Protein AF-A0A1D2NC52-F1 (afdb_monomer_lite)

pLDDT: mean 73.01, std 24.82, range [32.03, 98.5]

Foldseek 3Di:
DDDPDQDDWFFPDKDWDWDDPDPPDTHTPDIDTDTDRRCPPVVPVPPDPPPPVPPQPVVVVVVVVLVVLCCQPDCNVVLLLVLLPHDPVQLVVLVVVCVPDVDRSNVVSSVVSVVVVHGSVVSVVSSVVSSVVCVVVVVDDCPPPPDDDDDDDDDDDDDDDDDDDDDDDDDDDDDDDDDDDDDDDDDDDDDDDDDDDDDDDDDDDDDDDDDDDDDDDDDDDDDDDDDDDDDDDDDDDDDDDDDDDDDDDDDDDDDDDDDDDPDDCPPPPPPVNLVVQQPFQAADDLVLLLVLLVLDDLPQLLQLLVLLVHDVVVLVVLCVVCVVPDSSSSSSVSLVVSCVVCVNQRGRNNSLVSCVVSVVPVSSVVSVVVVVVVVD

Structure (mmCIF, N/CA/C/O backbone):
data_AF-A0A1D2NC52-F1
#
_entry.id   AF-A0A1D2NC52-F1
#
loop_
_atom_site.group_PDB
_atom_site.id
_atom_site.type_symbol
_atom_site.label_atom_id
_atom_site.label_alt_id
_atom_site.label_comp_id
_atom_site.label_asym_id
_atom_site.label_entity_id
_atom_site.label_seq_id
_atom_site.pdbx_PDB_ins_code
_atom_site.Cartn_x
_atom_site.Cartn_y
_atom_site.Cartn_z
_atom_site.occupancy
_atom_site.B_iso_or_equiv
_atom_site.auth_seq_id
_atom_site.auth_comp_id
_atom_site.auth_asym_id
_atom_site.auth_atom_id
_atom_site.pdbx_PDB_model_num
ATOM 1 N N . MET A 1 1 ? -6.906 3.950 -51.452 1.00 47.94 1 MET A N 1
ATOM 2 C CA . MET A 1 1 ? -8.114 4.300 -50.675 1.00 47.94 1 MET A CA 1
ATOM 3 C C . MET A 1 1 ? -8.418 3.129 -49.756 1.00 47.94 1 MET A C 1
ATOM 5 O O . MET A 1 1 ? -8.876 2.106 -50.241 1.00 47.94 1 MET A O 1
ATOM 9 N N . GLY A 1 2 ? -8.040 3.216 -48.478 1.00 58.69 2 GLY A N 1
ATOM 10 C CA . GLY A 1 2 ? -8.341 2.168 -47.498 1.00 58.69 2 GLY A CA 1
ATOM 11 C C . GLY A 1 2 ? -9.772 2.336 -47.002 1.00 58.69 2 GLY A C 1
ATOM 12 O O . GLY A 1 2 ? -10.130 3.409 -46.524 1.00 58.69 2 GLY A O 1
ATOM 13 N N . SER A 1 3 ? -10.601 1.310 -47.160 1.00 57.50 3 SER A N 1
ATOM 14 C CA . SER A 1 3 ? -11.945 1.269 -46.590 1.00 57.50 3 SER A CA 1
ATOM 15 C C . SER A 1 3 ? -11.840 1.219 -45.065 1.00 57.50 3 SER A C 1
ATOM 17 O O . SER A 1 3 ? -11.325 0.241 -44.522 1.00 57.50 3 SER A O 1
ATOM 19 N N . ASN A 1 4 ? -12.319 2.258 -44.380 1.00 56.44 4 ASN A N 1
ATOM 20 C CA . ASN A 1 4 ? -12.483 2.238 -42.928 1.00 56.44 4 ASN A CA 1
ATOM 21 C C . ASN A 1 4 ? -13.469 1.124 -42.563 1.00 56.44 4 ASN A C 1
ATOM 23 O O . ASN A 1 4 ? -14.661 1.221 -42.854 1.00 56.44 4 ASN A O 1
ATOM 27 N N . VAL A 1 5 ? -12.965 0.055 -41.951 1.00 68.56 5 VAL A N 1
ATOM 28 C CA . VAL A 1 5 ? -13.806 -1.008 -41.404 1.00 68.56 5 VAL A CA 1
ATOM 29 C C . VAL A 1 5 ? -14.405 -0.471 -40.113 1.00 68.56 5 VAL A C 1
ATOM 31 O O . VAL A 1 5 ? -13.702 -0.274 -39.125 1.00 68.56 5 VAL A O 1
ATOM 34 N N . ASN A 1 6 ? -15.703 -0.188 -40.135 1.00 71.31 6 ASN A N 1
ATOM 35 C CA . ASN A 1 6 ? -16.424 0.248 -38.951 1.00 71.31 6 ASN A CA 1
ATOM 36 C C . ASN A 1 6 ? -16.564 -0.955 -38.006 1.00 71.31 6 ASN A C 1
ATOM 38 O O . ASN A 1 6 ? -17.302 -1.894 -38.300 1.00 71.31 6 ASN A O 1
ATOM 42 N N . ILE A 1 7 ? -15.798 -0.977 -36.916 1.00 73.19 7 ILE A N 1
ATOM 43 C CA . ILE A 1 7 ? -15.877 -2.055 -35.930 1.00 73.19 7 ILE A CA 1
ATOM 44 C C . ILE A 1 7 ? -17.056 -1.761 -35.003 1.00 73.19 7 ILE A C 1
ATOM 46 O O . ILE A 1 7 ? -17.025 -0.790 -34.246 1.00 73.19 7 ILE A O 1
ATOM 50 N N . GLU A 1 8 ? -18.082 -2.612 -35.037 1.00 77.19 8 GLU A N 1
ATOM 51 C CA . GLU A 1 8 ? -19.235 -2.492 -34.144 1.00 77.19 8 GLU A CA 1
ATOM 52 C C . GLU A 1 8 ? -18.807 -2.577 -32.671 1.00 77.19 8 GLU A C 1
ATOM 54 O O . GLU A 1 8 ? -18.110 -3.502 -32.239 1.00 77.19 8 GLU A O 1
ATOM 59 N N . ARG A 1 9 ? -19.220 -1.569 -31.896 1.00 82.06 9 ARG A N 1
ATOM 60 C CA . ARG A 1 9 ? -19.052 -1.514 -30.441 1.00 82.06 9 ARG A CA 1
ATOM 61 C C . ARG A 1 9 ? -20.231 -2.224 -29.791 1.00 82.06 9 ARG A C 1
ATOM 63 O O . ARG A 1 9 ? -21.370 -2.016 -30.199 1.00 82.06 9 ARG A O 1
ATOM 70 N N . GLY A 1 10 ? -19.972 -3.018 -28.757 1.00 87.38 10 GLY A N 1
ATOM 71 C CA . GLY A 1 10 ? -21.039 -3.718 -28.046 1.00 87.38 10 GLY A CA 1
ATOM 72 C C . GLY A 1 10 ? -20.616 -5.051 -27.434 1.00 87.38 10 GLY A C 1
ATOM 73 O O . GLY A 1 10 ? -19.431 -5.400 -27.444 1.00 87.38 10 GLY A O 1
ATOM 74 N N . PRO A 1 11 ? -21.576 -5.792 -26.856 1.00 89.12 11 PRO A N 1
ATOM 75 C CA . PRO A 1 11 ? -21.336 -7.142 -26.378 1.00 89.12 11 PRO A CA 1
ATOM 76 C C . PRO A 1 11 ? -21.037 -8.057 -27.572 1.00 89.12 11 PRO A C 1
ATOM 78 O O . PRO A 1 11 ? -21.897 -8.270 -28.420 1.00 89.12 11 PRO A O 1
ATOM 81 N N . PHE A 1 12 ? -19.820 -8.591 -27.646 1.00 90.62 12 PHE A N 1
ATOM 82 C CA . PHE A 1 12 ? -19.404 -9.492 -28.733 1.00 90.62 12 PHE A CA 1
ATOM 83 C C . PHE A 1 12 ? -19.363 -10.958 -28.298 1.00 90.62 12 PHE A C 1
ATOM 85 O O . PHE A 1 12 ? -19.176 -11.859 -29.112 1.00 90.62 12 PHE A O 1
ATOM 92 N N . GLY A 1 13 ? -19.529 -11.205 -27.003 1.00 94.44 13 GLY A N 1
ATOM 93 C CA . GLY A 1 13 ? -19.510 -12.539 -26.443 1.00 94.44 13 GLY A CA 1
ATOM 94 C C . GLY A 1 13 ? -20.163 -12.568 -25.077 1.00 94.44 13 GLY A C 1
ATOM 95 O O . GLY A 1 13 ? -20.397 -11.540 -24.442 1.00 94.44 13 GLY A O 1
ATOM 96 N N . LYS A 1 14 ? -20.456 -13.779 -24.627 1.00 96.31 14 LYS A N 1
ATOM 97 C CA . LYS A 1 14 ? -21.082 -14.040 -23.342 1.00 96.31 14 LYS A CA 1
ATOM 98 C C . LYS A 1 14 ? -20.367 -15.210 -22.698 1.00 96.31 14 LYS A C 1
ATOM 100 O O . LYS A 1 14 ? -20.252 -16.272 -23.306 1.00 96.31 14 LYS A O 1
ATOM 105 N N . VAL A 1 15 ? -19.876 -15.006 -21.484 1.00 96.00 15 VAL A N 1
ATOM 106 C CA . VAL A 1 15 ? -19.217 -16.050 -20.707 1.00 96.00 15 VAL A CA 1
ATOM 107 C C . VAL A 1 15 ? -20.208 -16.552 -19.672 1.00 96.00 15 VAL A C 1
ATOM 109 O O . VAL A 1 15 ? -20.730 -15.780 -18.867 1.00 96.00 15 VAL A O 1
ATOM 112 N N . LEU A 1 16 ? -20.470 -17.856 -19.715 1.00 96.56 16 LEU A N 1
ATOM 113 C CA . LEU A 1 16 ? -21.319 -18.554 -18.762 1.00 96.56 16 LEU A CA 1
ATOM 114 C C . LEU A 1 16 ? -20.471 -19.569 -18.006 1.00 96.56 16 LEU A C 1
ATOM 116 O O . LEU A 1 16 ? -19.912 -20.487 -18.605 1.00 96.56 16 LEU A O 1
ATOM 120 N N . VAL A 1 17 ? -20.416 -19.434 -16.687 1.00 96.12 17 VAL A N 1
ATOM 121 C CA . VAL A 1 17 ? -19.725 -20.396 -15.832 1.00 96.12 17 VAL A CA 1
ATOM 122 C C . VAL A 1 17 ? -20.756 -21.251 -15.123 1.00 96.12 17 VAL A C 1
ATOM 124 O O . VAL A 1 17 ? -21.599 -20.751 -14.380 1.00 96.12 17 VAL A O 1
ATOM 127 N N . THR A 1 18 ? -20.694 -22.561 -15.359 1.00 97.31 18 THR A N 1
ATOM 128 C CA . THR A 1 18 ? -21.632 -23.535 -14.795 1.00 97.31 18 THR A CA 1
ATOM 129 C C . THR A 1 18 ? -20.938 -24.484 -13.829 1.00 97.31 18 THR A C 1
ATOM 131 O O . THR A 1 18 ? -19.914 -25.075 -14.166 1.00 97.31 18 THR A O 1
ATOM 134 N N . ARG A 1 19 ? -21.547 -24.714 -12.667 1.00 96.94 19 ARG A N 1
ATOM 135 C CA . ARG A 1 19 ? -21.204 -25.804 -11.757 1.00 96.94 19 ARG A CA 1
ATOM 136 C C . ARG A 1 19 ? -21.864 -27.085 -12.242 1.00 96.94 19 ARG A C 1
ATOM 138 O O . ARG A 1 19 ? -23.070 -27.109 -12.480 1.00 96.94 19 ARG A O 1
ATOM 145 N N . HIS A 1 20 ? -21.102 -28.164 -12.338 1.00 96.31 20 HIS A N 1
ATOM 146 C CA . HIS A 1 20 ? -21.664 -29.493 -12.547 1.00 96.31 20 HIS A CA 1
ATOM 147 C C . HIS A 1 20 ? -22.029 -30.093 -11.183 1.00 96.31 20 HIS A C 1
ATOM 149 O O . HIS A 1 20 ? -21.149 -30.311 -10.356 1.00 96.31 20 HIS A O 1
ATOM 155 N N . LEU A 1 21 ? -23.321 -30.325 -10.937 1.00 95.25 21 LEU A N 1
ATOM 156 C CA . LEU A 1 21 ? -23.800 -31.020 -9.732 1.00 95.25 21 LEU A CA 1
ATOM 157 C C . LEU A 1 21 ? -23.928 -32.528 -9.980 1.00 95.25 21 LEU A C 1
ATOM 159 O O . LEU A 1 21 ? -23.709 -33.334 -9.084 1.00 95.25 21 LEU A O 1
ATOM 163 N N . SER A 1 22 ? -24.256 -32.908 -11.214 1.00 95.69 22 SER A N 1
ATOM 164 C CA . SER A 1 22 ? -24.304 -34.293 -11.681 1.00 95.69 22 SER A CA 1
ATOM 165 C C . SER A 1 22 ? -24.055 -34.334 -13.198 1.00 95.69 22 SER A C 1
ATOM 167 O O . SER A 1 22 ? -24.102 -33.284 -13.847 1.00 95.69 22 SER A O 1
ATOM 169 N N . PRO A 1 23 ? -23.831 -35.513 -13.812 1.00 94.69 23 PRO A N 1
ATOM 170 C CA . PRO A 1 23 ? -23.589 -35.625 -15.256 1.00 94.69 23 PRO A CA 1
ATOM 171 C C . PRO A 1 23 ? -24.703 -35.025 -16.126 1.00 94.69 23 PRO A C 1
ATOM 173 O O . PRO A 1 23 ? -24.461 -34.657 -17.272 1.00 94.69 23 PRO A O 1
ATOM 176 N N . ARG A 1 24 ? -25.922 -34.912 -15.581 1.00 95.69 24 ARG A N 1
ATOM 177 C CA . ARG A 1 24 ? -27.093 -34.352 -16.267 1.00 95.69 24 ARG A CA 1
ATOM 178 C C . ARG A 1 24 ? -27.538 -32.991 -15.731 1.00 95.69 24 ARG A C 1
ATOM 180 O O . ARG A 1 24 ? -28.431 -32.393 -16.320 1.00 95.69 24 ARG A O 1
ATOM 187 N N . GLN A 1 25 ? -26.939 -32.485 -14.652 1.00 96.88 25 GLN A N 1
ATOM 188 C CA . GLN A 1 25 ? -27.372 -31.245 -14.009 1.00 96.88 25 GLN A CA 1
ATOM 189 C C . GLN A 1 25 ? -26.231 -30.228 -13.950 1.00 96.88 25 GLN A C 1
ATOM 191 O O . GLN A 1 25 ? -25.258 -30.391 -13.206 1.00 96.88 25 GLN A O 1
ATOM 196 N N . LYS A 1 26 ? -26.386 -29.150 -14.725 1.00 97.06 26 LYS A N 1
ATOM 197 C CA . LYS A 1 26 ? -25.510 -27.975 -14.712 1.00 97.06 26 LYS A CA 1
ATOM 198 C C . LYS A 1 26 ? -26.261 -26.801 -14.094 1.00 97.06 26 LYS A C 1
ATOM 200 O O . LYS A 1 26 ? -27.378 -26.506 -14.507 1.00 97.06 26 LYS A O 1
ATOM 205 N N . GLN A 1 27 ? -25.653 -26.141 -13.117 1.00 96.81 27 GLN A N 1
ATOM 206 C CA . GLN A 1 27 ? -26.187 -24.944 -12.476 1.00 96.81 27 GLN A CA 1
ATOM 207 C C . GLN A 1 27 ? -25.341 -23.738 -12.903 1.00 96.81 27 GLN A C 1
ATOM 209 O O . GLN A 1 27 ? -24.130 -23.765 -12.683 1.00 96.81 27 GLN A O 1
ATOM 214 N N . PRO A 1 28 ? -25.915 -22.688 -13.511 1.00 95.88 28 PRO A N 1
ATOM 215 C CA . PRO A 1 28 ? -25.167 -21.470 -13.796 1.00 95.88 28 PRO A CA 1
ATOM 216 C C . PRO A 1 28 ? -24.764 -20.802 -12.476 1.00 95.88 28 PRO A C 1
ATOM 218 O O . PRO A 1 28 ? -25.599 -20.609 -11.596 1.00 95.88 28 PRO A O 1
ATOM 221 N N . ILE A 1 29 ? -23.475 -20.508 -12.322 1.00 97.44 29 ILE A N 1
ATOM 222 C CA . ILE A 1 29 ? -22.929 -19.805 -11.156 1.00 97.44 29 ILE A CA 1
ATOM 223 C C . ILE A 1 29 ? -22.937 -18.311 -11.438 1.00 97.44 29 ILE A C 1
ATOM 225 O O . ILE A 1 29 ? -23.459 -17.531 -10.650 1.00 97.44 29 ILE A O 1
ATOM 229 N N . PHE A 1 30 ? -22.348 -17.920 -12.568 1.00 95.25 30 PHE A N 1
ATOM 230 C CA . PHE A 1 30 ? -22.290 -16.529 -12.972 1.00 95.25 30 PHE A CA 1
ATOM 231 C C . PHE A 1 30 ? -22.226 -16.390 -14.488 1.00 95.25 30 PHE A C 1
ATOM 233 O O . PHE A 1 30 ? -21.831 -17.307 -15.216 1.00 95.25 30 PHE A O 1
ATOM 240 N N . GLU A 1 31 ? -22.645 -15.217 -14.935 1.00 96.12 31 GLU A N 1
ATOM 241 C CA . GLU A 1 31 ? -22.772 -14.847 -16.329 1.00 96.12 31 GLU A CA 1
ATOM 242 C C . GLU A 1 31 ? -22.321 -13.399 -16.492 1.00 96.12 31 GLU A C 1
ATOM 244 O O . GLU A 1 31 ? -22.703 -12.538 -15.700 1.00 96.12 31 GLU A O 1
ATOM 249 N N . PHE A 1 32 ? -21.531 -13.125 -17.526 1.00 95.75 32 PHE A N 1
ATOM 250 C CA . PHE A 1 32 ? -21.187 -11.759 -17.899 1.00 95.75 32 PHE A CA 1
ATOM 251 C C . PHE A 1 32 ? -20.989 -11.633 -19.405 1.00 95.75 32 PHE A C 1
ATOM 253 O O . PHE A 1 32 ? -20.619 -12.582 -20.102 1.00 95.75 32 PHE A O 1
ATOM 260 N N . ASN A 1 33 ? -21.254 -10.431 -19.907 1.00 95.12 33 ASN A N 1
ATOM 261 C CA . ASN A 1 33 ? -21.066 -10.095 -21.309 1.00 95.12 33 ASN A CA 1
ATOM 262 C C . ASN A 1 33 ? -19.650 -9.558 -21.518 1.00 95.12 33 ASN A C 1
ATOM 264 O O . ASN A 1 33 ? -19.197 -8.683 -20.782 1.00 95.12 33 ASN A O 1
ATOM 268 N N . LEU A 1 34 ? -18.974 -10.053 -22.550 1.00 90.19 34 LEU A N 1
ATOM 269 C CA . LEU A 1 34 ? -17.729 -9.480 -23.039 1.00 90.19 34 LEU A CA 1
ATOM 270 C C . LEU A 1 34 ? -18.080 -8.252 -23.868 1.00 90.19 34 LEU A C 1
ATOM 272 O O . LEU A 1 34 ? -18.674 -8.369 -24.940 1.00 90.19 34 LEU A O 1
ATOM 276 N N . GLN A 1 35 ? -17.746 -7.074 -23.355 1.00 88.69 35 GLN A N 1
ATOM 277 C CA . GLN A 1 35 ? -17.965 -5.820 -24.059 1.00 88.69 35 GLN A CA 1
ATOM 278 C C . GLN A 1 35 ? -16.714 -5.442 -24.844 1.00 88.69 35 GLN A C 1
ATOM 280 O O . GLN A 1 35 ? -15.618 -5.360 -24.296 1.00 88.69 35 GLN A O 1
ATOM 285 N N . LYS A 1 36 ? -16.881 -5.189 -26.143 1.00 85.38 36 LYS A N 1
ATOM 286 C CA . LYS A 1 36 ? -15.840 -4.588 -26.969 1.00 85.38 36 LYS A CA 1
ATOM 287 C C . LYS A 1 36 ? -15.952 -3.078 -26.816 1.00 85.38 36 LYS A C 1
ATOM 289 O O . LYS A 1 36 ? -16.847 -2.462 -27.393 1.00 85.38 36 LYS A O 1
ATOM 294 N N . HIS A 1 37 ? -15.041 -2.477 -26.054 1.00 73.62 37 HIS A N 1
ATOM 295 C CA . HIS A 1 37 ? -15.043 -1.031 -25.795 1.00 73.62 37 HIS A CA 1
ATOM 296 C C . HIS A 1 37 ? -14.598 -0.176 -26.995 1.00 73.62 37 HIS A C 1
ATOM 298 O O . HIS A 1 37 ? -14.535 1.044 -26.897 1.00 73.62 37 HIS A O 1
ATOM 304 N N . GLY A 1 38 ? -14.356 -0.785 -28.161 1.00 60.62 38 GLY A N 1
ATOM 305 C CA . GLY A 1 38 ? -14.283 -0.057 -29.427 1.00 60.62 38 GLY A CA 1
ATOM 306 C C . GLY A 1 38 ? -13.071 0.851 -29.610 1.00 60.62 38 GLY A C 1
ATOM 307 O O . GLY A 1 38 ? -13.070 1.618 -30.568 1.00 60.62 38 GLY A O 1
ATOM 308 N N . ASN A 1 39 ? -12.071 0.769 -28.728 1.00 52.59 39 ASN A N 1
ATOM 309 C CA . ASN A 1 39 ? -10.878 1.616 -28.779 1.00 52.59 39 ASN A CA 1
ATOM 310 C C . ASN A 1 39 ? -9.618 0.882 -29.267 1.00 52.59 39 ASN A C 1
ATOM 312 O O . ASN A 1 39 ? -8.532 1.441 -29.256 1.00 52.59 39 ASN A O 1
ATOM 316 N N . GLU A 1 40 ? -9.749 -0.367 -29.716 1.00 55.75 40 GLU A N 1
ATOM 317 C CA . GLU A 1 40 ? -8.623 -1.109 -30.302 1.00 55.75 40 GLU A CA 1
ATOM 318 C C . GLU A 1 40 ? -8.321 -0.660 -31.744 1.00 55.75 40 GLU A C 1
ATOM 320 O O . GLU A 1 40 ? -7.214 -0.863 -32.223 1.00 55.75 40 GLU A O 1
ATOM 325 N N . ALA A 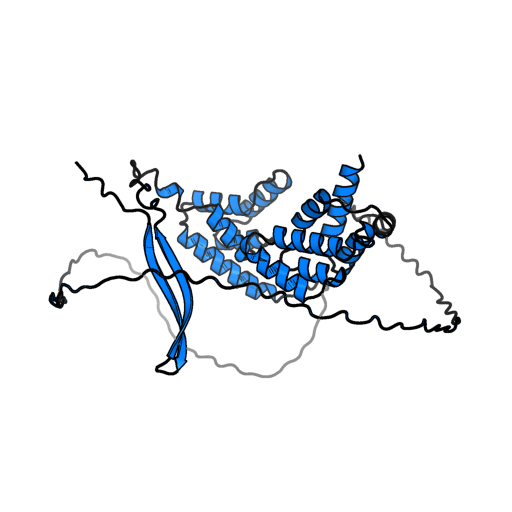1 41 ? -9.282 -0.022 -32.430 1.00 50.06 41 ALA A N 1
ATOM 326 C CA . ALA A 1 41 ? -9.135 0.450 -33.816 1.00 50.06 41 ALA A CA 1
ATOM 327 C C . ALA A 1 41 ? -8.745 1.936 -33.941 1.00 50.06 41 ALA A C 1
ATOM 329 O O . ALA A 1 41 ? -8.282 2.347 -35.001 1.00 50.06 41 ALA A O 1
ATOM 330 N N . ASP A 1 42 ? -8.909 2.729 -32.875 1.00 48.59 42 ASP A N 1
ATOM 331 C CA . ASP A 1 42 ? -8.342 4.087 -32.790 1.00 48.59 42 ASP A CA 1
ATOM 332 C C . ASP A 1 42 ? -6.885 4.074 -32.304 1.00 48.59 42 ASP A C 1
ATOM 334 O O . ASP A 1 42 ? -6.227 5.115 -32.257 1.00 48.59 42 ASP A O 1
ATOM 338 N N . ILE A 1 43 ? -6.314 2.882 -32.095 1.00 50.25 43 ILE A N 1
ATOM 339 C CA . ILE A 1 43 ? -4.912 2.663 -32.439 1.00 50.25 43 ILE A CA 1
ATOM 340 C C . ILE A 1 43 ? -4.863 2.709 -33.967 1.00 50.25 43 ILE A C 1
ATOM 342 O O . ILE A 1 43 ? -4.812 1.683 -34.647 1.00 50.25 43 ILE A O 1
ATOM 346 N N . GLN A 1 44 ? -4.928 3.919 -34.530 1.00 48.62 44 GLN A N 1
ATOM 347 C CA . GLN A 1 44 ? -4.455 4.097 -35.890 1.00 48.62 44 GLN A CA 1
ATOM 348 C C . GLN A 1 44 ? -3.069 3.449 -35.932 1.00 48.62 44 GLN A C 1
ATOM 350 O O . GLN A 1 44 ? -2.265 3.743 -35.037 1.00 48.62 44 GLN A O 1
ATOM 355 N N . PRO A 1 45 ? -2.765 2.574 -36.914 1.00 49.94 45 PRO A N 1
ATOM 356 C CA . PRO A 1 45 ? -1.375 2.245 -37.176 1.00 49.94 45 PRO A CA 1
ATOM 357 C C . PRO A 1 45 ? -0.660 3.591 -37.230 1.00 49.94 45 PRO A C 1
ATOM 359 O O . PRO A 1 45 ? -1.163 4.513 -37.888 1.00 49.94 45 PRO A O 1
ATOM 362 N N . PRO A 1 46 ? 0.384 3.755 -36.414 1.00 48.50 46 PRO A N 1
ATOM 363 C CA . PRO A 1 46 ? 0.918 5.062 -36.105 1.00 48.50 46 PRO A CA 1
ATOM 364 C C . PRO A 1 46 ? 1.213 5.718 -37.449 1.00 48.50 46 PRO A C 1
ATOM 366 O O . PRO A 1 46 ? 1.861 5.134 -38.322 1.00 48.50 46 PRO A O 1
ATOM 369 N N . LYS A 1 47 ? 0.655 6.909 -37.675 1.00 54.34 47 LYS A N 1
ATOM 370 C CA . LYS A 1 47 ? 0.796 7.601 -38.967 1.00 54.34 47 LYS A CA 1
ATOM 371 C C . LYS A 1 47 ? 2.265 7.849 -39.327 1.00 54.34 47 LYS A C 1
ATOM 373 O O . LYS A 1 47 ? 2.576 8.144 -40.477 1.00 54.34 47 LYS A O 1
ATOM 378 N N . SER A 1 48 ? 3.166 7.661 -38.363 1.00 61.31 48 SER A N 1
ATOM 379 C CA . SER A 1 48 ? 4.587 7.463 -38.573 1.00 61.31 48 SER A CA 1
ATOM 380 C C . SER A 1 48 ? 5.094 6.242 -37.777 1.00 61.31 48 SER A C 1
ATOM 382 O O . SER A 1 48 ? 4.728 6.083 -36.615 1.00 61.31 48 SER A O 1
ATOM 384 N N . PRO A 1 49 ? 6.014 5.417 -38.312 1.00 59.78 49 PRO A N 1
ATOM 385 C CA . PRO A 1 49 ? 6.672 4.332 -37.567 1.00 59.78 49 PRO A CA 1
ATOM 386 C C . PRO A 1 49 ? 7.398 4.760 -36.275 1.00 59.78 49 PRO A C 1
ATOM 388 O O . PRO A 1 49 ? 7.917 3.909 -35.562 1.00 59.78 49 PRO A O 1
ATOM 391 N N . LYS A 1 50 ? 7.474 6.064 -35.973 1.00 58.88 50 LYS A N 1
ATOM 392 C CA . LYS A 1 50 ? 8.169 6.616 -34.804 1.00 58.88 50 LYS A CA 1
ATOM 393 C C . LYS A 1 50 ? 7.273 6.861 -33.584 1.00 58.88 50 LYS A C 1
ATOM 395 O O . LYS A 1 50 ? 7.818 7.057 -32.505 1.00 58.88 50 LYS A O 1
ATOM 400 N N . GLU A 1 51 ? 5.943 6.826 -33.709 1.00 57.25 51 GLU A N 1
ATOM 401 C CA . GLU A 1 51 ? 5.036 7.192 -32.598 1.00 57.25 51 GLU A CA 1
ATOM 402 C C . GLU A 1 51 ? 4.360 5.999 -31.891 1.00 57.25 51 GLU A C 1
ATOM 404 O O . GLU A 1 51 ? 3.797 6.170 -30.812 1.00 57.25 51 GLU A O 1
ATOM 409 N N . SER A 1 52 ? 4.467 4.770 -32.414 1.00 55.19 52 SER A N 1
ATOM 410 C CA . SER A 1 52 ? 3.848 3.589 -31.777 1.00 55.19 52 SER A CA 1
ATOM 411 C C . SER A 1 52 ? 4.545 3.053 -30.536 1.00 55.19 52 SER A C 1
ATOM 413 O O . SER A 1 52 ? 3.899 2.376 -29.742 1.00 55.19 52 SER A O 1
ATOM 415 N N . CYS A 1 53 ? 5.831 3.333 -30.335 1.00 53.94 53 CYS A N 1
ATOM 416 C CA . CYS A 1 53 ? 6.585 2.728 -29.229 1.00 53.94 53 CYS A CA 1
ATOM 417 C C . CYS A 1 53 ? 6.274 3.366 -27.859 1.00 53.94 53 CYS A C 1
ATOM 419 O O . CYS A 1 53 ? 6.875 3.008 -26.848 1.00 53.94 53 CYS A O 1
ATOM 421 N N . SER A 1 54 ? 5.360 4.344 -27.797 1.00 58.62 54 SER A N 1
ATOM 422 C CA . SER A 1 54 ? 5.039 5.057 -26.556 1.00 58.62 54 SER A CA 1
ATOM 423 C C . SER A 1 54 ? 4.228 4.217 -25.565 1.00 58.62 54 SER A C 1
ATOM 425 O O . SER A 1 54 ? 4.387 4.405 -24.362 1.00 58.62 54 SER A O 1
ATOM 427 N N . ASN A 1 55 ? 3.364 3.313 -26.039 1.00 66.25 55 ASN A N 1
ATOM 428 C CA . ASN A 1 55 ? 2.426 2.587 -25.169 1.00 66.25 55 ASN A CA 1
ATOM 429 C C . ASN A 1 55 ? 2.964 1.268 -24.608 1.00 66.25 55 ASN A C 1
ATOM 431 O O . ASN A 1 55 ? 2.370 0.718 -23.686 1.00 66.25 55 ASN A O 1
ATOM 435 N N . GLU A 1 56 ? 4.083 0.772 -25.132 1.00 77.62 56 GLU A N 1
ATOM 436 C CA . GLU A 1 56 ? 4.723 -0.456 -24.643 1.00 77.62 56 GLU A CA 1
ATOM 437 C C . GLU A 1 56 ? 5.206 -0.307 -23.195 1.00 77.62 56 GLU A C 1
ATOM 439 O O . GLU A 1 56 ? 5.095 -1.214 -22.377 1.00 77.62 56 GLU A O 1
ATOM 444 N N . TRP A 1 57 ? 5.663 0.896 -22.850 1.00 88.75 57 TRP A N 1
ATOM 445 C CA . TRP A 1 57 ? 6.126 1.260 -21.515 1.00 88.75 57 TRP A CA 1
ATOM 446 C C . TRP A 1 57 ? 5.019 1.943 -20.719 1.00 88.75 57 TRP A C 1
ATOM 448 O O . TRP A 1 57 ? 5.207 3.056 -20.224 1.00 88.75 57 TRP A O 1
ATOM 458 N N . SER A 1 58 ? 3.843 1.318 -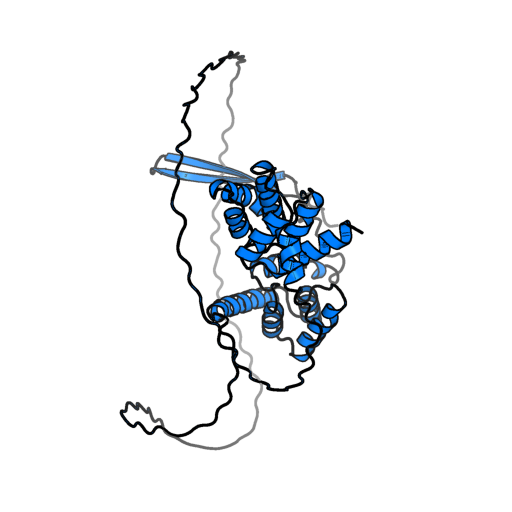20.618 1.00 90.75 58 SER A N 1
ATOM 459 C CA . SER A 1 58 ? 2.777 1.841 -19.761 1.00 90.75 58 SER A CA 1
ATOM 460 C C . SER A 1 58 ? 3.267 1.883 -18.313 1.00 90.75 58 SER A C 1
ATOM 462 O O . SER A 1 58 ? 3.255 0.881 -17.599 1.00 90.75 58 SER A O 1
ATOM 464 N N . HIS A 1 59 ? 3.728 3.060 -17.885 1.00 87.12 59 HIS A N 1
ATOM 465 C CA . HIS A 1 59 ? 4.301 3.262 -16.558 1.00 87.12 59 HIS A CA 1
ATOM 466 C C . HIS A 1 59 ? 3.320 2.866 -15.457 1.00 87.12 59 HIS A C 1
ATOM 468 O O . HIS A 1 59 ? 3.743 2.292 -14.462 1.00 87.12 59 HIS A O 1
ATOM 474 N N . VAL A 1 60 ? 2.023 3.121 -15.655 1.00 86.44 60 VAL A N 1
ATOM 475 C CA . VAL A 1 60 ? 0.972 2.746 -14.698 1.00 86.44 60 VAL A CA 1
ATOM 476 C C . VAL A 1 60 ? 0.900 1.227 -14.554 1.00 86.44 60 VAL A C 1
ATOM 478 O O . VAL A 1 60 ? 0.968 0.722 -13.439 1.00 86.44 60 VAL A O 1
ATOM 481 N N . ALA A 1 61 ? 0.864 0.494 -15.671 1.00 91.00 61 ALA A N 1
ATOM 482 C CA . ALA A 1 61 ? 0.807 -0.966 -15.643 1.00 91.00 61 ALA A CA 1
ATOM 483 C C . ALA A 1 61 ? 2.071 -1.579 -15.018 1.00 91.00 61 ALA A C 1
ATOM 485 O O . ALA A 1 61 ? 1.975 -2.473 -14.181 1.00 91.00 61 ALA A O 1
ATOM 486 N N . LEU A 1 62 ? 3.258 -1.077 -15.383 1.00 95.25 62 LEU A N 1
ATOM 487 C CA . LEU A 1 62 ? 4.526 -1.546 -14.817 1.00 95.25 62 LEU A CA 1
ATOM 488 C C . LEU A 1 62 ? 4.642 -1.235 -13.322 1.00 95.25 62 LEU A C 1
ATOM 490 O O . LEU A 1 62 ? 5.147 -2.063 -12.568 1.00 95.25 62 LEU A O 1
ATOM 494 N N . PHE A 1 63 ? 4.164 -0.069 -12.888 1.00 93.88 63 PHE A N 1
ATOM 495 C CA . PHE A 1 63 ? 4.182 0.333 -11.485 1.00 93.88 63 PHE A CA 1
ATOM 496 C C . PHE A 1 63 ? 3.240 -0.526 -10.635 1.00 93.88 63 PHE A C 1
ATOM 498 O O . PHE A 1 63 ? 3.675 -1.087 -9.632 1.00 93.88 63 PHE A O 1
ATOM 505 N N . GLU A 1 64 ? 1.983 -0.704 -11.053 1.00 90.69 64 GLU A N 1
ATOM 506 C CA . GLU A 1 64 ? 1.029 -1.589 -10.364 1.00 90.69 64 GLU A CA 1
ATOM 507 C C . GLU A 1 64 ? 1.556 -3.025 -10.294 1.00 90.69 64 GLU A C 1
ATOM 509 O O . GLU A 1 64 ? 1.463 -3.704 -9.268 1.00 90.69 64 GLU A O 1
ATOM 514 N N . PHE A 1 65 ? 2.171 -3.487 -11.382 1.00 95.81 65 PHE A N 1
ATOM 515 C CA . PHE A 1 65 ? 2.784 -4.800 -11.423 1.00 95.81 65 PHE A CA 1
ATOM 516 C C . PHE A 1 65 ? 3.979 -4.908 -10.458 1.00 95.81 65 PHE A C 1
ATOM 518 O O . PHE A 1 65 ? 4.083 -5.886 -9.720 1.00 95.81 65 PHE A O 1
ATOM 525 N N . ALA A 1 66 ? 4.834 -3.886 -10.374 1.00 96.25 66 ALA A N 1
ATOM 526 C CA . ALA A 1 66 ? 5.960 -3.839 -9.438 1.00 96.25 66 ALA A CA 1
ATOM 527 C C . ALA A 1 66 ? 5.509 -3.788 -7.978 1.00 96.25 66 ALA A C 1
ATOM 529 O O . ALA A 1 66 ? 6.112 -4.445 -7.124 1.00 96.25 66 ALA A O 1
ATOM 530 N N . GLN A 1 67 ? 4.430 -3.055 -7.705 1.00 93.06 67 GLN A N 1
ATOM 531 C CA . GLN A 1 67 ? 3.780 -2.995 -6.402 1.00 93.06 67 GLN A CA 1
ATOM 532 C C . GLN A 1 67 ? 3.277 -4.368 -5.963 1.00 93.06 67 GLN A C 1
ATOM 534 O O . GLN A 1 67 ? 3.581 -4.811 -4.858 1.00 93.06 67 GLN A O 1
ATOM 539 N N . ASN A 1 68 ? 2.596 -5.093 -6.853 1.00 92.75 68 ASN A N 1
ATOM 540 C CA . ASN A 1 68 ? 2.118 -6.449 -6.575 1.00 92.75 68 ASN A CA 1
ATOM 541 C C . ASN A 1 68 ? 3.256 -7.450 -6.306 1.00 92.75 68 ASN A C 1
ATOM 543 O O . ASN A 1 68 ? 3.046 -8.472 -5.651 1.00 92.75 68 ASN A O 1
ATOM 547 N N . LEU A 1 69 ? 4.465 -7.164 -6.797 1.00 95.25 69 LEU A N 1
ATOM 548 C CA . LEU A 1 69 ? 5.663 -7.968 -6.561 1.00 95.25 69 LEU A CA 1
ATOM 549 C C . LEU A 1 69 ? 6.516 -7.477 -5.378 1.00 95.25 69 LEU A C 1
ATOM 551 O O . LEU A 1 69 ? 7.571 -8.069 -5.133 1.00 95.25 69 LEU A O 1
ATOM 555 N N . PHE A 1 70 ? 6.076 -6.445 -4.647 1.00 93.94 70 PHE A N 1
ATOM 556 C CA . PHE A 1 70 ? 6.812 -5.799 -3.549 1.00 93.94 70 PHE A CA 1
ATOM 557 C C . PHE A 1 70 ? 8.194 -5.263 -3.966 1.00 93.94 70 PHE A C 1
ATOM 559 O O . PHE A 1 70 ? 9.111 -5.154 -3.151 1.00 93.94 70 PHE A O 1
ATOM 566 N N . ILE A 1 71 ? 8.369 -4.946 -5.253 1.00 95.88 71 ILE A N 1
ATOM 567 C CA . ILE A 1 71 ? 9.633 -4.422 -5.791 1.00 95.88 71 ILE A CA 1
ATOM 568 C C . ILE A 1 71 ? 9.826 -2.962 -5.378 1.00 95.88 71 ILE A C 1
ATOM 570 O O . ILE A 1 71 ? 10.952 -2.549 -5.120 1.00 95.88 71 ILE A O 1
ATOM 574 N N . ILE A 1 72 ? 8.742 -2.191 -5.298 1.00 94.06 72 ILE A N 1
ATOM 575 C CA . ILE A 1 72 ? 8.793 -0.769 -4.929 1.00 94.06 72 ILE A CA 1
ATOM 576 C C . ILE A 1 72 ? 8.962 -0.540 -3.418 1.00 94.06 72 ILE A C 1
ATOM 578 O O . ILE A 1 72 ? 9.177 0.590 -2.990 1.00 94.06 72 ILE A O 1
ATOM 582 N N . ASP A 1 73 ? 8.887 -1.598 -2.609 1.00 89.88 73 ASP A N 1
ATOM 583 C CA . ASP A 1 73 ? 8.912 -1.486 -1.154 1.00 89.88 73 A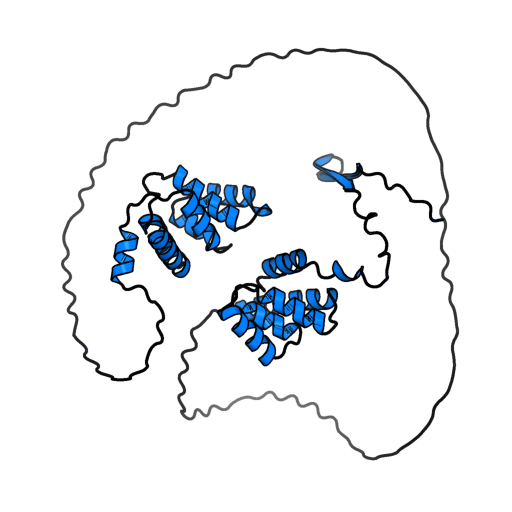SP A CA 1
ATOM 584 C C . ASP A 1 73 ? 10.347 -1.345 -0.626 1.00 89.88 73 ASP A C 1
ATOM 586 O O . ASP A 1 73 ? 11.212 -2.197 -0.854 1.00 89.88 73 ASP A O 1
ATOM 590 N N . GLY A 1 74 ? 10.596 -0.277 0.135 1.00 89.00 74 GLY A N 1
ATOM 591 C CA . GLY A 1 74 ? 11.865 -0.048 0.828 1.00 89.00 74 GLY A CA 1
ATOM 592 C C . GLY A 1 74 ? 13.074 -0.047 -0.112 1.00 89.00 74 GLY A C 1
ATOM 593 O O . GLY A 1 74 ? 13.152 0.752 -1.040 1.00 89.00 74 GLY A O 1
ATOM 594 N N . ASP A 1 75 ? 14.031 -0.944 0.139 1.00 92.94 75 ASP A N 1
ATOM 595 C CA . ASP A 1 75 ? 15.266 -1.086 -0.645 1.00 92.94 75 ASP A CA 1
ATOM 596 C C . ASP A 1 75 ? 15.186 -2.171 -1.738 1.00 92.94 75 ASP A C 1
ATOM 598 O O . ASP A 1 75 ? 16.177 -2.431 -2.431 1.00 92.94 75 ASP A O 1
ATOM 602 N N . ASN A 1 76 ? 14.021 -2.799 -1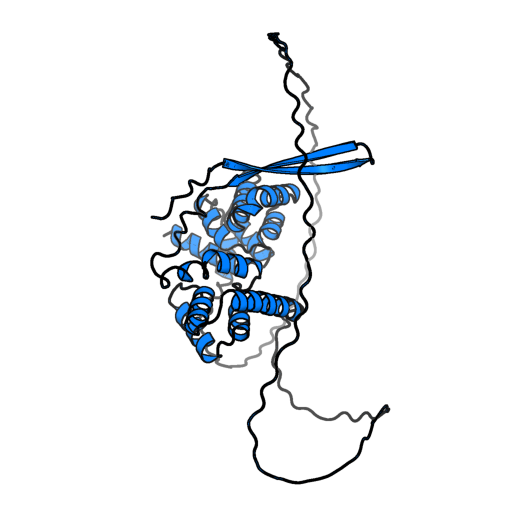.938 1.00 94.88 76 ASN A N 1
ATOM 603 C CA . ASN A 1 76 ? 13.858 -3.890 -2.907 1.00 94.88 76 ASN A CA 1
ATOM 604 C C . ASN A 1 76 ? 14.068 -3.424 -4.354 1.00 94.88 76 ASN A C 1
ATOM 606 O O . ASN A 1 76 ? 14.601 -4.173 -5.178 1.00 94.88 76 ASN A O 1
ATOM 610 N N . TRP A 1 77 ? 13.764 -2.160 -4.657 1.00 95.31 77 TRP A N 1
ATOM 611 C CA . TRP A 1 77 ? 13.993 -1.585 -5.982 1.00 95.31 77 TRP A CA 1
ATOM 612 C C . TRP A 1 77 ? 15.485 -1.567 -6.341 1.00 95.31 77 TRP A C 1
ATOM 614 O O . TRP A 1 77 ? 15.828 -1.665 -7.516 1.00 95.31 77 TRP A O 1
ATOM 624 N N . LYS A 1 78 ? 16.393 -1.518 -5.350 1.00 96.31 78 LYS A N 1
ATOM 625 C CA . LYS A 1 78 ? 17.847 -1.598 -5.574 1.00 96.31 78 LYS A CA 1
ATOM 626 C C . LYS A 1 78 ? 18.264 -2.994 -6.024 1.00 96.31 78 LYS A C 1
ATOM 628 O O . LYS A 1 78 ? 19.193 -3.126 -6.816 1.00 96.31 78 LYS A O 1
ATOM 633 N N . LEU A 1 79 ? 17.612 -4.039 -5.509 1.00 96.31 79 LEU A N 1
ATOM 634 C CA . LEU A 1 79 ? 17.835 -5.418 -5.956 1.00 96.31 79 LEU A CA 1
ATOM 635 C C . LEU A 1 79 ? 17.320 -5.597 -7.380 1.00 96.31 79 LEU A C 1
ATOM 637 O O . LEU A 1 79 ? 18.031 -6.136 -8.223 1.00 96.31 79 LEU A O 1
ATOM 641 N N . PHE A 1 80 ? 16.140 -5.050 -7.666 1.00 97.75 80 PHE A N 1
ATOM 642 C CA . PHE A 1 80 ? 15.596 -5.044 -9.016 1.00 97.75 80 PHE A CA 1
ATOM 643 C C . PHE A 1 80 ? 16.484 -4.276 -10.007 1.00 97.75 80 PHE A C 1
ATOM 645 O O . PHE A 1 80 ? 16.792 -4.798 -11.073 1.00 97.75 80 PHE A O 1
ATOM 652 N N . ALA A 1 81 ? 16.978 -3.093 -9.634 1.00 97.50 81 ALA A N 1
ATOM 653 C CA . ALA A 1 81 ? 17.895 -2.302 -10.452 1.00 97.50 81 ALA A CA 1
ATOM 654 C C . ALA A 1 81 ? 19.171 -3.087 -10.817 1.00 97.50 81 ALA A C 1
ATOM 656 O O . ALA A 1 81 ? 19.651 -3.001 -11.946 1.00 97.50 81 ALA A O 1
ATOM 657 N N . LYS A 1 82 ? 19.703 -3.897 -9.891 1.00 97.62 82 LYS A N 1
ATOM 658 C CA . LYS A 1 82 ? 20.834 -4.798 -10.176 1.00 97.62 82 LYS A CA 1
ATOM 659 C C . LYS A 1 82 ? 20.452 -5.902 -11.160 1.00 97.62 82 LYS A C 1
ATOM 661 O O . LYS A 1 82 ? 21.236 -6.188 -12.057 1.00 97.62 82 LYS A O 1
ATOM 666 N N . GLU A 1 83 ? 19.265 -6.490 -11.009 1.00 97.69 83 GLU A N 1
ATOM 667 C CA . GLU A 1 83 ? 18.765 -7.560 -11.885 1.00 97.69 83 GLU A CA 1
ATOM 668 C C . GLU A 1 83 ? 18.598 -7.086 -13.338 1.00 97.69 83 GLU A C 1
ATOM 670 O O . GLU A 1 83 ? 18.934 -7.814 -14.266 1.00 97.69 83 GLU A O 1
ATOM 675 N N . VAL A 1 84 ? 18.169 -5.836 -13.550 1.00 97.50 84 VAL A N 1
ATOM 676 C CA . VAL A 1 84 ? 18.098 -5.215 -14.890 1.00 97.50 84 VAL A CA 1
ATOM 677 C C . VAL A 1 84 ? 19.452 -4.677 -15.390 1.00 97.50 84 VAL A C 1
ATOM 679 O O . VAL A 1 84 ? 19.523 -3.991 -16.410 1.00 97.50 84 VAL A O 1
ATOM 682 N N . GLY A 1 85 ? 20.547 -4.970 -14.680 1.00 97.31 85 GLY A N 1
ATOM 683 C CA . GLY A 1 85 ? 21.912 -4.648 -15.097 1.00 97.31 85 GLY A CA 1
ATOM 684 C C . GLY A 1 85 ? 22.360 -3.211 -14.813 1.00 97.31 85 GLY A C 1
ATOM 685 O O . GLY A 1 85 ? 23.264 -2.705 -15.482 1.00 97.31 85 GLY A O 1
ATOM 686 N N . MET A 1 86 ? 21.746 -2.501 -13.862 1.00 97.50 86 MET A N 1
ATOM 687 C CA . MET A 1 86 ? 22.260 -1.195 -13.432 1.00 97.50 86 MET A CA 1
ATOM 688 C C . MET A 1 86 ? 23.507 -1.348 -12.562 1.00 97.50 86 MET A C 1
ATOM 690 O O . MET A 1 86 ? 23.633 -2.254 -11.736 1.00 97.50 86 MET A O 1
ATOM 694 N N . THR A 1 87 ? 24.438 -0.417 -12.731 1.00 97.69 87 THR A N 1
ATOM 695 C CA . THR A 1 87 ? 25.660 -0.347 -11.935 1.00 97.69 87 THR A CA 1
ATOM 696 C C . THR A 1 87 ? 25.368 0.213 -10.543 1.00 97.69 87 THR A C 1
ATOM 698 O O . THR A 1 87 ? 24.418 0.967 -10.326 1.00 97.69 87 THR A O 1
ATOM 701 N N . GLN A 1 88 ? 26.242 -0.084 -9.579 1.00 96.81 88 GLN A N 1
ATOM 702 C CA . GLN A 1 88 ? 26.110 0.445 -8.215 1.00 96.81 88 GLN A CA 1
ATOM 703 C C . GLN A 1 88 ? 26.154 1.981 -8.164 1.00 96.81 88 GLN A C 1
ATOM 705 O O . GLN A 1 88 ? 25.536 2.587 -7.289 1.00 96.81 88 GLN A O 1
ATOM 710 N N . GLN A 1 89 ? 26.875 2.617 -9.093 1.00 96.56 89 GLN A N 1
ATOM 711 C CA . GLN A 1 89 ? 26.951 4.073 -9.182 1.00 96.56 89 GLN A CA 1
ATOM 712 C C . GLN A 1 89 ? 25.618 4.677 -9.636 1.00 96.56 89 GLN A C 1
ATOM 714 O O . GLN A 1 89 ? 25.178 5.669 -9.063 1.00 96.56 89 GLN A O 1
ATOM 719 N N . GLU A 1 90 ? 24.935 4.062 -10.601 1.00 95.56 90 GLU A N 1
ATOM 720 C CA . GLU A 1 90 ? 23.617 4.523 -11.055 1.00 95.56 90 GLU A CA 1
ATOM 721 C C . GLU A 1 90 ? 22.554 4.357 -9.973 1.00 95.56 90 GLU A C 1
ATOM 723 O O . GLU A 1 90 ? 21.785 5.282 -9.728 1.00 95.56 90 GLU A O 1
ATOM 728 N N . ILE A 1 91 ? 22.565 3.229 -9.259 1.00 96.00 91 ILE A N 1
ATOM 729 C CA . ILE A 1 91 ? 21.658 2.990 -8.128 1.00 96.00 91 ILE A CA 1
ATOM 730 C C . ILE A 1 91 ? 21.876 4.044 -7.036 1.00 96.00 91 ILE A C 1
ATOM 732 O O . ILE A 1 91 ? 20.916 4.597 -6.498 1.00 96.00 91 ILE A O 1
ATOM 736 N N . ARG A 1 92 ? 23.140 4.372 -6.731 1.00 94.50 92 ARG A N 1
ATOM 737 C CA . ARG A 1 92 ? 23.473 5.437 -5.776 1.00 94.50 92 ARG A CA 1
ATOM 738 C C . ARG A 1 92 ? 22.978 6.798 -6.265 1.00 94.50 92 ARG A C 1
ATOM 740 O O . ARG A 1 92 ? 22.435 7.548 -5.463 1.00 94.50 92 ARG A O 1
ATOM 747 N N . ASN A 1 93 ? 23.128 7.094 -7.556 1.00 93.31 93 ASN A N 1
ATOM 748 C CA . ASN A 1 93 ? 22.674 8.350 -8.153 1.00 93.31 93 ASN A CA 1
ATOM 749 C C . ASN A 1 93 ? 21.147 8.501 -8.108 1.00 93.31 93 ASN A C 1
ATOM 751 O O . ASN A 1 93 ? 20.674 9.608 -7.863 1.00 93.31 93 ASN A O 1
ATOM 755 N N . ILE A 1 94 ? 20.386 7.421 -8.318 1.00 92.00 94 ILE A N 1
ATOM 756 C CA . ILE A 1 94 ? 18.922 7.420 -8.150 1.00 92.00 94 ILE A CA 1
ATOM 757 C C . ILE A 1 94 ? 18.584 7.679 -6.678 1.00 92.00 94 ILE A C 1
ATOM 759 O O . ILE A 1 94 ? 17.947 8.678 -6.361 1.00 92.00 94 ILE A O 1
ATOM 763 N N . SER A 1 95 ? 19.158 6.884 -5.767 1.00 86.69 95 SER A N 1
ATOM 764 C CA . SER A 1 95 ? 18.912 7.004 -4.323 1.00 86.69 95 SER A CA 1
ATOM 765 C C . SER A 1 95 ? 19.238 8.390 -3.752 1.00 86.69 95 SER A C 1
ATOM 767 O O . SER A 1 95 ? 18.597 8.815 -2.797 1.00 86.69 95 SER A O 1
ATOM 769 N N . TRP A 1 96 ? 20.250 9.077 -4.291 1.00 77.81 96 TRP A N 1
ATOM 770 C CA . TRP A 1 96 ? 20.633 10.427 -3.865 1.00 77.81 96 TRP A CA 1
ATOM 771 C C . TRP A 1 96 ? 19.708 11.515 -4.408 1.00 77.81 96 TRP A C 1
ATOM 773 O O . TRP A 1 96 ? 19.454 12.496 -3.714 1.00 77.81 96 TRP A O 1
ATOM 783 N N . LYS A 1 97 ? 19.206 11.365 -5.639 1.00 70.25 97 LYS A N 1
ATOM 784 C CA . LYS A 1 97 ? 18.274 12.335 -6.235 1.00 70.25 97 LYS A CA 1
ATOM 785 C C . LYS A 1 97 ? 16.926 12.344 -5.506 1.00 70.25 97 LYS A C 1
ATOM 787 O O . LYS A 1 97 ? 16.331 13.414 -5.370 1.00 70.25 97 LYS A O 1
ATOM 792 N N . ASP A 1 98 ? 16.516 11.200 -4.964 1.00 61.53 98 ASP A N 1
ATOM 793 C CA . ASP A 1 98 ? 15.238 11.044 -4.260 1.00 61.53 98 ASP A CA 1
ATOM 794 C C . ASP A 1 98 ? 15.270 11.563 -2.812 1.00 61.53 98 ASP A C 1
ATOM 796 O O . ASP A 1 98 ? 14.228 11.861 -2.232 1.00 61.53 98 ASP A O 1
ATOM 800 N N . ALA A 1 99 ? 16.460 11.772 -2.233 1.00 60.97 99 ALA A N 1
ATOM 801 C CA . ALA A 1 99 ? 16.598 12.327 -0.882 1.00 60.97 99 ALA A CA 1
ATOM 802 C C . ALA A 1 99 ? 16.103 13.786 -0.767 1.00 60.97 99 ALA A C 1
ATOM 804 O O . ALA A 1 99 ? 15.886 14.271 0.342 1.00 60.97 99 ALA A O 1
ATOM 805 N N . GLY A 1 100 ? 15.920 14.489 -1.895 1.00 57.50 100 GLY A N 1
ATOM 806 C CA . GLY A 1 100 ? 15.445 15.879 -1.922 1.00 57.50 100 GLY A CA 1
ATOM 807 C C . GLY A 1 100 ? 14.314 16.183 -2.911 1.00 57.50 100 GLY A C 1
ATOM 808 O O . GLY A 1 100 ? 13.714 17.254 -2.825 1.00 57.50 100 GLY A O 1
ATOM 809 N N . LYS A 1 101 ? 13.994 15.284 -3.851 1.00 63.44 101 LYS A N 1
ATOM 810 C CA . LYS A 1 101 ? 12.879 15.440 -4.798 1.00 63.44 101 LYS A CA 1
ATOM 811 C C . LYS A 1 101 ? 12.056 14.162 -4.832 1.00 63.44 101 LYS A C 1
ATOM 813 O O . LYS A 1 101 ? 12.607 13.090 -5.012 1.00 63.44 101 LYS A O 1
ATOM 818 N N . ALA A 1 102 ? 10.739 14.308 -4.714 1.00 56.12 102 ALA A N 1
ATOM 819 C CA . ALA A 1 102 ? 9.742 13.236 -4.666 1.00 56.12 102 ALA A CA 1
ATOM 820 C C . ALA A 1 102 ? 9.565 12.462 -5.994 1.00 56.12 102 ALA A C 1
ATOM 822 O O . ALA A 1 102 ? 8.437 12.202 -6.411 1.00 56.12 102 ALA A O 1
ATOM 823 N N . SER A 1 103 ? 10.648 12.150 -6.706 1.00 78.12 103 SER A N 1
ATOM 824 C CA . SER A 1 103 ? 10.569 11.240 -7.843 1.00 78.12 103 SER A CA 1
ATOM 825 C C . SER A 1 103 ? 10.575 9.806 -7.328 1.00 78.12 103 SER A C 1
ATOM 827 O O . SER A 1 103 ? 11.283 9.473 -6.385 1.00 78.12 103 SER A O 1
ATOM 829 N N . ASP A 1 104 ? 9.750 8.964 -7.934 1.00 89.50 104 ASP A N 1
ATOM 830 C CA . ASP A 1 104 ? 9.710 7.541 -7.622 1.00 89.50 104 ASP A CA 1
ATOM 831 C C . ASP A 1 104 ? 10.993 6.856 -8.151 1.00 89.50 104 ASP A C 1
ATOM 833 O O . ASP A 1 104 ? 11.256 6.930 -9.362 1.00 89.50 104 ASP A O 1
ATOM 837 N N . PRO A 1 105 ? 11.793 6.181 -7.298 1.00 92.94 105 PRO A N 1
ATOM 838 C CA . PRO A 1 105 ? 13.003 5.479 -7.722 1.00 92.94 105 PRO A CA 1
ATOM 839 C C . PRO A 1 105 ? 12.714 4.417 -8.785 1.00 92.94 105 PRO A C 1
ATOM 841 O O . PRO A 1 105 ? 13.524 4.214 -9.693 1.00 92.94 105 PRO A O 1
ATOM 844 N N . PHE A 1 106 ? 11.554 3.754 -8.727 1.00 94.44 106 PHE A N 1
ATOM 845 C CA . PHE A 1 106 ? 11.179 2.747 -9.716 1.00 94.44 106 PHE A CA 1
ATOM 846 C C . PHE A 1 106 ? 11.001 3.371 -11.101 1.00 94.44 106 PHE A C 1
ATOM 848 O O . PHE A 1 106 ? 11.522 2.852 -12.091 1.00 94.44 106 PHE A O 1
ATOM 855 N N . LYS A 1 107 ? 10.354 4.538 -11.178 1.00 93.75 107 LYS A N 1
ATOM 856 C CA . LYS A 1 107 ? 10.235 5.302 -12.424 1.00 93.75 107 LYS A CA 1
ATOM 857 C C . LYS A 1 107 ? 11.605 5.624 -13.032 1.00 93.75 107 LYS A C 1
ATOM 859 O O . LYS A 1 107 ? 11.783 5.456 -14.237 1.00 93.75 107 LYS A O 1
ATOM 864 N N . MET A 1 108 ? 12.583 6.009 -12.210 1.00 94.56 108 MET A N 1
ATOM 865 C CA . MET A 1 108 ? 13.950 6.278 -12.674 1.00 94.56 108 MET A CA 1
ATOM 866 C C . MET A 1 108 ? 14.636 5.020 -13.222 1.00 94.56 108 MET A C 1
ATOM 868 O O . MET A 1 108 ? 15.345 5.100 -14.224 1.00 94.56 108 MET A O 1
ATOM 872 N N . VAL A 1 109 ? 14.411 3.854 -12.604 1.00 96.12 109 VAL A N 1
ATOM 873 C CA . VAL A 1 109 ? 14.910 2.562 -13.110 1.00 96.12 109 VAL A CA 1
ATOM 874 C C . VAL A 1 109 ? 14.306 2.247 -14.481 1.00 96.12 109 VAL A C 1
ATOM 876 O O . VAL A 1 109 ? 15.046 1.883 -15.395 1.00 96.12 109 VAL A O 1
ATOM 879 N N . VAL A 1 110 ? 12.993 2.447 -14.657 1.00 95.75 110 VAL A N 1
ATOM 880 C CA . VAL A 1 110 ? 12.312 2.264 -15.953 1.00 95.75 110 VAL A CA 1
ATOM 881 C C . VAL A 1 110 ? 12.909 3.191 -17.018 1.00 95.75 110 VAL A C 1
ATOM 883 O O . VAL A 1 110 ? 13.253 2.738 -18.108 1.00 95.75 110 VAL A O 1
ATOM 886 N N . GLU A 1 111 ? 13.078 4.480 -16.707 1.00 94.88 111 GLU A N 1
ATOM 887 C CA . GLU A 1 111 ? 13.646 5.464 -17.639 1.00 94.88 111 GLU A CA 1
ATOM 888 C C . GLU A 1 111 ? 15.095 5.130 -18.024 1.00 94.88 111 GLU A C 1
ATOM 890 O O . GLU A 1 111 ? 15.448 5.185 -19.204 1.00 94.88 111 GLU A O 1
ATOM 895 N N . HIS A 1 112 ? 15.925 4.721 -17.060 1.00 95.44 112 HIS A N 1
ATOM 896 C CA . HIS A 1 112 ? 17.305 4.305 -17.318 1.00 95.44 112 HIS A CA 1
ATOM 897 C C . HIS A 1 112 ? 17.384 3.048 -18.186 1.00 95.44 112 HIS A C 1
ATOM 899 O O . HIS A 1 112 ? 18.183 2.997 -19.122 1.00 95.44 112 HIS A O 1
ATOM 905 N N . TYR A 1 113 ? 16.569 2.036 -17.888 1.00 96.81 113 TYR A N 1
ATOM 906 C CA . TYR A 1 113 ? 16.554 0.790 -18.646 1.00 96.81 113 TYR A CA 1
ATOM 907 C C . TYR A 1 113 ? 16.067 1.015 -20.084 1.00 96.81 113 TYR A C 1
ATOM 909 O O . TYR A 1 113 ? 16.717 0.586 -21.039 1.00 96.81 113 TYR A O 1
ATOM 917 N N . LYS A 1 114 ? 14.999 1.805 -20.250 1.00 95.00 114 LYS A N 1
ATOM 918 C CA . LYS A 1 114 ? 14.506 2.246 -21.559 1.00 95.00 114 LYS A CA 1
ATOM 919 C C . LYS A 1 114 ? 15.564 3.037 -22.333 1.00 95.00 114 LYS A C 1
ATOM 921 O O . LYS A 1 114 ? 15.749 2.810 -23.525 1.00 95.00 114 LYS A O 1
ATOM 926 N N . GLY A 1 115 ? 16.301 3.928 -21.664 1.00 94.75 115 GLY A N 1
ATOM 927 C CA . GLY A 1 115 ? 17.387 4.709 -22.268 1.00 94.75 115 GLY A CA 1
ATOM 928 C C . GLY A 1 115 ? 18.547 3.863 -22.808 1.00 94.75 115 GLY A C 1
ATOM 929 O O . GLY A 1 115 ? 19.264 4.312 -23.699 1.00 94.75 115 GLY A O 1
ATOM 930 N N . ARG A 1 116 ? 18.709 2.627 -22.318 1.00 96.31 116 ARG A N 1
ATOM 931 C CA . ARG A 1 116 ? 19.688 1.647 -22.821 1.00 96.31 116 ARG A CA 1
ATOM 932 C C . ARG A 1 116 ? 19.169 0.797 -23.981 1.00 96.31 116 ARG A C 1
ATOM 934 O O . ARG A 1 116 ? 19.909 -0.044 -24.479 1.00 96.31 116 ARG A O 1
ATOM 941 N N . GLY A 1 117 ? 17.923 1.005 -24.404 1.00 95.19 117 GLY A N 1
ATOM 942 C CA . GLY A 1 117 ? 17.285 0.207 -25.447 1.00 95.19 117 GLY A CA 1
ATOM 943 C C . GLY A 1 117 ? 16.789 -1.156 -24.966 1.00 95.19 117 GLY A C 1
ATOM 944 O O . GLY A 1 117 ? 16.616 -2.045 -25.792 1.00 95.19 117 GLY A O 1
ATOM 945 N N . GLY A 1 118 ? 16.577 -1.332 -23.657 1.00 96.12 118 GLY A N 1
ATOM 946 C CA . GLY A 1 118 ? 15.923 -2.532 -23.142 1.00 96.12 118 GLY A CA 1
ATOM 947 C C . GLY A 1 118 ? 14.479 -2.645 -23.635 1.00 96.12 118 GLY A C 1
ATOM 948 O O . GLY A 1 118 ? 13.859 -1.639 -23.995 1.00 96.12 118 GLY A O 1
ATOM 949 N N . THR A 1 119 ? 13.946 -3.866 -23.645 1.00 95.62 119 THR A N 1
ATOM 950 C CA . THR A 1 119 ? 12.565 -4.150 -24.070 1.00 95.62 119 THR A CA 1
ATOM 951 C C . THR A 1 119 ? 11.625 -4.324 -22.866 1.00 95.62 119 THR A C 1
ATOM 953 O O . THR A 1 119 ? 12.077 -4.725 -21.787 1.00 95.62 119 THR A O 1
ATOM 956 N N . PRO A 1 120 ? 10.322 -4.007 -22.988 1.00 95.06 120 PRO A N 1
ATOM 957 C CA . PRO A 1 120 ? 9.357 -4.226 -21.908 1.00 95.06 120 PRO A CA 1
ATOM 958 C C . PRO A 1 120 ? 9.283 -5.689 -21.463 1.00 95.06 120 PRO A C 1
ATOM 960 O O . PRO A 1 120 ? 9.146 -5.959 -20.271 1.00 95.06 120 PRO A O 1
ATOM 963 N N . GLU A 1 121 ? 9.411 -6.632 -22.396 1.00 95.62 121 GLU A N 1
ATOM 964 C CA . GLU A 1 121 ? 9.376 -8.070 -22.129 1.00 95.62 121 GLU A CA 1
ATOM 965 C C . GLU A 1 121 ? 10.533 -8.492 -21.219 1.00 95.62 121 GLU A C 1
ATOM 967 O O . GLU A 1 121 ? 10.315 -9.127 -20.186 1.00 95.62 121 GLU A O 1
ATOM 972 N N . GLU A 1 122 ? 11.760 -8.078 -21.550 1.00 97.00 122 GLU A N 1
ATOM 973 C CA . GLU A 1 122 ? 12.945 -8.359 -20.731 1.00 97.00 122 GLU A CA 1
ATOM 974 C C . GLU A 1 122 ? 12.842 -7.715 -19.343 1.00 97.00 122 GLU A C 1
ATOM 976 O O . GLU A 1 122 ? 13.263 -8.303 -18.341 1.00 97.00 122 GLU A O 1
ATOM 981 N N . PHE A 1 123 ? 12.248 -6.523 -19.265 1.00 97.38 123 PHE A N 1
ATOM 982 C CA . PHE A 1 123 ? 12.027 -5.828 -18.002 1.00 97.38 123 PHE A CA 1
ATOM 983 C C . PHE A 1 123 ? 11.039 -6.579 -17.102 1.00 97.38 123 PHE A C 1
ATOM 985 O O . PHE A 1 123 ? 11.314 -6.785 -15.918 1.00 97.38 123 PHE A O 1
ATOM 992 N N . VAL A 1 124 ? 9.919 -7.049 -17.659 1.00 96.88 124 VAL A N 1
ATOM 993 C CA . VAL A 1 124 ? 8.929 -7.870 -16.942 1.00 96.88 124 VAL A CA 1
ATOM 994 C C . VAL A 1 124 ? 9.544 -9.197 -16.484 1.00 96.88 124 VAL A C 1
ATOM 996 O O . VAL A 1 124 ? 9.345 -9.609 -15.336 1.00 96.88 124 VAL A O 1
ATOM 999 N N . ASP A 1 125 ? 10.359 -9.840 -17.319 1.00 97.69 125 ASP A N 1
ATOM 1000 C CA . ASP A 1 125 ? 11.096 -11.050 -16.943 1.00 97.69 125 ASP A CA 1
ATOM 1001 C C . ASP A 1 125 ? 12.057 -10.800 -15.772 1.00 97.69 125 ASP A C 1
ATOM 1003 O O . ASP A 1 125 ? 12.124 -11.602 -14.829 1.00 97.69 125 ASP A O 1
ATOM 1007 N N . ALA A 1 126 ? 12.772 -9.673 -15.786 1.00 98.00 126 ALA A N 1
ATOM 1008 C CA . ALA A 1 126 ? 13.630 -9.258 -14.682 1.00 98.00 126 ALA A CA 1
ATOM 1009 C C . ALA A 1 126 ? 12.830 -8.993 -13.396 1.00 98.00 126 ALA A C 1
ATOM 1011 O O . ALA A 1 126 ? 13.288 -9.347 -12.307 1.00 98.00 126 ALA A O 1
ATOM 1012 N N . MET A 1 127 ? 11.608 -8.453 -13.490 1.00 97.62 127 MET A N 1
ATOM 1013 C CA . MET A 1 127 ? 10.735 -8.262 -12.324 1.00 97.62 127 MET A CA 1
ATOM 1014 C C . MET A 1 127 ? 10.367 -9.603 -11.681 1.00 97.62 127 MET A C 1
ATOM 1016 O O . MET A 1 127 ? 10.481 -9.759 -10.464 1.00 97.62 127 MET A O 1
ATOM 1020 N N . TYR A 1 128 ? 10.010 -10.613 -12.480 1.00 97.50 128 TYR A N 1
ATOM 1021 C CA . TYR A 1 128 ? 9.736 -11.959 -11.968 1.00 97.50 128 TYR A CA 1
ATOM 1022 C C . TYR A 1 128 ? 10.978 -12.645 -11.384 1.00 97.50 128 TYR A C 1
ATOM 1024 O O . TYR A 1 128 ? 10.873 -13.376 -10.394 1.00 97.50 128 TYR A O 1
ATOM 1032 N N . LYS A 1 129 ? 12.161 -12.455 -11.983 1.00 96.81 129 LYS A N 1
ATOM 1033 C CA . LYS A 1 129 ? 13.431 -12.957 -11.424 1.00 96.81 129 LYS A CA 1
ATOM 1034 C C . LYS A 1 129 ? 13.726 -12.310 -10.074 1.00 96.81 129 LYS A C 1
ATOM 1036 O O . LYS A 1 129 ? 13.900 -13.032 -9.094 1.00 96.81 129 LYS A O 1
ATOM 1041 N N . CYS A 1 130 ? 13.656 -10.983 -9.994 1.00 96.69 130 CYS A N 1
ATOM 1042 C CA . CYS A 1 130 ? 13.850 -10.247 -8.751 1.00 96.69 130 CYS A CA 1
ATOM 1043 C C . CYS A 1 130 ? 12.850 -10.681 -7.670 1.00 96.69 130 CYS A C 1
ATOM 1045 O O . CYS A 1 130 ? 13.254 -11.012 -6.560 1.00 96.69 130 CYS A O 1
ATOM 1047 N N . HIS A 1 131 ? 11.559 -10.788 -7.998 1.00 95.62 131 HIS A N 1
ATOM 1048 C CA . HIS A 1 131 ? 10.536 -11.232 -7.048 1.00 95.62 131 HIS A CA 1
ATOM 1049 C C . HIS A 1 131 ? 10.806 -12.636 -6.483 1.00 95.62 131 HIS A C 1
ATOM 1051 O O . HIS A 1 131 ? 10.580 -12.893 -5.298 1.00 95.62 131 HIS A O 1
ATOM 1057 N N . ARG A 1 132 ? 11.326 -13.558 -7.305 1.00 95.31 132 ARG A N 1
ATOM 1058 C CA . ARG A 1 132 ? 11.763 -14.880 -6.831 1.00 95.31 132 ARG A CA 1
ATOM 1059 C C . ARG A 1 132 ? 12.945 -14.765 -5.870 1.00 95.31 132 ARG A C 1
ATOM 1061 O O . ARG A 1 132 ? 12.895 -15.368 -4.801 1.00 95.31 132 ARG A O 1
ATOM 1068 N N . SER A 1 133 ? 13.946 -13.953 -6.197 1.00 94.25 133 SER A N 1
ATOM 1069 C CA . SER A 1 133 ? 15.093 -13.692 -5.317 1.00 94.25 133 SER A CA 1
ATOM 1070 C C . SER A 1 133 ? 14.677 -13.048 -3.989 1.00 94.25 133 SER A C 1
ATOM 1072 O O . SER A 1 133 ? 15.189 -13.425 -2.938 1.00 94.25 133 SER A O 1
ATOM 1074 N N . LEU A 1 134 ? 13.693 -12.141 -4.003 1.00 92.19 134 LEU A N 1
ATOM 1075 C CA . LEU A 1 134 ? 13.125 -11.534 -2.793 1.00 92.19 134 LEU A CA 1
ATOM 1076 C C . LEU A 1 134 ? 12.455 -12.575 -1.891 1.00 92.19 134 LEU A C 1
ATOM 1078 O O . LEU A 1 134 ? 12.641 -12.540 -0.680 1.00 92.19 134 LEU A O 1
ATOM 1082 N N . LYS A 1 135 ? 11.721 -13.538 -2.462 1.00 88.94 135 LYS A N 1
ATOM 1083 C CA . LYS A 1 135 ? 11.096 -14.624 -1.688 1.00 88.94 135 LYS A CA 1
ATOM 1084 C C . LYS A 1 135 ? 12.117 -15.575 -1.072 1.00 88.94 135 LYS A C 1
ATOM 1086 O O . LYS A 1 135 ? 11.941 -15.991 0.068 1.00 88.94 135 LYS A O 1
ATOM 1091 N N . VAL A 1 136 ? 13.172 -15.909 -1.813 1.00 88.69 136 VAL A N 1
ATOM 1092 C CA . VAL A 1 136 ? 14.233 -16.804 -1.324 1.00 88.69 136 VAL A CA 1
ATOM 1093 C C . VAL A 1 136 ? 15.040 -16.127 -0.214 1.00 88.69 136 VAL A C 1
ATOM 1095 O O . VAL A 1 136 ? 15.318 -16.744 0.811 1.00 88.69 136 VAL A O 1
ATOM 1098 N N . ASN A 1 137 ? 15.349 -14.839 -0.367 1.00 81.31 137 ASN A N 1
ATOM 1099 C CA . ASN A 1 137 ? 16.148 -14.101 0.610 1.00 81.31 137 ASN A CA 1
ATOM 1100 C C . ASN A 1 137 ? 15.316 -13.573 1.793 1.00 81.31 137 ASN A C 1
ATOM 1102 O O . ASN A 1 137 ? 15.860 -13.366 2.874 1.00 81.31 137 ASN A O 1
ATOM 1106 N N . GLY A 1 138 ? 14.003 -13.400 1.623 1.00 61.91 138 GLY A N 1
ATOM 1107 C CA . GLY A 1 138 ? 13.071 -12.943 2.658 1.00 61.91 138 GLY A CA 1
ATOM 1108 C C . GLY A 1 138 ? 12.789 -13.962 3.767 1.00 61.91 138 GLY A C 1
ATOM 1109 O O . GLY A 1 138 ? 12.141 -13.620 4.750 1.00 61.91 138 GLY A O 1
ATOM 1110 N N . SER A 1 139 ? 13.297 -15.196 3.651 1.00 48.56 139 SER A N 1
ATOM 1111 C CA . SER A 1 139 ? 13.295 -16.164 4.757 1.00 48.56 139 SER A CA 1
ATOM 1112 C C . SER A 1 139 ? 14.432 -15.936 5.762 1.00 48.56 139 SER A C 1
ATOM 1114 O O . SER A 1 139 ? 14.483 -16.620 6.786 1.00 48.56 139 SER A O 1
ATOM 1116 N N . PHE A 1 140 ? 15.334 -14.984 5.514 1.00 44.31 140 PHE A N 1
ATOM 1117 C CA . PHE A 1 140 ? 16.274 -14.541 6.533 1.00 44.31 140 PHE A CA 1
ATOM 1118 C C . PHE A 1 140 ? 15.598 -13.466 7.376 1.00 44.31 140 PHE A C 1
ATOM 1120 O O . PHE A 1 140 ? 15.562 -12.290 7.016 1.00 44.31 140 PHE A O 1
ATOM 1127 N N . SER A 1 141 ? 15.048 -13.909 8.510 1.00 36.41 141 SER A N 1
ATOM 1128 C CA . SER A 1 141 ? 14.771 -13.053 9.665 1.00 36.41 141 SER A CA 1
ATOM 1129 C C . SER A 1 141 ? 15.909 -12.033 9.810 1.00 36.41 141 SER A C 1
ATOM 1131 O O . SER A 1 141 ? 17.074 -12.440 9.720 1.00 36.41 141 SER A O 1
ATOM 1133 N N . PRO A 1 142 ? 15.626 -10.730 9.989 1.00 43.91 142 PRO A N 1
ATOM 1134 C CA . PRO A 1 142 ? 16.655 -9.726 10.187 1.00 43.91 142 PRO A CA 1
ATOM 1135 C C . PRO A 1 142 ? 17.252 -9.919 11.582 1.00 43.91 142 PRO A C 1
ATOM 1137 O O . PRO A 1 142 ? 16.970 -9.182 12.522 1.00 43.91 142 PRO A O 1
ATOM 1140 N N . GLU A 1 143 ? 18.083 -10.945 11.728 1.00 37.34 143 GLU A N 1
ATOM 1141 C CA . GLU A 1 143 ? 18.969 -11.085 12.861 1.00 37.34 143 GLU A CA 1
ATOM 1142 C C . GLU A 1 143 ? 20.030 -10.002 12.700 1.00 37.34 143 GLU A C 1
ATOM 1144 O O . GLU A 1 143 ? 20.869 -10.011 11.793 1.00 37.34 143 GLU A O 1
ATOM 1149 N N . SER A 1 144 ? 19.891 -8.987 13.546 1.00 41.22 144 SER A N 1
ATOM 1150 C CA . SER A 1 144 ? 20.810 -7.878 13.725 1.00 41.22 144 SER A CA 1
ATOM 1151 C C . SER A 1 144 ? 22.257 -8.358 13.615 1.00 41.22 144 SER A C 1
ATOM 1153 O O . SER A 1 144 ? 22.770 -9.016 14.523 1.00 41.22 144 SER A O 1
ATOM 1155 N N . LYS A 1 145 ? 22.939 -8.005 12.521 1.00 41.62 145 LYS A N 1
ATOM 1156 C CA . LYS A 1 145 ? 24.388 -8.173 12.406 1.00 41.62 145 LYS A CA 1
ATOM 1157 C C . LYS A 1 145 ? 25.065 -7.240 13.408 1.00 41.62 145 LYS A C 1
ATOM 1159 O O . LYS A 1 145 ? 25.463 -6.129 13.078 1.00 41.62 145 LYS A O 1
ATOM 1164 N N . LYS A 1 146 ? 25.213 -7.720 14.644 1.00 41.16 146 LYS A N 1
ATOM 1165 C CA . LYS A 1 146 ? 26.247 -7.273 15.574 1.00 41.16 146 LYS A CA 1
ATOM 1166 C C . LYS A 1 146 ? 27.572 -7.756 14.991 1.00 41.16 146 LYS A C 1
ATOM 1168 O O . LYS A 1 146 ? 27.970 -8.903 15.162 1.00 41.16 146 LYS A O 1
ATOM 1173 N N . SER A 1 147 ? 28.238 -6.882 14.251 1.00 43.59 147 SER A N 1
ATOM 1174 C CA . SER A 1 147 ? 29.638 -7.045 13.884 1.00 43.59 147 SER A CA 1
ATOM 1175 C C . SER A 1 147 ? 30.483 -7.076 15.159 1.00 43.59 147 SER A C 1
ATOM 1177 O O . SER A 1 147 ? 30.807 -6.033 15.720 1.00 43.59 147 SER A O 1
ATOM 1179 N N . LYS A 1 148 ? 30.827 -8.279 15.627 1.00 42.12 148 LYS A N 1
ATOM 1180 C C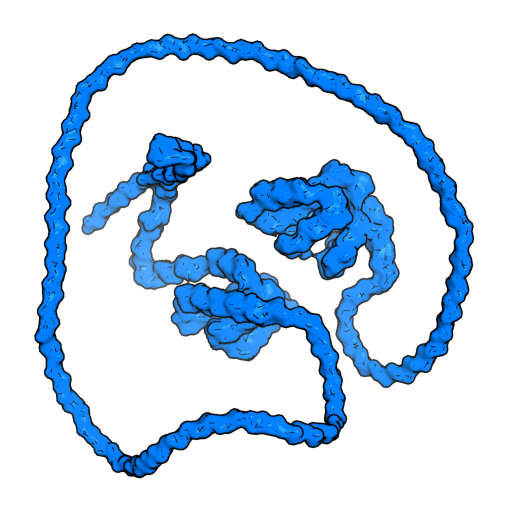A . LYS A 1 148 ? 31.980 -8.499 16.501 1.00 42.12 148 LYS A CA 1
ATOM 1181 C C . LYS A 1 148 ? 33.072 -9.170 15.682 1.00 42.12 148 LYS A C 1
ATOM 1183 O O . LYS A 1 148 ? 33.016 -10.358 15.386 1.00 42.12 148 LYS A O 1
ATOM 1188 N N . SER A 1 149 ? 34.059 -8.368 15.309 1.00 46.31 149 SER A N 1
ATOM 1189 C CA . SER A 1 149 ? 35.400 -8.836 15.002 1.00 46.31 149 SER A CA 1
ATOM 1190 C C . SER A 1 149 ? 36.031 -9.375 16.287 1.00 46.31 149 SER A C 1
ATOM 1192 O O . SER A 1 149 ? 36.295 -8.606 17.210 1.00 46.31 149 SER A O 1
ATOM 1194 N N . SER A 1 150 ? 36.300 -10.674 16.345 1.00 42.53 150 SER A N 1
ATOM 1195 C CA . SER A 1 150 ? 37.304 -11.218 17.258 1.00 42.53 150 SER A CA 1
ATOM 1196 C C . SER A 1 150 ? 38.035 -12.374 16.588 1.00 42.53 150 SER A C 1
ATOM 1198 O O . SER A 1 150 ? 37.498 -13.459 16.378 1.00 42.53 150 SER A O 1
ATOM 1200 N N . THR A 1 151 ? 39.277 -12.077 16.237 1.00 46.81 151 THR A N 1
ATOM 1201 C CA . THR A 1 151 ? 40.419 -12.979 16.116 1.00 46.81 151 THR A CA 1
ATOM 1202 C C . THR A 1 151 ? 40.483 -13.950 17.300 1.00 46.81 151 THR A C 1
ATOM 1204 O O . THR A 1 151 ? 40.381 -13.519 18.445 1.00 46.81 151 THR A O 1
ATOM 1207 N N . GLY A 1 152 ? 40.705 -15.246 17.047 1.00 37.22 152 GLY A N 1
ATOM 1208 C CA . GLY A 1 152 ? 40.974 -16.195 18.132 1.00 37.22 152 GLY A CA 1
ATOM 1209 C C . GLY A 1 152 ? 40.914 -17.682 17.777 1.00 37.22 152 GLY A C 1
ATOM 1210 O O . GLY A 1 152 ? 39.911 -18.327 18.028 1.00 37.22 152 GLY A O 1
ATOM 1211 N N . SER A 1 153 ? 42.030 -18.199 17.256 1.00 39.44 153 SER A N 1
ATOM 1212 C CA . SER A 1 153 ? 42.702 -19.445 17.672 1.00 39.44 153 SER A CA 1
ATOM 1213 C C . SER A 1 153 ? 41.934 -20.786 17.785 1.00 39.44 153 SER A C 1
ATOM 1215 O O . SER A 1 153 ? 41.155 -21.013 18.699 1.00 39.44 153 SER A O 1
ATOM 1217 N N . SER A 1 154 ? 42.380 -21.726 16.939 1.00 43.56 154 SER A N 1
ATOM 1218 C CA . SER A 1 154 ? 42.728 -23.133 17.236 1.00 43.56 154 SER A CA 1
ATOM 1219 C C . SER A 1 154 ? 41.660 -24.117 17.736 1.00 43.56 154 SER A C 1
ATOM 1221 O O . SER A 1 154 ? 41.288 -24.135 18.902 1.00 43.56 154 SER A O 1
ATOM 1223 N N . GLY A 1 155 ? 41.338 -25.093 16.881 1.00 33.06 155 GLY A N 1
ATOM 1224 C CA . GLY A 1 155 ? 40.649 -26.328 17.260 1.00 33.06 155 GLY A CA 1
ATOM 1225 C C . GLY A 1 155 ? 40.867 -27.434 16.230 1.00 33.06 155 GLY A C 1
ATOM 1226 O O . GLY A 1 155 ? 40.072 -27.603 15.313 1.00 33.06 155 GLY A O 1
ATOM 1227 N N . ARG A 1 156 ? 41.979 -28.165 16.370 1.00 43.19 156 ARG A N 1
ATOM 1228 C CA . ARG A 1 156 ? 42.265 -29.435 15.681 1.00 43.19 156 ARG A CA 1
ATOM 1229 C C . ARG A 1 156 ? 41.155 -30.448 15.984 1.00 43.19 156 ARG A C 1
ATOM 1231 O O . ARG A 1 156 ? 40.871 -30.699 17.149 1.00 43.19 156 ARG A O 1
ATOM 1238 N N . GLY A 1 157 ? 40.625 -31.092 14.951 1.00 32.16 157 GLY A N 1
ATOM 1239 C CA . GLY A 1 157 ? 39.686 -32.203 15.082 1.00 32.16 157 GLY A CA 1
ATOM 1240 C C . GLY A 1 157 ? 39.578 -32.975 13.777 1.00 32.16 157 GLY A C 1
ATOM 1241 O O . GLY A 1 157 ? 38.671 -32.753 12.987 1.00 32.16 157 GLY A O 1
ATOM 1242 N N . SER A 1 158 ? 40.558 -33.841 13.535 1.00 41.19 158 SER A N 1
ATOM 1243 C CA . SER A 1 158 ? 40.539 -34.854 12.484 1.00 41.19 158 SER A CA 1
ATOM 1244 C C . SER A 1 158 ? 39.335 -35.783 12.656 1.00 41.19 158 SER A C 1
ATOM 1246 O O . SER A 1 158 ? 39.079 -36.225 13.773 1.00 41.19 158 SER A O 1
ATOM 1248 N N . LEU A 1 159 ? 38.663 -36.149 11.562 1.00 36.81 159 LEU A N 1
ATOM 1249 C CA . LEU A 1 159 ? 38.615 -37.518 11.029 1.00 36.81 159 LEU A CA 1
ATOM 1250 C C . LEU A 1 159 ? 37.544 -37.653 9.932 1.00 36.81 159 LEU A C 1
ATOM 1252 O O . LEU A 1 159 ? 36.445 -37.119 10.029 1.00 36.81 159 LEU A O 1
ATOM 1256 N N . SER A 1 160 ? 37.887 -38.515 8.973 1.00 32.97 160 SER A N 1
ATOM 1257 C CA . SER A 1 160 ? 36.987 -39.359 8.179 1.00 32.97 160 SER A CA 1
ATOM 1258 C C . SER A 1 160 ? 36.473 -38.829 6.831 1.00 32.97 160 SER A C 1
ATOM 1260 O O . SER A 1 160 ? 35.355 -38.348 6.685 1.00 32.97 160 SER A O 1
ATOM 1262 N N . SER A 1 161 ? 37.346 -38.982 5.830 1.00 38.09 161 SER A N 1
ATOM 1263 C CA . SER A 1 161 ? 37.107 -39.696 4.560 1.00 38.09 161 SER A CA 1
ATOM 1264 C C . SER A 1 161 ? 35.678 -39.797 4.004 1.00 38.09 161 SER A C 1
ATOM 1266 O O . SER A 1 161 ? 34.853 -40.544 4.519 1.00 38.09 161 SER A O 1
ATOM 1268 N N . ASN A 1 162 ? 35.476 -39.227 2.813 1.00 36.53 162 ASN A N 1
ATOM 1269 C CA . ASN A 1 162 ? 35.233 -40.034 1.612 1.00 36.53 162 ASN A CA 1
ATOM 1270 C C . ASN A 1 162 ? 35.530 -39.204 0.361 1.00 36.53 162 ASN A C 1
ATOM 1272 O O . ASN A 1 162 ? 34.833 -38.246 0.041 1.00 36.53 162 ASN A O 1
ATOM 1276 N N . ASN A 1 163 ? 36.613 -39.586 -0.308 1.00 34.44 163 ASN A N 1
ATOM 1277 C CA . ASN A 1 163 ? 37.105 -38.998 -1.540 1.00 34.44 163 ASN A CA 1
ATOM 1278 C C . ASN A 1 163 ? 36.729 -39.958 -2.676 1.00 34.44 163 ASN A C 1
ATOM 1280 O O . ASN A 1 163 ? 37.092 -41.132 -2.617 1.00 34.44 163 ASN A O 1
ATOM 1284 N N . VAL A 1 164 ? 36.017 -39.473 -3.691 1.00 42.66 164 VAL A N 1
ATOM 1285 C CA . VAL A 1 164 ? 35.851 -40.172 -4.971 1.00 42.66 164 VAL A CA 1
ATOM 1286 C C . VAL A 1 164 ? 36.415 -39.239 -6.034 1.00 42.66 164 VAL A C 1
ATOM 1288 O O . VAL A 1 164 ? 35.720 -38.370 -6.551 1.00 42.66 164 VAL A O 1
ATOM 1291 N N . ASN A 1 165 ? 37.716 -39.385 -6.288 1.00 32.31 165 ASN A N 1
ATOM 1292 C CA . ASN A 1 165 ? 38.377 -38.817 -7.455 1.00 32.31 165 ASN A CA 1
ATOM 1293 C C . ASN A 1 165 ? 38.078 -39.717 -8.656 1.00 32.31 165 ASN A C 1
ATOM 1295 O O . ASN A 1 165 ? 38.304 -40.926 -8.603 1.00 32.31 165 ASN A O 1
ATOM 1299 N N . PHE A 1 166 ? 37.601 -39.105 -9.735 1.00 34.16 166 PHE A N 1
ATOM 1300 C CA . PHE A 1 166 ? 37.624 -39.676 -11.072 1.00 34.16 166 PHE A CA 1
ATOM 1301 C C . PHE A 1 166 ? 38.712 -38.935 -11.850 1.00 34.16 166 PHE A C 1
ATOM 1303 O O . PHE A 1 166 ? 38.530 -37.786 -12.250 1.00 34.16 166 PHE A O 1
ATOM 1310 N N . ASP A 1 167 ? 39.862 -39.588 -11.993 1.00 32.66 167 ASP A N 1
ATOM 1311 C CA . ASP A 1 167 ? 40.933 -39.180 -12.892 1.00 32.66 167 ASP A CA 1
ATOM 1312 C C . ASP A 1 167 ? 40.510 -39.439 -14.342 1.00 32.66 167 ASP A C 1
ATOM 1314 O O . ASP A 1 167 ? 40.012 -40.512 -14.686 1.00 32.66 167 ASP A O 1
ATOM 1318 N N . THR A 1 168 ? 40.762 -38.488 -15.237 1.00 39.56 168 THR A N 1
ATOM 1319 C CA . THR A 1 168 ? 40.951 -38.796 -16.657 1.00 39.56 168 THR A CA 1
ATOM 1320 C C . THR A 1 168 ? 42.086 -37.940 -17.198 1.00 39.56 168 THR A C 1
ATOM 1322 O O . THR A 1 168 ? 42.071 -36.713 -17.139 1.00 39.56 168 THR A O 1
ATOM 1325 N N . TYR A 1 169 ? 43.094 -38.664 -17.669 1.00 34.56 169 TYR A N 1
ATOM 1326 C CA . TYR A 1 169 ? 44.339 -38.229 -18.275 1.00 34.56 169 TYR A CA 1
ATOM 1327 C C . TYR A 1 169 ? 44.148 -37.380 -19.542 1.00 34.56 169 TYR A C 1
ATOM 1329 O O . TYR A 1 169 ? 43.271 -37.662 -20.351 1.00 34.56 169 TYR A O 1
ATOM 1337 N N . GLY A 1 170 ? 45.127 -36.504 -19.798 1.00 32.03 170 GLY A N 1
ATOM 1338 C CA . GLY A 1 170 ? 45.932 -36.661 -21.016 1.00 32.03 170 GLY A CA 1
ATOM 1339 C C . GLY A 1 170 ? 45.862 -35.574 -22.096 1.00 32.03 170 GLY A C 1
ATOM 1340 O O . GLY A 1 170 ? 45.067 -35.677 -23.014 1.00 32.03 170 GLY A O 1
ATOM 1341 N N . SER A 1 171 ? 46.837 -34.661 -22.026 1.00 35.72 171 SER A N 1
ATOM 1342 C CA . SER A 1 171 ? 47.865 -34.364 -23.051 1.00 35.72 171 SER A CA 1
ATOM 1343 C C . SER A 1 171 ? 47.546 -33.737 -24.429 1.00 35.72 171 SER A C 1
ATOM 1345 O O . SER A 1 171 ? 46.649 -34.157 -25.148 1.00 35.72 171 SER A O 1
ATOM 1347 N N . HIS A 1 172 ? 48.503 -32.873 -24.814 1.00 33.22 172 HIS A N 1
ATOM 1348 C CA . HIS A 1 172 ? 48.942 -32.382 -26.137 1.00 33.22 172 HIS A CA 1
ATOM 1349 C C . HIS A 1 172 ? 48.343 -31.107 -26.767 1.00 33.22 172 HIS A C 1
ATOM 1351 O O . HIS A 1 172 ? 47.292 -31.111 -27.393 1.00 33.22 172 HIS A O 1
ATOM 1357 N N . ASP A 1 173 ? 49.119 -30.027 -26.604 1.00 32.47 173 ASP A N 1
ATOM 1358 C CA . ASP A 1 173 ? 49.858 -29.247 -27.616 1.00 32.47 173 ASP A CA 1
ATOM 1359 C C . ASP A 1 173 ? 49.250 -28.795 -28.960 1.00 32.47 173 ASP A C 1
ATOM 1361 O O . ASP A 1 173 ? 48.778 -29.571 -29.786 1.00 32.47 173 ASP A O 1
ATOM 1365 N N . SER A 1 174 ? 49.617 -27.535 -29.236 1.00 39.06 174 SER A N 1
ATOM 1366 C CA . SER A 1 174 ? 50.055 -26.915 -30.501 1.00 39.06 174 SER A CA 1
ATOM 1367 C C . SER A 1 174 ? 49.037 -26.314 -31.483 1.00 39.06 174 SER A C 1
ATOM 1369 O O . SER A 1 174 ? 48.248 -26.988 -32.136 1.00 39.06 174 SER A O 1
ATOM 1371 N N . ASP A 1 175 ? 49.164 -24.985 -31.593 1.00 34.88 175 ASP A N 1
ATOM 1372 C CA . ASP A 1 175 ? 49.134 -24.126 -32.784 1.00 34.88 175 ASP A CA 1
ATOM 1373 C C . ASP A 1 175 ? 48.867 -24.790 -34.142 1.00 34.88 175 ASP A C 1
ATOM 1375 O O . ASP A 1 175 ? 49.630 -25.650 -34.570 1.00 34.88 175 ASP A O 1
ATOM 1379 N N . THR A 1 176 ? 47.931 -24.240 -34.927 1.00 38.19 176 THR A N 1
ATOM 1380 C CA . THR A 1 176 ? 48.250 -23.642 -36.242 1.00 38.19 176 THR A CA 1
ATOM 1381 C C . THR A 1 176 ? 47.054 -22.939 -36.892 1.00 38.19 176 THR A C 1
ATOM 1383 O O . THR A 1 176 ? 45.888 -23.288 -36.743 1.00 38.19 176 THR A O 1
ATOM 1386 N N . SER A 1 177 ? 47.415 -21.902 -37.635 1.00 41.38 177 SER A N 1
ATOM 1387 C CA . SER A 1 177 ? 46.647 -21.028 -38.514 1.00 41.38 177 SER A CA 1
ATOM 1388 C C . SER A 1 177 ? 45.800 -21.704 -39.603 1.00 41.38 177 SER A C 1
ATOM 1390 O O . SER A 1 177 ? 46.256 -22.644 -40.244 1.00 41.38 177 SER A O 1
ATOM 1392 N N . GLY A 1 178 ? 44.718 -21.018 -39.993 1.00 32.53 178 GLY A N 1
ATOM 1393 C CA . GLY A 1 178 ? 44.512 -20.668 -41.404 1.00 32.53 178 GLY A CA 1
ATOM 1394 C C . GLY A 1 178 ? 43.355 -21.335 -42.158 1.00 32.53 178 GLY A C 1
ATOM 1395 O O . GLY A 1 178 ? 43.389 -22.519 -42.448 1.00 32.53 178 GLY A O 1
ATOM 1396 N N . THR A 1 179 ? 42.463 -20.471 -42.662 1.00 35.16 179 THR A N 1
ATOM 1397 C CA . THR A 1 179 ? 41.792 -20.566 -43.978 1.00 35.16 179 THR A CA 1
ATOM 1398 C C . THR A 1 179 ? 40.848 -21.753 -44.233 1.00 35.16 179 THR A C 1
ATOM 1400 O O . THR A 1 179 ? 41.289 -22.851 -44.529 1.00 35.16 179 THR A O 1
ATOM 1403 N N . GLN A 1 180 ? 39.543 -21.491 -44.356 1.00 38.44 180 GLN A N 1
ATOM 1404 C CA . GLN A 1 180 ? 38.885 -21.388 -45.669 1.00 38.44 180 GLN A CA 1
ATOM 1405 C C . GLN A 1 180 ? 37.389 -21.079 -45.543 1.00 38.44 180 GLN A C 1
ATOM 1407 O O . GLN A 1 180 ? 36.682 -21.511 -44.640 1.00 38.44 180 GLN A O 1
ATOM 1412 N N . SER A 1 181 ? 36.959 -20.254 -46.487 1.00 38.09 181 SER A N 1
ATOM 1413 C CA . SER A 1 181 ? 35.607 -19.786 -46.730 1.00 38.09 181 SER A CA 1
ATOM 1414 C C . SER A 1 181 ? 34.994 -20.610 -47.866 1.00 38.09 181 SER A C 1
ATOM 1416 O O . SER A 1 181 ? 35.737 -21.054 -48.740 1.00 38.09 181 SER A O 1
ATOM 1418 N N . ARG A 1 182 ? 33.653 -20.635 -47.910 1.00 38.06 182 ARG A N 1
ATOM 1419 C CA . ARG A 1 182 ? 32.750 -21.216 -48.930 1.00 38.06 182 ARG A CA 1
ATOM 1420 C C . ARG A 1 182 ? 32.478 -22.717 -48.775 1.00 38.06 182 ARG A C 1
ATOM 1422 O O . ARG A 1 182 ? 33.357 -23.523 -49.021 1.00 38.06 182 ARG A O 1
ATOM 1429 N N . ASP A 1 183 ? 31.225 -23.077 -48.499 1.00 34.97 183 ASP A N 1
ATOM 1430 C CA . ASP A 1 183 ? 30.355 -23.580 -49.569 1.00 34.97 183 ASP A CA 1
ATOM 1431 C C . ASP A 1 183 ? 28.868 -23.548 -49.167 1.00 34.97 183 ASP A C 1
ATOM 1433 O O . ASP A 1 183 ? 28.473 -23.726 -48.017 1.00 34.97 183 ASP A O 1
ATOM 1437 N N . SER A 1 184 ? 28.077 -23.245 -50.180 1.00 43.88 184 SER A N 1
ATOM 1438 C CA . SER A 1 184 ? 26.630 -23.221 -50.328 1.00 43.88 184 SER A CA 1
ATOM 1439 C C . SER A 1 184 ? 25.977 -24.608 -50.285 1.00 43.88 184 SER A C 1
ATOM 1441 O O . SER A 1 184 ? 26.496 -25.558 -50.859 1.00 43.88 184 SER A O 1
ATOM 1443 N N . GLY A 1 185 ? 24.769 -24.713 -49.709 1.00 34.34 185 GLY A N 1
ATOM 1444 C CA . GLY A 1 185 ? 23.966 -25.937 -49.836 1.00 34.34 185 GLY A CA 1
ATOM 1445 C C . GLY A 1 185 ? 22.663 -25.992 -49.030 1.00 34.34 185 GLY A C 1
ATOM 1446 O O . GLY A 1 185 ? 22.550 -26.754 -48.079 1.00 34.34 185 GLY A O 1
ATOM 1447 N N . LEU A 1 186 ? 21.649 -25.228 -49.443 1.00 44.06 186 LEU A N 1
ATOM 1448 C CA . LEU A 1 186 ? 20.229 -25.634 -49.363 1.00 44.06 186 LEU A CA 1
ATOM 1449 C C . LEU A 1 186 ? 19.845 -26.183 -50.758 1.00 44.06 186 LEU A C 1
ATOM 1451 O O . LEU A 1 186 ? 20.577 -25.869 -51.698 1.00 44.06 186 LEU A O 1
ATOM 1455 N N . PRO A 1 187 ? 18.719 -26.899 -50.989 1.00 49.62 187 PRO A N 1
ATOM 1456 C CA . PRO A 1 187 ? 17.540 -27.073 -50.123 1.00 49.62 187 PRO A CA 1
ATOM 1457 C C . PRO A 1 187 ? 16.998 -28.519 -50.092 1.00 49.62 187 PRO A C 1
ATOM 1459 O O . PRO A 1 187 ? 17.263 -29.278 -51.008 1.00 49.62 187 PRO A O 1
ATOM 1462 N N . HIS A 1 188 ? 16.107 -28.883 -49.162 1.00 42.16 188 HIS A N 1
ATOM 1463 C CA . HIS A 1 188 ? 15.079 -29.909 -49.427 1.00 42.16 188 HIS A CA 1
ATOM 1464 C C . HIS A 1 188 ? 13.813 -29.630 -48.613 1.00 42.16 188 HIS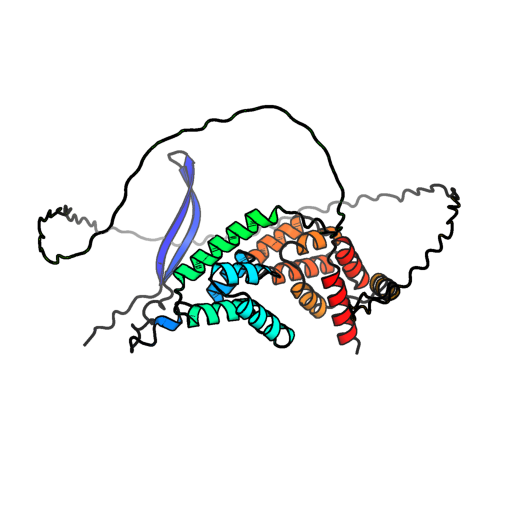 A C 1
ATOM 1466 O O . HIS A 1 188 ? 13.822 -29.559 -47.387 1.00 42.16 188 HIS A O 1
ATOM 1472 N N . GLY A 1 189 ? 12.718 -29.417 -49.341 1.00 39.50 189 GLY A N 1
ATOM 1473 C CA . GLY A 1 189 ? 11.413 -29.095 -48.792 1.00 39.50 189 GLY A CA 1
ATOM 1474 C C . GLY A 1 189 ? 10.630 -30.321 -48.342 1.00 39.50 189 GLY A C 1
ATOM 1475 O O . GLY A 1 189 ? 10.779 -31.415 -48.879 1.00 39.50 189 GLY A O 1
ATOM 1476 N N . ARG A 1 190 ? 9.695 -30.100 -47.417 1.00 42.09 190 ARG A N 1
ATOM 1477 C CA . ARG A 1 190 ? 8.517 -30.951 -47.248 1.00 42.09 190 ARG A CA 1
ATOM 1478 C C . ARG A 1 190 ? 7.310 -30.092 -46.888 1.00 42.09 190 ARG A C 1
ATOM 1480 O O . ARG A 1 190 ? 7.176 -29.593 -45.778 1.00 42.09 190 ARG A O 1
ATOM 1487 N N . LYS A 1 191 ? 6.440 -29.940 -47.887 1.00 39.56 191 LYS A N 1
ATOM 1488 C CA . LYS A 1 191 ? 5.066 -29.448 -47.780 1.00 39.56 191 LYS A CA 1
ATOM 1489 C C . LYS A 1 191 ? 4.280 -30.402 -46.872 1.00 39.56 191 LYS A C 1
ATOM 1491 O O . LYS A 1 191 ? 4.276 -31.605 -47.128 1.00 39.56 191 LYS A O 1
ATOM 1496 N N . ARG A 1 192 ? 3.585 -29.884 -45.857 1.00 41.31 192 ARG A N 1
ATOM 1497 C CA . ARG A 1 192 ? 2.483 -30.596 -45.195 1.00 41.31 192 ARG A CA 1
ATOM 1498 C C . ARG A 1 192 ? 1.190 -29.829 -45.435 1.00 41.31 192 ARG A C 1
ATOM 1500 O O . ARG A 1 192 ? 1.090 -28.638 -45.176 1.00 41.31 192 ARG A O 1
ATOM 1507 N N . SER A 1 193 ? 0.264 -30.562 -46.025 1.00 42.56 193 SER A N 1
ATOM 1508 C CA . SER A 1 193 ? -1.063 -30.201 -46.493 1.00 42.56 193 SER A CA 1
ATOM 1509 C C . SER A 1 193 ? -2.055 -29.968 -45.353 1.00 42.56 193 SER A C 1
ATOM 1511 O O . SER A 1 193 ? -2.084 -30.718 -44.379 1.00 42.56 193 SER A O 1
ATOM 1513 N N . HIS A 1 194 ? -2.915 -28.971 -45.548 1.00 41.44 194 HIS A N 1
ATOM 1514 C CA . HIS A 1 194 ? -4.180 -28.782 -44.842 1.00 41.44 194 HIS A CA 1
ATOM 1515 C C . HIS A 1 194 ? -5.201 -29.862 -45.236 1.00 41.44 194 HIS A C 1
ATOM 1517 O O . HIS A 1 194 ? -5.234 -30.249 -46.406 1.00 41.44 194 HIS A O 1
ATOM 1523 N N . PRO A 1 195 ? -6.114 -30.252 -44.333 1.00 53.41 195 PRO A N 1
ATOM 1524 C CA . PRO A 1 195 ? -7.425 -30.745 -44.715 1.00 53.41 195 PRO A CA 1
ATOM 1525 C C . PRO A 1 195 ? -8.502 -29.684 -44.458 1.00 53.41 195 PRO A C 1
ATOM 1527 O O . PRO A 1 195 ? -8.777 -29.269 -43.334 1.00 53.41 195 PRO A O 1
ATOM 1530 N N . SER A 1 196 ? -9.114 -29.261 -45.555 1.00 35.78 196 SER A N 1
ATOM 1531 C CA . SER A 1 196 ? -10.391 -28.563 -45.651 1.00 35.78 196 SER A CA 1
ATOM 1532 C C . SER A 1 196 ? -11.556 -29.479 -45.257 1.00 35.78 196 SER A C 1
ATOM 1534 O O . SER A 1 196 ? -11.662 -30.584 -45.780 1.00 35.78 196 SER A O 1
ATOM 1536 N N . THR A 1 197 ? -12.459 -28.993 -44.400 1.00 36.84 197 THR A N 1
ATOM 1537 C CA . THR A 1 197 ? -13.760 -29.628 -44.092 1.00 36.84 197 THR A CA 1
ATOM 1538 C C . THR A 1 197 ? -14.819 -28.522 -44.147 1.00 36.84 197 THR A C 1
ATOM 1540 O O . THR A 1 197 ? -14.832 -27.634 -43.304 1.00 36.84 197 THR A O 1
ATOM 1543 N N . SER A 1 198 ? -15.365 -28.274 -45.336 1.00 40.16 198 SER A N 1
ATOM 1544 C CA . SER A 1 198 ? -16.733 -28.611 -45.764 1.00 40.16 198 SER A CA 1
ATOM 1545 C C . SER A 1 198 ? -17.861 -28.020 -44.905 1.00 40.16 198 SER A C 1
ATOM 1547 O O . SER A 1 198 ? -18.203 -28.531 -43.841 1.00 40.16 198 SER A O 1
ATOM 1549 N N . ASN A 1 199 ? -18.465 -26.974 -45.476 1.00 35.34 199 ASN A N 1
ATOM 1550 C CA . ASN A 1 199 ? -19.878 -26.604 -45.424 1.00 35.34 199 ASN A CA 1
ATOM 1551 C C . ASN A 1 199 ? -20.828 -27.714 -44.958 1.00 35.34 199 ASN A C 1
ATOM 1553 O O . ASN A 1 199 ? -20.794 -28.808 -45.512 1.00 35.34 199 ASN A O 1
ATOM 1557 N N . ASN A 1 200 ? -21.790 -27.348 -44.107 1.00 40.16 200 ASN A N 1
ATOM 1558 C CA . ASN A 1 200 ? -23.191 -27.679 -44.357 1.00 40.16 200 ASN A CA 1
ATOM 1559 C C . ASN A 1 200 ? -24.123 -26.634 -43.734 1.00 40.16 200 ASN A C 1
ATOM 1561 O O . ASN A 1 200 ? -24.193 -26.456 -42.521 1.00 40.16 200 ASN A O 1
ATOM 1565 N N . ASN A 1 201 ? -24.847 -25.962 -44.628 1.00 34.81 201 ASN A N 1
ATOM 1566 C CA . ASN A 1 201 ? -26.073 -25.232 -44.356 1.00 34.81 201 ASN A CA 1
ATOM 1567 C C . ASN A 1 201 ? -27.130 -26.184 -43.789 1.00 34.81 201 ASN A C 1
ATOM 1569 O O . ASN A 1 201 ? -27.304 -27.284 -44.309 1.00 34.81 201 ASN A O 1
ATOM 1573 N N . THR A 1 202 ? -27.917 -25.727 -42.818 1.00 37.44 202 THR A N 1
ATOM 1574 C CA . THR A 1 202 ? -29.346 -26.071 -42.720 1.00 37.44 202 THR A CA 1
ATOM 1575 C C . THR A 1 202 ? -30.030 -25.094 -41.773 1.00 37.44 202 THR A C 1
ATOM 1577 O O . THR A 1 202 ? -29.932 -25.169 -40.553 1.00 37.44 202 THR A O 1
ATOM 1580 N N . THR A 1 203 ? -30.716 -24.128 -42.373 1.00 47.03 203 THR A N 1
ATOM 1581 C CA . THR A 1 203 ? -31.806 -23.386 -41.747 1.00 47.03 203 THR A CA 1
ATOM 1582 C C . THR A 1 203 ? -32.986 -24.327 -41.499 1.00 47.03 203 THR A C 1
ATOM 1584 O O . THR A 1 203 ? -33.232 -25.238 -42.293 1.00 47.03 203 THR A O 1
ATOM 1587 N N . PRO A 1 204 ? -33.794 -24.044 -40.469 1.00 47.47 204 PRO A N 1
ATOM 1588 C CA . PRO A 1 204 ? -35.227 -24.104 -40.695 1.00 47.47 204 PRO A CA 1
ATOM 1589 C C . PRO A 1 204 ? -35.912 -22.798 -40.295 1.00 47.47 204 PRO A C 1
ATOM 1591 O O . PRO A 1 204 ? -35.698 -22.214 -39.234 1.00 47.47 204 PRO A O 1
ATOM 1594 N N . LYS A 1 205 ? -36.754 -22.357 -41.227 1.00 41.25 205 LYS A N 1
ATOM 1595 C CA . LYS A 1 205 ? -37.745 -21.297 -41.104 1.00 41.25 205 LYS A CA 1
ATOM 1596 C C . LYS A 1 205 ? -38.926 -21.762 -40.244 1.00 41.25 205 LYS A C 1
ATOM 1598 O O . LYS A 1 205 ? -39.408 -22.873 -40.413 1.00 41.25 205 LYS A O 1
ATOM 1603 N N . ALA A 1 206 ? -39.450 -20.787 -39.505 1.00 40.12 206 ALA A N 1
ATOM 1604 C CA . ALA A 1 206 ? -40.867 -20.470 -39.322 1.00 40.12 206 ALA A CA 1
ATOM 1605 C C . ALA A 1 206 ? -41.783 -21.436 -38.549 1.00 40.12 206 ALA A C 1
ATOM 1607 O O . ALA A 1 206 ? -42.160 -22.506 -39.011 1.00 40.12 206 ALA A O 1
ATOM 1608 N N . SER A 1 207 ? -42.276 -20.929 -37.423 1.00 36.56 207 SER A N 1
ATOM 1609 C CA . SER A 1 207 ? -43.688 -20.837 -36.993 1.00 36.56 207 SER A CA 1
ATOM 1610 C C . SER A 1 207 ? -43.630 -20.429 -35.513 1.00 36.56 207 SER A C 1
ATOM 1612 O O . SER A 1 207 ? -42.759 -20.885 -34.789 1.00 36.56 207 SER A O 1
ATOM 1614 N N . GLY A 1 208 ? -44.382 -19.476 -34.980 1.00 32.66 208 GLY A N 1
ATOM 1615 C CA . GLY A 1 208 ? -45.741 -19.053 -35.270 1.00 32.66 208 GLY A CA 1
ATOM 1616 C C . GLY A 1 208 ? -46.479 -19.055 -33.925 1.00 32.66 208 GLY A C 1
ATOM 1617 O O . GLY A 1 208 ? -46.311 -19.994 -33.153 1.00 32.66 208 GLY A O 1
ATOM 1618 N N . SER A 1 209 ? -47.309 -18.035 -33.686 1.00 38.31 209 SER A N 1
ATOM 1619 C CA . SER A 1 209 ? -48.180 -17.860 -32.503 1.00 38.31 209 SER A CA 1
ATOM 1620 C C . SER A 1 209 ? -47.450 -17.361 -31.246 1.00 38.31 209 SER A C 1
ATOM 1622 O O . SER A 1 209 ? -46.415 -17.879 -30.865 1.00 38.31 209 SER A O 1
ATOM 1624 N N . GLY A 1 210 ? -47.893 -16.335 -30.529 1.00 33.22 210 GLY A N 1
ATOM 1625 C CA . GLY A 1 210 ? -49.201 -15.700 -30.491 1.00 33.22 210 GLY A CA 1
ATOM 1626 C C . GLY A 1 210 ? -49.615 -15.572 -29.025 1.00 33.22 210 GLY A C 1
ATOM 1627 O O . GLY A 1 210 ? -49.688 -16.582 -28.345 1.00 33.22 210 GLY A O 1
ATOM 1628 N N . ILE A 1 211 ? -49.915 -14.335 -28.612 1.00 39.00 211 ILE A N 1
ATOM 1629 C CA . ILE A 1 211 ? -50.873 -13.955 -27.558 1.00 39.00 211 ILE A CA 1
ATOM 1630 C C . ILE A 1 211 ? -50.559 -14.435 -26.118 1.00 39.00 211 ILE A C 1
ATOM 1632 O O . ILE A 1 211 ? -50.436 -15.615 -25.831 1.00 39.00 211 ILE A O 1
ATOM 1636 N N . VAL A 1 212 ? -50.515 -13.489 -25.175 1.00 41.31 212 VAL A N 1
ATOM 1637 C CA . VAL A 1 212 ? -51.440 -13.373 -24.023 1.00 41.31 212 VAL A CA 1
ATOM 1638 C C . VAL A 1 212 ? -50.791 -12.521 -22.929 1.00 41.31 212 VAL A C 1
ATOM 1640 O O . VAL A 1 212 ? -49.790 -12.854 -22.302 1.00 41.31 212 VAL A O 1
ATOM 1643 N N . SER A 1 213 ? -51.447 -11.391 -22.722 1.00 45.62 213 SER A N 1
ATOM 1644 C CA . SER A 1 213 ? -51.412 -10.479 -21.594 1.00 45.62 213 SER A CA 1
ATOM 1645 C C . SER A 1 213 ? -51.761 -11.174 -20.269 1.00 45.62 213 SER A C 1
ATOM 1647 O O . SER A 1 213 ? -52.741 -11.906 -20.182 1.00 45.62 213 SER A O 1
ATOM 1649 N N . GLY A 1 214 ? -51.040 -10.835 -19.202 1.00 35.47 214 GLY A N 1
ATOM 1650 C CA . GLY A 1 214 ? -51.420 -11.095 -17.807 1.00 35.47 214 GLY A CA 1
ATOM 1651 C C . GLY A 1 214 ? -50.328 -10.528 -16.902 1.00 35.47 214 GLY A C 1
ATOM 1652 O O . GLY A 1 214 ? -49.261 -11.107 -16.789 1.00 35.47 214 GLY A O 1
ATOM 1653 N N . SER A 1 215 ? -50.416 -9.294 -16.401 1.00 42.31 215 SER A N 1
ATOM 1654 C CA . SER A 1 215 ? -51.284 -8.859 -15.299 1.00 42.31 215 SER A CA 1
ATOM 1655 C C . SER A 1 215 ? -51.441 -9.921 -14.214 1.00 42.31 215 SER A C 1
ATOM 1657 O O . SER A 1 215 ? -52.424 -10.654 -14.194 1.00 42.31 215 SER A O 1
ATOM 1659 N N . MET A 1 216 ? -50.486 -9.964 -13.283 1.00 43.09 216 MET A N 1
ATOM 1660 C CA . MET A 1 216 ? -50.725 -10.472 -11.936 1.00 43.09 216 MET A CA 1
ATOM 1661 C C . MET A 1 216 ? -50.163 -9.494 -10.906 1.00 43.09 216 MET A C 1
ATOM 1663 O O . MET A 1 216 ? -48.960 -9.358 -10.701 1.00 43.09 216 MET A O 1
ATOM 1667 N N . ARG A 1 217 ? -51.112 -8.815 -10.257 1.00 45.28 217 ARG A N 1
ATOM 1668 C CA . ARG A 1 217 ? -51.010 -8.274 -8.903 1.00 45.28 217 ARG A CA 1
ATOM 1669 C C . ARG A 1 217 ? -50.532 -9.372 -7.946 1.00 45.28 217 ARG A C 1
ATOM 1671 O O . ARG A 1 217 ? -51.098 -10.459 -7.940 1.00 45.28 217 ARG A O 1
ATOM 1678 N N . SER A 1 218 ? -49.598 -9.048 -7.059 1.00 40.16 218 SER A N 1
ATOM 1679 C CA . SER A 1 218 ? -49.454 -9.727 -5.765 1.00 40.16 218 SER A CA 1
ATOM 1680 C C . SER A 1 218 ? -48.823 -8.734 -4.787 1.00 40.16 218 SER A C 1
ATOM 1682 O O . SER A 1 218 ? -47.646 -8.418 -4.893 1.00 40.16 218 SER A O 1
ATOM 1684 N N . SER A 1 219 ? -49.622 -8.001 -4.014 1.00 42.62 219 SER A N 1
ATOM 1685 C CA . SER A 1 219 ? -50.197 -8.419 -2.725 1.00 42.62 219 SER A CA 1
ATOM 1686 C C . SER A 1 219 ? -49.175 -8.401 -1.589 1.00 42.62 219 SER A C 1
ATOM 1688 O O . SER A 1 219 ? -48.286 -9.241 -1.483 1.00 42.62 219 SER A O 1
ATOM 1690 N N . HIS A 1 220 ? -49.389 -7.415 -0.722 1.00 40.62 220 HIS A N 1
ATOM 1691 C CA . HIS A 1 220 ? -48.812 -7.205 0.595 1.00 40.62 220 HIS A CA 1
ATOM 1692 C C . HIS A 1 220 ? -48.650 -8.489 1.421 1.00 40.62 220 HIS A C 1
ATOM 1694 O O . HIS A 1 220 ? -49.608 -9.240 1.604 1.00 40.62 220 HIS A O 1
ATOM 1700 N N . LYS A 1 221 ? -47.483 -8.653 2.055 1.00 42.69 221 LYS A N 1
ATOM 1701 C CA . LYS A 1 221 ? -47.365 -9.370 3.331 1.00 42.69 221 LYS A CA 1
ATOM 1702 C C . LYS A 1 221 ? -46.506 -8.572 4.304 1.00 42.69 221 LYS A C 1
ATOM 1704 O O . LYS A 1 221 ? -45.282 -8.555 4.243 1.00 42.69 221 LYS A O 1
ATOM 1709 N N . THR A 1 222 ? -47.204 -7.911 5.216 1.00 46.88 222 THR A N 1
ATOM 1710 C CA . THR A 1 222 ? -46.698 -7.343 6.460 1.00 46.88 222 THR A CA 1
ATOM 1711 C C . THR A 1 222 ? -46.280 -8.484 7.389 1.00 46.88 222 THR A C 1
ATOM 1713 O O . THR A 1 222 ? -47.106 -9.121 8.039 1.00 46.88 222 THR A O 1
ATOM 1716 N N . SER A 1 223 ? -44.979 -8.771 7.449 1.00 42.84 223 SER A N 1
ATOM 1717 C CA . SER A 1 223 ? -44.432 -9.731 8.410 1.00 42.84 223 SER A CA 1
ATOM 1718 C C . SER A 1 223 ? -44.137 -9.023 9.732 1.00 42.84 223 SER A C 1
ATOM 1720 O O . SER A 1 223 ? -43.104 -8.382 9.911 1.00 42.84 223 SER A O 1
ATOM 1722 N N . LYS A 1 224 ? -45.097 -9.112 10.657 1.00 47.72 224 LYS A N 1
ATOM 1723 C CA . LYS A 1 224 ? -44.913 -8.839 12.085 1.00 47.72 224 LYS A CA 1
ATOM 1724 C C . LYS A 1 224 ? -44.196 -10.030 12.722 1.00 47.72 224 LYS A C 1
ATOM 1726 O O . LYS A 1 224 ? -44.763 -11.121 12.722 1.00 47.72 224 LYS A O 1
ATOM 1731 N N . ARG A 1 225 ? -43.031 -9.823 13.348 1.00 40.56 225 ARG A N 1
ATOM 1732 C CA . ARG A 1 225 ? -42.505 -10.705 14.413 1.00 40.56 225 ARG A CA 1
ATOM 1733 C C . ARG A 1 225 ? -41.313 -10.061 15.153 1.00 40.56 225 ARG A C 1
ATOM 1735 O O . ARG A 1 225 ? -40.806 -9.050 14.687 1.00 40.56 225 ARG A O 1
ATOM 1742 N N . PRO A 1 226 ? -40.932 -10.554 16.343 1.00 47.81 226 PRO A N 1
ATOM 1743 C CA . PRO A 1 226 ? -41.506 -10.150 17.621 1.00 47.81 226 PRO A CA 1
ATOM 1744 C C . PRO A 1 226 ? -40.487 -9.425 18.520 1.00 47.81 226 PRO A C 1
ATOM 1746 O O . PRO A 1 226 ? -39.276 -9.549 18.365 1.00 47.81 226 PRO A O 1
ATOM 1749 N N . ARG A 1 227 ? -41.012 -8.696 19.510 1.00 45.09 227 ARG A N 1
ATOM 1750 C CA . ARG A 1 227 ? -40.250 -8.097 20.611 1.00 45.09 227 ARG A CA 1
ATOM 1751 C C . ARG A 1 227 ? -39.549 -9.202 21.409 1.00 45.09 227 ARG A C 1
ATOM 1753 O O . ARG A 1 227 ? -40.224 -9.965 22.095 1.00 45.09 227 ARG A O 1
ATOM 1760 N N . PHE A 1 228 ? -38.221 -9.258 21.346 1.00 51.12 228 PHE A N 1
ATOM 1761 C CA . PHE A 1 228 ? -37.428 -10.024 22.303 1.00 51.12 228 PHE A CA 1
ATOM 1762 C C . PHE A 1 228 ? -37.148 -9.180 23.544 1.00 51.12 228 PHE A C 1
ATOM 1764 O O . PHE A 1 228 ? -36.723 -8.026 23.472 1.00 51.12 228 PHE A O 1
ATOM 1771 N N . ALA A 1 229 ? -37.475 -9.778 24.683 1.00 44.78 229 ALA A N 1
ATOM 1772 C CA . ALA A 1 229 ? -37.338 -9.226 26.012 1.00 44.78 229 ALA A CA 1
ATOM 1773 C C . ALA A 1 229 ? -35.862 -9.080 26.416 1.00 44.78 229 ALA A C 1
ATOM 1775 O O . ALA A 1 229 ? -35.035 -9.948 26.147 1.00 44.78 229 ALA A O 1
ATOM 1776 N N . LYS A 1 230 ? -35.571 -7.978 27.114 1.00 49.16 230 LYS A N 1
ATOM 1777 C CA . LYS A 1 230 ? -34.334 -7.741 27.866 1.00 49.16 230 LYS A CA 1
ATOM 1778 C C . LYS A 1 230 ? -34.199 -8.761 29.007 1.00 49.16 230 LYS A C 1
ATOM 1780 O O . LYS A 1 230 ? -35.111 -8.817 29.835 1.00 49.16 230 LYS A O 1
ATOM 1785 N N . PRO A 1 231 ? -33.055 -9.440 29.169 1.00 51.00 231 PRO A N 1
ATOM 1786 C CA . PRO A 1 231 ? -32.657 -9.951 30.467 1.00 51.00 231 PRO A CA 1
ATOM 1787 C C . PRO A 1 231 ? -31.956 -8.846 31.273 1.00 51.00 231 PRO A C 1
ATOM 1789 O O . PRO A 1 231 ? -30.977 -8.245 30.835 1.00 51.00 231 PRO A O 1
ATOM 1792 N N . LYS A 1 232 ? -32.505 -8.569 32.461 1.00 51.28 232 LYS A N 1
ATOM 1793 C CA . LYS A 1 232 ? -31.839 -7.855 33.557 1.00 51.28 232 LYS A CA 1
ATOM 1794 C C . LYS A 1 232 ? -30.767 -8.782 34.136 1.00 51.28 232 LYS A C 1
ATOM 1796 O O . LYS A 1 232 ? -31.121 -9.838 34.651 1.00 51.28 232 LYS A O 1
ATOM 1801 N N . SER A 1 233 ? -29.502 -8.375 34.121 1.00 47.59 233 SER A N 1
ATOM 1802 C CA . SER A 1 233 ? -28.457 -8.974 34.958 1.00 47.59 233 SER A CA 1
ATOM 1803 C C . SER A 1 233 ? -27.928 -7.922 35.931 1.00 47.59 233 SER A C 1
ATOM 1805 O O . SER A 1 233 ? -27.543 -6.824 35.529 1.00 47.59 233 SER A O 1
ATOM 1807 N N . ALA A 1 234 ? -27.999 -8.268 37.213 1.00 51.81 234 ALA A N 1
ATOM 1808 C CA . ALA A 1 234 ? -27.553 -7.496 38.364 1.00 51.81 234 ALA A CA 1
ATOM 1809 C C . ALA A 1 234 ? -26.012 -7.376 38.426 1.00 51.81 234 ALA A C 1
ATOM 1811 O O . ALA A 1 234 ? -25.318 -8.176 37.796 1.00 51.81 234 ALA A O 1
ATOM 1812 N N . PRO A 1 235 ? -25.470 -6.399 39.178 1.00 50.19 235 PRO A N 1
ATOM 1813 C CA . PRO A 1 235 ? -24.032 -6.187 39.299 1.00 50.19 235 PRO A CA 1
ATOM 1814 C C . PRO A 1 235 ? -23.416 -7.131 40.341 1.00 50.19 235 PRO A C 1
ATOM 1816 O O . PRO A 1 235 ? -23.763 -7.080 41.520 1.00 50.19 235 PRO A O 1
ATOM 1819 N N . SER A 1 236 ? -22.469 -7.966 39.915 1.00 43.81 236 SER A N 1
ATOM 1820 C CA . SER A 1 236 ? -21.580 -8.692 40.824 1.00 43.81 236 SER A CA 1
ATOM 1821 C C . SER A 1 236 ? -20.458 -7.762 41.280 1.00 43.81 236 SER A C 1
ATOM 1823 O O . SER A 1 236 ? -19.589 -7.388 40.495 1.00 43.81 236 SER A O 1
ATOM 1825 N N . GLN A 1 237 ? -20.499 -7.383 42.557 1.00 44.16 237 GLN A N 1
ATOM 1826 C CA . GLN A 1 237 ? -19.357 -6.828 43.271 1.00 44.16 237 GLN A CA 1
ATOM 1827 C C . GLN A 1 237 ? -18.319 -7.935 43.482 1.00 44.16 237 GLN A C 1
ATOM 1829 O O . GLN A 1 237 ? -18.617 -8.960 44.090 1.00 44.16 237 GLN A O 1
ATOM 1834 N N . LEU A 1 238 ? -17.106 -7.714 42.982 1.00 40.56 238 LEU A N 1
ATOM 1835 C CA . LEU A 1 238 ? -15.913 -8.473 43.341 1.00 40.56 238 LEU A CA 1
ATOM 1836 C C . LEU A 1 238 ? -14.937 -7.492 43.986 1.00 40.56 238 LEU A C 1
ATOM 1838 O O . LEU A 1 238 ? -14.234 -6.744 43.314 1.00 40.56 238 LEU A O 1
ATOM 1842 N N . SER A 1 239 ? -14.963 -7.473 45.314 1.00 51.09 239 SER A N 1
ATOM 1843 C CA . SER A 1 239 ? -13.881 -6.987 46.158 1.00 51.09 239 SER A CA 1
ATOM 1844 C C . SER A 1 239 ? -12.774 -8.041 46.160 1.00 51.09 239 SER A C 1
ATOM 1846 O O . SER A 1 239 ? -13.010 -9.158 46.624 1.00 51.09 239 SER A O 1
ATOM 1848 N N . PHE A 1 240 ? -11.584 -7.705 45.664 1.00 37.47 240 PHE A N 1
ATOM 1849 C CA . PHE A 1 240 ? -10.405 -8.548 45.846 1.00 37.47 240 PHE A CA 1
ATOM 1850 C C . PHE A 1 240 ? -9.177 -7.692 46.177 1.00 37.47 240 PHE A C 1
ATOM 1852 O O . PHE A 1 240 ? -8.618 -7.027 45.312 1.00 37.47 240 PHE A O 1
ATOM 1859 N N . ILE A 1 241 ? -8.889 -7.671 47.480 1.00 39.84 241 ILE A N 1
ATOM 1860 C CA . ILE A 1 241 ? -7.586 -7.814 48.146 1.00 39.84 241 ILE A CA 1
ATOM 1861 C C . ILE A 1 241 ? -6.418 -7.012 47.547 1.00 39.84 241 ILE A C 1
ATOM 1863 O O . ILE A 1 241 ? -5.804 -7.387 46.551 1.00 39.84 241 ILE A O 1
ATOM 1867 N N . SER A 1 242 ? -6.121 -5.919 48.248 1.00 44.50 242 SER A N 1
ATOM 1868 C CA . SER A 1 242 ? -4.813 -5.286 48.397 1.00 44.50 242 SER A CA 1
ATOM 1869 C C . SER A 1 242 ? -3.794 -6.226 49.054 1.00 44.50 242 SER A C 1
ATOM 1871 O O . SER A 1 242 ? -4.191 -7.097 49.821 1.00 44.50 242 SER A O 1
ATOM 1873 N N . ASP A 1 243 ? -2.513 -5.962 48.777 1.00 35.69 243 ASP A N 1
ATOM 1874 C CA . ASP A 1 243 ? -1.296 -6.349 49.519 1.00 35.69 243 ASP A CA 1
ATOM 1875 C C . ASP A 1 243 ? -0.333 -7.234 48.716 1.00 35.69 243 ASP A C 1
ATOM 1877 O O . ASP A 1 243 ? -0.579 -8.417 48.490 1.00 35.69 243 ASP A O 1
ATOM 1881 N N . ALA A 1 244 ? 0.785 -6.629 48.304 1.00 45.78 244 ALA A N 1
ATOM 1882 C CA . ALA A 1 244 ? 2.129 -7.198 48.416 1.00 45.78 244 ALA A CA 1
ATOM 1883 C C . ALA A 1 244 ? 3.152 -6.164 47.924 1.00 45.78 244 ALA A C 1
ATOM 1885 O O . ALA A 1 244 ? 3.349 -5.973 46.721 1.00 45.78 244 ALA A O 1
ATOM 1886 N N . ASP A 1 245 ? 3.782 -5.511 48.896 1.00 44.56 245 ASP A N 1
ATOM 1887 C CA . ASP A 1 245 ? 5.061 -4.829 48.770 1.00 44.56 245 ASP A CA 1
ATOM 1888 C C . ASP A 1 245 ? 6.118 -5.769 48.175 1.00 44.56 245 ASP A C 1
ATOM 1890 O O . ASP A 1 245 ? 6.265 -6.921 48.592 1.00 44.56 245 ASP A O 1
ATOM 1894 N N . ALA A 1 246 ? 6.873 -5.263 47.205 1.00 50.59 246 ALA A N 1
ATOM 1895 C CA . ALA A 1 246 ? 8.115 -5.870 46.758 1.00 50.59 246 ALA A CA 1
ATOM 1896 C C . ALA A 1 246 ? 9.108 -4.745 46.464 1.00 50.59 246 ALA A C 1
ATOM 1898 O O . ALA A 1 246 ? 9.178 -4.221 45.350 1.00 50.59 246 ALA A O 1
ATOM 1899 N N . ASP A 1 247 ? 9.846 -4.374 47.508 1.00 45.66 247 ASP A N 1
ATOM 1900 C CA . ASP A 1 247 ? 11.083 -3.611 47.426 1.00 45.66 247 ASP A CA 1
ATOM 1901 C C . ASP A 1 247 ? 12.080 -4.376 46.546 1.00 45.66 247 ASP A C 1
ATOM 1903 O O . ASP A 1 247 ? 12.611 -5.421 46.931 1.00 45.66 247 ASP A O 1
ATOM 1907 N N . ALA A 1 248 ? 12.315 -3.867 45.338 1.00 49.19 248 ALA A N 1
ATOM 1908 C CA . ALA A 1 248 ? 13.410 -4.301 44.486 1.00 49.19 248 ALA A CA 1
ATOM 1909 C C . ALA A 1 248 ? 14.496 -3.223 44.517 1.00 49.19 248 ALA A C 1
ATOM 1911 O O . ALA A 1 248 ? 14.434 -2.214 43.815 1.00 49.19 248 ALA A O 1
ATOM 1912 N N . ASP A 1 249 ? 15.458 -3.483 45.395 1.00 50.31 249 ASP A N 1
ATOM 1913 C CA . ASP A 1 249 ? 16.785 -2.890 45.498 1.00 50.31 249 ASP A CA 1
ATOM 1914 C C . ASP A 1 249 ? 17.452 -2.782 44.111 1.00 50.31 249 ASP A C 1
ATOM 1916 O O . ASP A 1 249 ? 17.717 -3.788 43.446 1.00 50.31 249 ASP A O 1
ATOM 1920 N N . LEU A 1 250 ? 17.666 -1.549 43.643 1.00 52.22 250 LEU A N 1
ATOM 1921 C CA . LEU A 1 250 ? 18.372 -1.244 42.401 1.00 52.22 250 LEU A CA 1
ATOM 1922 C C . LEU A 1 250 ? 19.759 -0.711 42.746 1.00 52.22 250 LEU A C 1
ATOM 1924 O O . LEU A 1 250 ? 19.944 0.470 43.030 1.00 52.22 250 LEU A O 1
ATOM 1928 N N . SER A 1 251 ? 20.733 -1.612 42.671 1.00 51.56 251 SER A N 1
ATOM 1929 C CA . SER A 1 251 ? 22.157 -1.308 42.698 1.00 51.56 251 SER A CA 1
ATOM 1930 C C . SER A 1 251 ? 22.546 -0.414 41.516 1.00 51.56 251 SER A C 1
ATOM 1932 O O . SER A 1 251 ? 22.435 -0.820 40.354 1.00 51.56 251 SER A O 1
ATOM 1934 N N . GLU A 1 252 ? 23.040 0.781 41.824 1.00 53.19 252 GLU A N 1
ATOM 1935 C CA . GLU A 1 252 ? 23.739 1.672 40.902 1.00 53.19 252 GLU A CA 1
ATOM 1936 C C . GLU A 1 252 ? 25.032 0.997 40.414 1.00 53.19 252 GLU A C 1
ATOM 1938 O O . GLU A 1 252 ? 25.962 0.768 41.187 1.00 53.19 252 GLU A O 1
ATOM 1943 N N . SER A 1 253 ? 25.101 0.661 39.123 1.00 52.81 253 SER A N 1
ATOM 1944 C CA . SER A 1 253 ? 26.361 0.324 38.456 1.00 52.81 253 SER A CA 1
ATOM 1945 C C . SER A 1 253 ? 26.753 1.475 37.537 1.00 52.81 253 SER A C 1
ATOM 1947 O O . SER A 1 253 ? 26.256 1.599 36.416 1.00 52.81 253 SER A O 1
ATOM 1949 N N . ASP A 1 254 ? 27.630 2.316 38.069 1.00 54.22 254 ASP A N 1
ATOM 1950 C CA . ASP A 1 254 ? 28.379 3.349 37.371 1.00 54.22 254 ASP A CA 1
ATOM 1951 C C . ASP A 1 254 ? 29.360 2.687 36.390 1.00 54.22 254 ASP A C 1
ATOM 1953 O O . ASP A 1 254 ? 30.301 1.996 36.787 1.00 54.22 254 ASP A O 1
ATOM 1957 N N . THR A 1 255 ? 29.110 2.857 35.092 1.00 50.41 255 THR A N 1
ATOM 1958 C CA . THR A 1 255 ? 30.109 2.613 34.049 1.00 50.41 255 THR A CA 1
ATOM 1959 C C . THR A 1 255 ? 30.173 3.842 33.163 1.00 50.41 255 THR A C 1
ATOM 1961 O O . THR A 1 255 ? 29.416 3.998 32.202 1.00 50.41 255 THR A O 1
ATOM 1964 N N . SER A 1 256 ? 31.086 4.720 33.545 1.00 58.06 256 SER A N 1
ATOM 1965 C CA . SER A 1 256 ? 31.659 5.785 32.742 1.00 58.06 256 SER A CA 1
ATOM 1966 C C . SER A 1 256 ? 32.489 5.164 31.617 1.00 58.06 256 SER A C 1
ATOM 1968 O O . SER A 1 256 ? 33.559 4.615 31.853 1.00 58.06 256 SER A O 1
ATOM 1970 N N . ASP A 1 257 ? 31.987 5.252 30.387 1.00 46.94 257 ASP A N 1
ATOM 1971 C CA . ASP A 1 257 ? 32.799 5.073 29.184 1.00 46.94 257 ASP A CA 1
ATOM 1972 C C . ASP A 1 257 ? 32.440 6.182 28.189 1.00 46.94 257 ASP A C 1
ATOM 1974 O O . ASP A 1 257 ? 31.462 6.124 27.437 1.00 46.94 257 ASP A O 1
ATOM 1978 N N . ASP A 1 258 ? 33.255 7.234 28.248 1.00 49.81 258 ASP A N 1
ATOM 1979 C CA . ASP A 1 258 ? 33.327 8.328 27.294 1.00 49.81 258 ASP A CA 1
ATOM 1980 C C . ASP A 1 258 ? 33.699 7.783 25.913 1.00 49.81 258 ASP A C 1
ATOM 1982 O O . ASP A 1 258 ? 34.855 7.463 25.629 1.00 49.81 258 ASP A O 1
ATOM 1986 N N . ASN A 1 259 ? 32.725 7.724 25.009 1.00 52.69 259 ASN A N 1
ATOM 1987 C CA . ASN A 1 259 ? 33.025 7.611 23.590 1.00 52.69 259 ASN A CA 1
ATOM 1988 C C . ASN A 1 259 ? 32.112 8.541 22.793 1.00 52.69 259 ASN A C 1
ATOM 1990 O O . ASN A 1 259 ? 30.962 8.230 22.477 1.00 52.69 259 ASN A O 1
ATOM 1994 N N . ALA A 1 260 ? 32.650 9.727 22.506 1.00 52.31 260 ALA A N 1
ATOM 1995 C CA . ALA A 1 260 ? 32.024 10.796 21.745 1.00 52.31 260 ALA A CA 1
ATOM 1996 C C . ALA A 1 260 ? 31.817 10.383 20.278 1.00 52.31 260 ALA A C 1
ATOM 1998 O O . ALA A 1 260 ? 32.568 10.763 19.379 1.00 52.31 260 ALA A O 1
ATOM 1999 N N . HIS A 1 261 ? 30.769 9.605 20.020 1.00 48.91 261 HIS A N 1
ATOM 2000 C CA . HIS A 1 261 ? 30.214 9.438 18.688 1.00 48.91 261 HIS A CA 1
ATOM 2001 C C . HIS A 1 261 ? 29.062 10.426 18.536 1.00 48.91 261 HIS A C 1
ATOM 2003 O O . HIS A 1 261 ? 28.005 10.224 19.123 1.00 48.91 261 HIS A O 1
ATOM 2009 N N . VAL A 1 262 ? 29.286 11.509 17.785 1.00 52.97 262 VAL A N 1
ATOM 2010 C CA . VAL A 1 262 ? 28.268 12.511 17.439 1.00 52.97 262 VAL A CA 1
ATOM 2011 C C . VAL A 1 262 ? 27.126 11.804 16.697 1.00 52.97 262 VAL A C 1
ATOM 2013 O O . VAL A 1 262 ? 27.298 11.456 15.524 1.00 52.97 262 VAL A O 1
ATOM 2016 N N . PRO A 1 263 ? 25.963 11.564 17.331 1.00 45.84 263 PRO A N 1
ATOM 2017 C CA . PRO A 1 263 ? 24.826 10.987 16.647 1.00 45.84 263 PRO A CA 1
ATOM 2018 C C . PRO A 1 263 ? 24.205 12.115 15.828 1.00 45.84 263 PRO A C 1
ATOM 2020 O O . PRO A 1 263 ? 23.804 13.146 16.370 1.00 45.84 263 PRO A O 1
ATOM 2023 N N . GLY A 1 264 ? 24.123 11.935 14.510 1.00 49.06 264 GLY A N 1
ATOM 2024 C CA . GLY A 1 264 ? 23.263 12.783 13.687 1.00 49.06 264 GLY A CA 1
ATOM 2025 C C . GLY A 1 264 ? 21.835 12.793 14.258 1.00 49.06 264 GLY A C 1
ATOM 2026 O O . GLY A 1 264 ? 21.458 11.822 14.920 1.00 49.06 264 GLY A O 1
ATOM 2027 N N . PRO A 1 265 ? 21.042 13.857 14.025 1.00 49.53 265 PRO A N 1
ATOM 2028 C CA . PRO A 1 265 ? 19.734 14.071 14.643 1.00 49.53 265 PRO A CA 1
ATOM 2029 C C . PRO A 1 265 ? 18.706 13.055 14.128 1.00 49.53 265 PRO A C 1
ATOM 2031 O O . PRO A 1 265 ? 17.803 13.361 13.354 1.00 49.53 265 PRO A O 1
ATOM 2034 N N . SER A 1 266 ? 18.846 11.806 14.554 1.00 47.19 266 SER A N 1
ATOM 2035 C CA . SER A 1 266 ? 17.807 10.800 14.467 1.00 47.19 266 SER A CA 1
ATOM 2036 C C . SER A 1 266 ? 16.804 11.172 15.540 1.00 47.19 266 SER A C 1
ATOM 2038 O O . SER A 1 266 ? 17.054 10.975 16.724 1.00 47.19 266 SER A O 1
ATOM 2040 N N . SER A 1 267 ? 15.708 11.794 15.109 1.00 55.97 267 SER A N 1
ATOM 2041 C CA . SER A 1 267 ? 14.589 12.225 15.942 1.00 55.97 267 SER A CA 1
ATOM 2042 C C . SER A 1 267 ? 13.929 11.009 16.613 1.00 55.97 267 SER A C 1
ATOM 2044 O O . SER A 1 267 ? 12.915 10.464 16.170 1.00 55.97 267 SER A O 1
ATOM 2046 N N . CYS A 1 268 ? 14.556 10.511 17.676 1.00 57.41 268 CYS A N 1
ATOM 2047 C CA . CYS A 1 268 ? 13.876 9.734 18.688 1.00 57.41 268 CYS A CA 1
ATOM 2048 C C . CYS A 1 268 ? 13.007 10.726 19.462 1.00 57.41 268 CYS A C 1
ATOM 2050 O O . CYS A 1 268 ? 13.526 11.625 20.122 1.00 57.41 268 CYS A O 1
ATOM 2052 N N . LEU A 1 269 ? 11.683 10.605 19.327 1.00 63.69 269 LEU A N 1
ATOM 2053 C CA . LEU A 1 269 ? 10.756 11.363 20.165 1.00 63.69 269 LEU A CA 1
ATOM 2054 C C . LEU A 1 269 ? 11.161 11.147 21.623 1.00 63.69 269 LEU A C 1
ATOM 2056 O O . LEU A 1 269 ? 11.426 10.006 22.019 1.00 63.69 269 LEU A O 1
ATOM 2060 N N . SER A 1 270 ? 11.242 12.225 22.400 1.00 78.81 270 SER A N 1
ATOM 2061 C CA . SER A 1 270 ? 11.603 12.098 23.807 1.00 78.81 270 SER A CA 1
ATOM 2062 C C . SER A 1 270 ? 10.587 11.191 24.512 1.00 78.81 270 SER A C 1
ATOM 2064 O O . SER A 1 270 ? 9.417 11.086 24.119 1.00 78.81 270 SER A O 1
ATOM 2066 N N . LEU A 1 271 ? 11.030 10.499 25.561 1.00 79.88 271 LEU A N 1
ATOM 2067 C CA . LEU A 1 271 ? 10.176 9.585 26.324 1.00 79.88 271 LEU A CA 1
ATOM 2068 C C . LEU A 1 271 ? 8.931 10.305 26.889 1.00 79.88 271 LEU A C 1
ATOM 2070 O O . LEU A 1 271 ? 7.865 9.697 27.021 1.00 79.88 271 LEU A O 1
ATOM 2074 N N . ASP A 1 272 ? 9.043 11.614 27.123 1.00 82.19 272 ASP A N 1
ATOM 2075 C CA . ASP A 1 272 ? 7.953 12.489 27.556 1.00 82.19 272 ASP A CA 1
ATOM 2076 C C . ASP A 1 272 ? 6.930 12.777 26.448 1.00 82.19 272 ASP A C 1
ATOM 2078 O O . ASP A 1 272 ? 5.723 12.754 26.701 1.00 82.19 272 ASP A O 1
ATOM 2082 N N . GLU A 1 273 ? 7.367 12.956 25.199 1.00 83.75 273 GLU A N 1
ATOM 2083 C CA . GLU A 1 273 ? 6.470 13.206 24.061 1.00 83.75 273 GLU A CA 1
ATOM 2084 C C . GLU A 1 273 ? 5.553 12.004 23.785 1.00 83.75 273 GLU A C 1
ATOM 2086 O O . GLU A 1 273 ? 4.363 12.153 23.487 1.00 83.75 273 GLU A O 1
ATOM 2091 N N . SER A 1 274 ? 6.073 10.792 23.998 1.00 87.38 274 SER A N 1
ATOM 2092 C CA . SER A 1 274 ? 5.282 9.562 23.910 1.00 87.38 274 SER A CA 1
ATOM 2093 C C . SER A 1 274 ? 4.171 9.504 24.966 1.00 87.38 274 SER A C 1
ATOM 2095 O O . SER A 1 274 ? 3.085 8.995 24.688 1.00 87.38 274 SER A O 1
ATOM 2097 N N . ARG A 1 275 ? 4.402 10.026 26.181 1.00 90.94 275 ARG A N 1
ATOM 2098 C CA . ARG A 1 275 ? 3.394 10.037 27.259 1.00 90.94 275 ARG A CA 1
ATOM 2099 C C . ARG A 1 275 ? 2.266 11.026 26.976 1.00 90.94 275 ARG A C 1
ATOM 2101 O O . ARG A 1 275 ? 1.105 10.694 27.210 1.00 90.94 275 ARG A O 1
ATOM 2108 N N . LEU A 1 276 ? 2.599 12.197 26.431 1.00 90.94 276 LEU A N 1
ATOM 2109 C CA . LEU A 1 276 ? 1.623 13.203 25.999 1.00 90.94 276 LEU A CA 1
ATOM 2110 C C . LEU A 1 276 ? 0.683 12.636 24.930 1.00 90.94 276 LEU A C 1
ATOM 2112 O O . LEU A 1 276 ? -0.535 12.698 25.089 1.00 90.94 276 LEU A O 1
ATOM 2116 N N . CYS A 1 277 ? 1.242 11.983 23.907 1.00 91.75 277 CYS A N 1
ATOM 2117 C CA . CYS A 1 277 ? 0.464 11.375 22.827 1.00 91.75 277 CYS A CA 1
ATOM 2118 C C . CYS A 1 277 ? -0.514 10.301 23.326 1.00 91.75 277 CYS A C 1
ATOM 2120 O O . CYS A 1 277 ? -1.648 10.238 22.861 1.00 91.75 277 CYS A O 1
ATOM 2122 N N . ARG A 1 278 ? -0.109 9.464 24.292 1.00 93.44 278 ARG A N 1
ATOM 2123 C CA . ARG A 1 278 ? -0.952 8.374 24.824 1.00 93.44 278 ARG A CA 1
ATOM 2124 C C . ARG A 1 278 ? -2.188 8.870 25.574 1.00 93.44 278 ARG A C 1
ATOM 2126 O O . ARG A 1 278 ? -3.219 8.204 25.544 1.00 93.44 278 ARG A O 1
ATOM 2133 N N . ASN A 1 279 ? -2.084 10.019 26.234 1.00 94.38 279 ASN A N 1
ATOM 2134 C CA . ASN A 1 279 ? -3.148 10.559 27.080 1.00 94.38 279 ASN A CA 1
ATOM 2135 C C . ASN A 1 279 ? -4.064 11.549 26.352 1.00 94.38 279 ASN A C 1
ATOM 2137 O O . ASN A 1 279 ? -4.999 12.073 26.964 1.00 94.38 279 ASN A O 1
ATOM 2141 N N . ASP A 1 280 ? -3.821 11.803 25.066 1.00 95.00 280 ASP A N 1
ATOM 2142 C CA . ASP A 1 280 ? -4.605 12.762 24.305 1.00 95.00 280 ASP A CA 1
ATOM 2143 C C . ASP A 1 280 ? -6.028 12.239 24.020 1.00 95.00 280 ASP A C 1
ATOM 2145 O O . ASP A 1 280 ? -6.252 11.162 23.450 1.00 95.00 280 ASP A O 1
ATOM 2149 N N . LYS A 1 281 ? -7.013 13.034 24.448 1.00 96.56 281 LYS A N 1
ATOM 2150 C CA . LYS A 1 281 ? -8.451 12.770 24.321 1.00 96.56 281 LYS A CA 1
ATOM 2151 C C . LYS A 1 281 ? -9.082 13.504 23.135 1.00 96.56 281 LYS A C 1
ATOM 2153 O O . LYS A 1 281 ? -10.304 13.442 22.987 1.00 96.56 281 LYS A O 1
ATOM 2158 N N . THR A 1 282 ? -8.293 14.190 22.308 1.00 95.88 282 THR A N 1
ATOM 2159 C CA . THR A 1 282 ? -8.771 14.826 21.077 1.00 95.88 282 THR A CA 1
ATOM 2160 C C . THR A 1 282 ? -9.493 13.803 20.203 1.00 95.88 282 THR A C 1
ATOM 2162 O O . THR A 1 282 ? -9.033 12.675 19.992 1.00 95.88 282 THR A O 1
ATOM 2165 N N . LYS A 1 283 ? -10.694 14.168 19.747 1.00 96.75 283 LYS A N 1
ATOM 2166 C CA . LYS A 1 283 ? -11.488 13.323 18.852 1.00 96.75 283 LYS A CA 1
ATOM 2167 C C . LYS A 1 283 ? -10.900 13.399 17.452 1.00 96.75 283 LYS A C 1
ATOM 2169 O O . LYS A 1 283 ? -10.614 14.485 16.963 1.00 96.75 283 LYS A O 1
ATOM 2174 N N . LEU A 1 284 ? -10.770 12.246 16.806 1.00 96.00 284 LEU A N 1
ATOM 2175 C CA . LEU A 1 284 ? -10.220 12.178 15.457 1.00 96.00 284 LEU A CA 1
ATOM 2176 C C . LEU A 1 284 ? -11.271 12.561 14.408 1.00 96.00 284 LEU A C 1
ATOM 2178 O O . LEU A 1 284 ? -12.335 11.939 14.309 1.00 96.00 284 LEU A O 1
ATOM 2182 N N . GLU A 1 285 ? -10.956 13.576 13.606 1.00 95.94 285 GLU A N 1
ATOM 2183 C CA . GLU A 1 285 ? -11.783 14.005 12.479 1.00 95.94 285 GLU A CA 1
ATOM 2184 C C . GLU A 1 285 ? -11.615 13.104 11.245 1.00 95.94 285 GLU A C 1
ATOM 2186 O O . GLU A 1 285 ? -10.632 12.379 11.101 1.00 95.94 285 GLU A O 1
ATOM 2191 N N . ASN A 1 286 ? -12.581 13.170 10.319 1.00 95.81 286 ASN A N 1
ATOM 2192 C CA . ASN A 1 286 ? -12.564 12.406 9.061 1.00 95.81 286 ASN A CA 1
ATOM 2193 C C . ASN A 1 286 ? -11.282 12.601 8.254 1.00 95.81 286 ASN A C 1
ATOM 2195 O O . ASN A 1 286 ? -10.736 11.629 7.737 1.00 95.81 286 ASN A O 1
ATOM 2199 N N . MET A 1 287 ? -10.850 13.857 8.136 1.00 95.06 287 MET A N 1
ATOM 2200 C CA . MET A 1 287 ? -9.685 14.238 7.344 1.00 95.06 287 MET A CA 1
ATOM 2201 C C . MET A 1 287 ? -8.426 13.566 7.896 1.00 95.06 287 MET A C 1
ATOM 2203 O O . MET A 1 287 ? -7.688 12.918 7.165 1.00 95.06 287 MET A O 1
ATOM 2207 N N . PHE A 1 288 ? -8.274 13.577 9.217 1.00 95.62 288 PHE A N 1
ATOM 2208 C CA . PHE A 1 288 ? -7.135 12.966 9.885 1.00 95.62 288 PHE A CA 1
ATOM 2209 C C . PHE A 1 288 ? -7.076 11.440 9.705 1.00 95.62 288 PHE A C 1
ATOM 2211 O O . PHE A 1 288 ? -6.009 10.876 9.471 1.00 95.62 288 PHE A O 1
ATOM 2218 N N . LEU A 1 289 ? -8.227 10.754 9.753 1.00 96.62 289 LEU A N 1
ATOM 2219 C CA . LEU A 1 289 ? -8.289 9.311 9.481 1.00 96.62 289 LEU A CA 1
ATOM 2220 C C . LEU A 1 289 ? -7.868 8.977 8.040 1.00 96.62 289 LEU A C 1
ATOM 2222 O O . LEU A 1 289 ? -7.234 7.946 7.806 1.00 96.62 289 LEU A O 1
ATOM 2226 N N . TRP A 1 290 ? -8.204 9.843 7.080 1.00 96.12 290 TRP A N 1
ATOM 2227 C CA . TRP A 1 290 ? -7.796 9.694 5.682 1.00 96.12 290 TRP A CA 1
ATOM 2228 C C . TRP A 1 290 ? -6.288 9.884 5.497 1.00 96.12 290 TRP A C 1
ATOM 2230 O O . TRP A 1 290 ? -5.661 9.131 4.745 1.00 96.12 290 TRP A O 1
ATOM 2240 N N . ASP A 1 291 ? -5.687 10.833 6.210 1.00 95.25 291 ASP A N 1
ATOM 2241 C CA . ASP A 1 291 ? -4.245 11.070 6.147 1.00 95.25 291 ASP A CA 1
ATOM 2242 C C . ASP A 1 291 ? -3.464 9.917 6.779 1.00 95.25 291 ASP A C 1
ATOM 2244 O O . ASP A 1 291 ? -2.550 9.386 6.156 1.00 95.25 291 ASP A O 1
ATOM 2248 N N . ILE A 1 292 ? -3.881 9.425 7.951 1.00 95.50 292 ILE A N 1
ATOM 2249 C CA . ILE A 1 292 ? -3.253 8.248 8.576 1.00 95.50 292 ILE A CA 1
ATOM 2250 C C . ILE A 1 292 ? -3.339 7.021 7.668 1.00 95.50 292 ILE A C 1
ATOM 2252 O O . ILE A 1 292 ? -2.376 6.260 7.580 1.00 95.50 292 ILE A O 1
ATOM 2256 N N . SER A 1 293 ? -4.470 6.823 6.978 1.00 96.44 293 SER A N 1
ATOM 2257 C CA . SER A 1 293 ? -4.663 5.663 6.096 1.00 96.44 293 SER A CA 1
ATOM 2258 C C . SER A 1 293 ? -3.593 5.546 5.009 1.00 96.44 293 SER A C 1
ATOM 2260 O O . SER A 1 293 ? -3.300 4.441 4.563 1.00 96.44 293 SER A O 1
ATOM 2262 N N . PHE A 1 294 ? -2.986 6.669 4.611 1.00 94.12 294 PHE A N 1
ATOM 2263 C CA . PHE A 1 294 ? -1.907 6.704 3.631 1.00 94.12 294 PHE A CA 1
ATOM 2264 C C . PHE A 1 294 ? -0.630 6.018 4.132 1.00 94.12 294 PHE A C 1
ATOM 2266 O O . PHE A 1 294 ? 0.083 5.401 3.348 1.00 94.12 294 PHE A O 1
ATOM 2273 N N . TYR A 1 295 ? -0.357 6.103 5.434 1.00 93.81 295 TYR A N 1
ATOM 2274 C CA . TYR A 1 295 ? 0.853 5.562 6.055 1.00 93.81 295 TYR A CA 1
ATOM 2275 C C . TYR A 1 295 ? 0.687 4.114 6.536 1.00 93.81 295 TYR A C 1
ATOM 2277 O O . TYR A 1 295 ? 1.641 3.516 7.032 1.00 93.81 295 TYR A O 1
ATOM 2285 N N . LEU A 1 296 ? -0.514 3.539 6.427 1.00 93.81 296 LEU A N 1
ATOM 2286 C CA . LEU A 1 296 ? -0.772 2.159 6.823 1.00 93.81 296 LEU A CA 1
ATOM 2287 C C . LEU A 1 296 ? -0.379 1.182 5.706 1.00 93.81 296 LEU A C 1
ATOM 2289 O O . LEU A 1 296 ? -0.837 1.283 4.571 1.00 93.81 296 LEU A O 1
ATOM 2293 N N . ASN A 1 297 ? 0.433 0.183 6.058 1.00 85.81 297 ASN A N 1
ATOM 2294 C CA . ASN A 1 297 ? 0.834 -0.883 5.140 1.00 85.81 297 ASN A CA 1
ATOM 2295 C C . ASN A 1 297 ? -0.312 -1.875 4.870 1.00 85.81 297 ASN A C 1
ATOM 2297 O O . ASN A 1 297 ? -1.144 -2.147 5.743 1.00 85.81 297 ASN A O 1
ATOM 2301 N N . ILE A 1 298 ? -0.274 -2.508 3.690 1.00 81.69 298 ILE A N 1
ATOM 2302 C CA . ILE A 1 298 ? -1.264 -3.486 3.192 1.00 81.69 298 ILE A CA 1
ATOM 2303 C C . ILE A 1 298 ? -1.562 -4.600 4.208 1.00 81.69 298 ILE A C 1
ATOM 2305 O O . ILE A 1 298 ? -2.709 -5.015 4.365 1.00 81.69 298 ILE A O 1
ATOM 2309 N N . SER A 1 299 ? -0.541 -5.098 4.903 1.00 77.00 299 SER A N 1
ATOM 2310 C CA . SER A 1 299 ? -0.665 -6.215 5.845 1.00 77.00 299 SER A CA 1
ATOM 2311 C C . SER A 1 299 ? -1.082 -5.796 7.257 1.00 77.00 299 SER A C 1
ATOM 2313 O O . SER A 1 299 ? -1.621 -6.615 8.002 1.00 77.00 299 SER A O 1
ATOM 2315 N N . ASN A 1 300 ? -0.854 -4.538 7.643 1.00 90.94 300 ASN A N 1
ATOM 2316 C CA . ASN A 1 300 ? -0.857 -4.150 9.057 1.00 90.94 300 ASN A CA 1
ATOM 2317 C C . ASN A 1 300 ? -2.190 -3.546 9.516 1.00 90.94 300 ASN A C 1
ATOM 2319 O O . ASN A 1 300 ? -2.510 -3.597 10.704 1.00 90.94 300 ASN A O 1
ATOM 2323 N N . TRP A 1 301 ? -3.013 -3.035 8.595 1.00 96.38 301 TRP A N 1
ATOM 2324 C CA . TRP A 1 301 ? -4.295 -2.415 8.950 1.00 96.38 301 TRP A CA 1
ATOM 2325 C C . TRP A 1 301 ? -5.272 -3.395 9.624 1.00 96.38 301 TRP A C 1
ATOM 2327 O O . TRP A 1 301 ? -6.046 -2.995 10.491 1.00 96.38 301 TRP A O 1
ATOM 2337 N N . ARG A 1 302 ? -5.214 -4.695 9.301 1.00 96.94 302 ARG A N 1
ATOM 2338 C CA . ARG A 1 302 ? -6.023 -5.720 9.986 1.00 96.94 302 ARG A CA 1
ATOM 2339 C C . ARG A 1 302 ? -5.579 -5.946 11.423 1.00 96.94 302 ARG A C 1
ATOM 2341 O O . ARG A 1 302 ? -6.419 -6.044 12.312 1.00 96.94 302 ARG A O 1
ATOM 2348 N N . ALA A 1 303 ? -4.269 -6.033 11.646 1.00 97.06 303 ALA A N 1
ATOM 2349 C CA . ALA A 1 303 ? -3.702 -6.201 12.979 1.00 97.06 303 ALA A CA 1
ATOM 2350 C C . ALA A 1 303 ? -4.070 -5.001 13.867 1.00 97.06 303 ALA A C 1
ATOM 2352 O O . ALA A 1 303 ? -4.596 -5.176 14.968 1.00 97.06 303 ALA A O 1
ATOM 2353 N N . LEU A 1 304 ? -3.969 -3.790 13.305 1.00 97.88 304 LEU A N 1
ATOM 2354 C CA . LEU A 1 304 ? -4.476 -2.571 13.927 1.00 97.88 304 LEU A CA 1
ATOM 2355 C C . LEU A 1 304 ? -5.968 -2.667 14.254 1.00 97.88 304 LEU A C 1
ATOM 2357 O O . LEU A 1 304 ? -6.356 -2.422 15.392 1.00 97.88 304 LEU A O 1
ATOM 2361 N N . GLY A 1 305 ? -6.799 -3.071 13.291 1.00 98.06 305 GLY A N 1
ATOM 2362 C CA . GLY A 1 305 ? -8.239 -3.236 13.487 1.00 98.06 305 GLY A CA 1
ATOM 2363 C C . GLY A 1 305 ? -8.584 -4.168 14.655 1.00 98.06 305 GLY A C 1
ATOM 2364 O O . GLY A 1 305 ? -9.436 -3.827 15.478 1.00 98.06 305 GLY A O 1
ATOM 2365 N N . ARG A 1 306 ? -7.870 -5.294 14.797 1.00 98.31 306 ARG A N 1
ATOM 2366 C CA . ARG A 1 306 ? -8.023 -6.212 15.943 1.00 98.31 306 ARG A CA 1
ATOM 2367 C C . ARG A 1 306 ? -7.636 -5.550 17.261 1.00 98.31 306 ARG A C 1
ATOM 2369 O O . ARG A 1 306 ? -8.376 -5.657 18.236 1.00 98.31 306 ARG A O 1
ATOM 2376 N N . SER A 1 307 ? -6.519 -4.822 17.295 1.00 98.06 307 SER A N 1
ATOM 2377 C CA . SER A 1 307 ? -6.094 -4.079 18.489 1.00 98.06 307 SER A CA 1
ATOM 2378 C C . SER A 1 307 ? -7.036 -2.931 18.859 1.00 98.06 307 SER A C 1
ATOM 2380 O O . SER A 1 307 ? -7.150 -2.588 20.036 1.00 98.06 307 SER A O 1
ATOM 2382 N N . LEU A 1 308 ? -7.775 -2.395 17.887 1.00 98.12 308 LEU A N 1
ATOM 2383 C CA . LEU A 1 308 ? -8.855 -1.429 18.087 1.00 98.12 308 LEU A CA 1
ATOM 2384 C C . LEU A 1 308 ? -10.190 -2.074 18.518 1.00 98.12 308 LEU A C 1
ATOM 2386 O O . LEU A 1 308 ? -11.152 -1.359 18.809 1.00 98.12 308 LEU A O 1
ATOM 2390 N N . GLY A 1 309 ? -10.256 -3.408 18.602 1.00 98.06 309 GLY A N 1
ATOM 2391 C CA . GLY A 1 309 ? -11.437 -4.162 19.036 1.00 98.06 309 GLY A CA 1
ATOM 2392 C C . GLY A 1 309 ? -12.498 -4.363 17.949 1.00 98.06 309 GLY A C 1
ATOM 2393 O O . GLY A 1 309 ? -13.673 -4.577 18.264 1.00 98.06 309 GLY A O 1
ATOM 2394 N N . LEU A 1 310 ? -12.125 -4.250 16.672 1.00 98.44 310 LEU A N 1
ATOM 2395 C CA . LEU A 1 310 ? -12.991 -4.671 15.573 1.00 98.44 310 LEU A CA 1
ATOM 2396 C C . LEU A 1 310 ? -13.006 -6.199 15.464 1.00 98.44 310 LEU A C 1
ATOM 2398 O O . LEU A 1 310 ? -11.984 -6.857 15.654 1.00 98.44 310 LEU A O 1
ATOM 2402 N N . ASP A 1 311 ? -14.178 -6.749 15.146 1.00 98.31 311 ASP A N 1
ATOM 2403 C CA . ASP A 1 311 ? -14.344 -8.195 14.987 1.00 98.31 311 ASP A CA 1
ATOM 2404 C C . ASP A 1 311 ? -13.760 -8.636 13.642 1.00 98.31 311 ASP A C 1
ATOM 2406 O O . ASP A 1 311 ? -13.815 -7.892 12.660 1.00 98.31 311 ASP A O 1
ATOM 2410 N N . GLU A 1 312 ? -13.263 -9.872 13.570 1.00 97.88 312 GLU A N 1
ATOM 2411 C CA . GLU A 1 312 ? -12.647 -10.400 12.346 1.00 97.88 312 GLU A CA 1
ATOM 2412 C C . GLU A 1 312 ? -13.619 -10.394 11.158 1.00 97.88 312 GLU A C 1
ATOM 2414 O O . GLU A 1 312 ? -13.218 -10.122 10.031 1.00 97.88 312 GLU A O 1
ATOM 2419 N N . THR A 1 313 ? -14.911 -10.624 11.408 1.00 98.38 313 THR A N 1
ATOM 2420 C CA . THR A 1 313 ? -15.953 -10.565 10.375 1.00 98.38 313 THR A CA 1
ATOM 2421 C C . THR A 1 313 ? -16.031 -9.187 9.724 1.00 98.38 313 THR A C 1
ATOM 2423 O O . THR A 1 313 ? -16.028 -9.096 8.502 1.00 98.38 313 THR A O 1
ATOM 2426 N N . VAL A 1 314 ? -15.989 -8.112 10.519 1.00 98.38 314 VAL A N 1
ATOM 2427 C CA . VAL A 1 314 ? -15.996 -6.728 10.014 1.00 98.38 314 VAL A CA 1
ATOM 2428 C C . VAL A 1 314 ? -14.752 -6.455 9.170 1.00 98.38 314 VAL A C 1
ATOM 2430 O O . VAL A 1 314 ? -14.841 -5.815 8.126 1.00 98.38 314 VAL A O 1
ATOM 2433 N N . LEU A 1 315 ? -13.587 -6.955 9.589 1.00 97.75 315 LEU A N 1
ATOM 2434 C CA . LEU A 1 315 ? -12.340 -6.786 8.837 1.00 97.75 315 LEU A CA 1
ATOM 2435 C C . LEU A 1 315 ? -12.351 -7.558 7.509 1.00 97.75 315 LEU A C 1
ATOM 2437 O O . LEU A 1 315 ? -11.819 -7.068 6.514 1.00 97.75 315 LEU A O 1
ATOM 2441 N N . ILE A 1 316 ? -12.957 -8.748 7.476 1.00 97.00 316 ILE A N 1
ATOM 2442 C CA . ILE A 1 316 ? -13.159 -9.527 6.247 1.00 97.00 316 ILE A CA 1
ATOM 2443 C C . ILE A 1 316 ? -14.126 -8.802 5.305 1.00 97.00 316 ILE A C 1
ATOM 2445 O O . ILE A 1 316 ? -13.851 -8.719 4.109 1.00 97.00 316 ILE A O 1
ATOM 2449 N N . ASP A 1 317 ? -15.218 -8.247 5.831 1.00 98.00 317 ASP A N 1
ATOM 2450 C CA . ASP A 1 317 ? -16.203 -7.506 5.039 1.00 98.00 317 ASP A CA 1
ATOM 2451 C C . ASP A 1 317 ? -15.594 -6.241 4.419 1.00 98.00 317 ASP A C 1
ATOM 2453 O O . ASP A 1 317 ? -15.808 -5.973 3.236 1.00 98.00 317 ASP A O 1
ATOM 2457 N N . VAL A 1 318 ? -14.778 -5.499 5.179 1.00 97.75 318 VAL A N 1
ATOM 2458 C CA . VAL A 1 318 ? -14.032 -4.338 4.664 1.00 97.75 318 VAL A CA 1
ATOM 2459 C C . VAL A 1 318 ? -13.052 -4.754 3.569 1.00 97.75 318 VAL A C 1
ATOM 2461 O O . VAL A 1 318 ? -13.037 -4.129 2.511 1.00 97.75 318 VAL A O 1
ATOM 2464 N N . ASP A 1 319 ? -12.266 -5.816 3.777 1.00 95.88 319 ASP A N 1
ATOM 2465 C CA . ASP A 1 319 ? -11.332 -6.281 2.746 1.00 95.88 319 ASP A CA 1
ATOM 2466 C C . ASP A 1 319 ? -12.083 -6.672 1.475 1.00 95.88 319 ASP A C 1
ATOM 2468 O O . ASP A 1 319 ? -11.782 -6.164 0.406 1.00 95.88 319 ASP A O 1
ATOM 2472 N N . ASN A 1 320 ? -13.124 -7.499 1.580 1.00 96.56 320 ASN A N 1
ATOM 2473 C CA . ASN A 1 320 ? -13.889 -7.944 0.417 1.00 96.56 320 ASN A CA 1
ATOM 2474 C C . ASN A 1 320 ? -14.604 -6.792 -0.304 1.00 96.56 320 ASN A C 1
ATOM 2476 O O . ASN A 1 320 ? -14.690 -6.812 -1.531 1.00 96.56 320 ASN A O 1
ATOM 2480 N N . GLY A 1 321 ? -15.106 -5.801 0.437 1.00 96.38 321 GLY A N 1
ATOM 2481 C CA . GLY A 1 321 ? -15.817 -4.653 -0.124 1.00 96.38 321 GLY A CA 1
ATOM 2482 C C . GLY A 1 321 ? -14.916 -3.682 -0.888 1.00 96.38 321 GLY A C 1
ATOM 2483 O O . GLY A 1 321 ? -15.371 -3.067 -1.850 1.00 96.38 321 GLY A O 1
ATOM 2484 N N . PHE A 1 322 ? -13.645 -3.559 -0.491 1.00 94.31 322 PHE A N 1
ATOM 2485 C CA . PHE A 1 322 ? -12.735 -2.530 -1.010 1.00 94.31 322 PHE A CA 1
ATOM 2486 C C . PHE A 1 322 ? -11.439 -3.078 -1.627 1.00 94.31 322 PHE A C 1
ATOM 2488 O O . PHE A 1 322 ? -10.592 -2.293 -2.063 1.00 94.31 322 PHE A O 1
ATOM 2495 N N . LYS A 1 323 ? -11.306 -4.406 -1.755 1.00 87.44 323 LYS A N 1
ATOM 2496 C CA . LYS A 1 323 ? -10.130 -5.092 -2.322 1.00 87.44 323 LYS A CA 1
ATOM 2497 C C . LYS A 1 323 ? -9.709 -4.571 -3.694 1.00 87.44 323 LYS A C 1
ATOM 2499 O O . LYS A 1 323 ? -8.525 -4.573 -4.010 1.00 87.44 323 LYS A O 1
ATOM 2504 N N . SER A 1 324 ? -10.674 -4.175 -4.522 1.00 83.00 324 SER A N 1
ATOM 2505 C CA . SER A 1 324 ? -10.437 -3.714 -5.893 1.00 83.00 324 SER A CA 1
ATOM 2506 C C . SER A 1 324 ? -10.034 -2.245 -5.998 1.00 83.00 324 SER A C 1
ATOM 2508 O O . SER A 1 324 ? -9.586 -1.834 -7.060 1.00 83.00 324 SER A O 1
ATOM 2510 N N . THR A 1 325 ? -10.234 -1.446 -4.946 1.00 86.81 325 THR A N 1
ATOM 2511 C CA . THR A 1 325 ? -10.019 0.006 -5.008 1.00 86.81 325 THR A CA 1
ATOM 2512 C C . THR A 1 325 ? -8.582 0.351 -4.652 1.00 86.81 325 THR A C 1
ATOM 2514 O O . THR A 1 325 ? -7.836 0.854 -5.482 1.00 86.81 325 THR A O 1
ATOM 2517 N N . SER A 1 326 ? -8.194 0.109 -3.400 1.00 89.12 326 SER A N 1
ATOM 2518 C CA . SER A 1 326 ? -6.818 0.237 -2.919 1.00 89.12 326 SER A CA 1
ATOM 2519 C C . SER A 1 326 ? -6.726 -0.250 -1.473 1.00 89.12 326 SER A C 1
ATOM 2521 O O . SER A 1 326 ? -7.707 -0.245 -0.723 1.00 89.12 326 SER A O 1
ATOM 2523 N N . PHE A 1 327 ? -5.522 -0.616 -1.038 1.00 91.75 327 PHE A N 1
ATOM 2524 C CA . PHE A 1 327 ? -5.266 -0.939 0.369 1.00 91.75 327 PHE A CA 1
ATOM 2525 C C . PHE A 1 327 ? -5.457 0.274 1.292 1.00 91.75 327 PHE A C 1
ATOM 2527 O O . PHE A 1 327 ? -5.859 0.121 2.448 1.00 91.75 327 PHE A O 1
ATOM 2534 N N . ARG A 1 328 ? -5.194 1.482 0.774 1.00 94.75 328 ARG A N 1
ATOM 2535 C CA . ARG A 1 328 ? -5.438 2.739 1.482 1.00 94.75 328 ARG A CA 1
ATOM 2536 C C . ARG A 1 328 ? -6.919 2.873 1.810 1.00 94.75 328 ARG A C 1
ATOM 2538 O O . ARG A 1 328 ? -7.264 3.116 2.962 1.00 94.75 328 ARG A O 1
ATOM 2545 N N . GLU A 1 329 ? -7.780 2.634 0.821 1.00 95.88 329 GLU A N 1
ATOM 2546 C CA . GLU A 1 329 ? -9.230 2.647 1.011 1.00 95.88 329 GLU A CA 1
ATOM 2547 C C . GLU A 1 329 ? -9.660 1.609 2.055 1.00 95.88 329 GLU A C 1
ATOM 2549 O O . GLU A 1 329 ? -10.409 1.938 2.968 1.00 95.88 329 GLU A O 1
ATOM 2554 N N . CYS A 1 330 ? -9.116 0.386 2.011 1.00 96.69 330 CYS A N 1
ATOM 2555 C CA . CYS A 1 330 ? -9.398 -0.637 3.029 1.00 96.69 330 CYS A CA 1
ATOM 2556 C C . CYS A 1 330 ? -9.030 -0.159 4.446 1.00 96.69 330 CYS A C 1
ATOM 2558 O O . CYS A 1 330 ? -9.805 -0.308 5.392 1.00 96.69 330 CYS A O 1
ATOM 2560 N N . SER A 1 331 ? -7.858 0.462 4.584 1.00 97.44 331 SER A N 1
ATOM 2561 C CA . SER A 1 331 ? -7.351 0.983 5.856 1.00 97.44 331 SER A CA 1
ATOM 2562 C C . SER A 1 331 ? -8.218 2.133 6.377 1.00 97.44 331 SER A C 1
ATOM 2564 O O . SER A 1 331 ? -8.555 2.176 7.561 1.00 97.44 331 SER A O 1
ATOM 2566 N N . TYR A 1 332 ? -8.639 3.035 5.489 1.00 98.00 332 TYR A N 1
ATOM 2567 C CA . TYR A 1 332 ? -9.547 4.130 5.814 1.00 98.00 332 TYR A CA 1
ATOM 2568 C C . TYR A 1 332 ? -10.928 3.629 6.247 1.00 98.00 332 TYR A C 1
ATOM 2570 O O . TYR A 1 332 ? -11.443 4.043 7.287 1.00 98.00 332 TYR A O 1
ATOM 2578 N N . GLN A 1 333 ? -11.507 2.690 5.499 1.00 98.06 333 GLN A N 1
ATOM 2579 C CA . GLN A 1 333 ? -12.809 2.105 5.809 1.00 98.06 333 GLN A CA 1
ATOM 2580 C C . GLN A 1 333 ? -12.782 1.347 7.141 1.00 98.06 333 GLN A C 1
ATOM 2582 O O . GLN A 1 333 ? -13.720 1.458 7.931 1.00 98.06 333 GLN A O 1
ATOM 2587 N N . MET A 1 334 ? -11.679 0.664 7.464 1.00 98.25 334 MET A N 1
ATOM 2588 C CA . MET A 1 334 ? -11.475 0.069 8.787 1.00 98.25 334 MET A CA 1
ATOM 2589 C C . MET A 1 334 ? -11.491 1.129 9.902 1.00 98.25 334 MET A C 1
ATOM 2591 O O . MET A 1 334 ? -12.198 0.956 10.898 1.00 98.25 334 MET A O 1
ATOM 2595 N N . LEU A 1 335 ? -10.788 2.255 9.729 1.00 98.25 335 LEU A N 1
ATOM 2596 C CA . LEU A 1 335 ? -10.786 3.351 10.707 1.00 98.25 335 LEU A CA 1
ATOM 2597 C C . LEU A 1 335 ? -12.175 3.996 10.862 1.00 98.25 335 LEU A C 1
ATOM 2599 O O . LEU A 1 335 ? -12.586 4.327 11.978 1.00 98.25 335 LEU A O 1
ATOM 2603 N N . LEU A 1 336 ? -12.932 4.133 9.768 1.00 98.25 336 LEU A N 1
ATOM 2604 C CA . LEU A 1 336 ? -14.315 4.610 9.807 1.00 98.25 336 LEU A CA 1
ATOM 2605 C C . LEU A 1 336 ? -15.225 3.661 10.595 1.00 98.25 336 LEU A C 1
ATOM 2607 O O . LEU A 1 336 ? -15.998 4.129 11.435 1.00 98.25 336 LEU A O 1
ATOM 2611 N N . GLN A 1 337 ? -15.108 2.350 10.369 1.00 98.25 337 GLN A N 1
ATOM 2612 C CA . GLN A 1 337 ? -15.854 1.329 11.111 1.00 98.25 337 GLN A CA 1
ATOM 2613 C C . GLN A 1 337 ? -15.511 1.353 12.603 1.00 98.25 337 GLN A C 1
ATOM 2615 O O . GLN A 1 337 ? -16.406 1.316 13.450 1.00 98.25 337 GLN A O 1
ATOM 2620 N N . TRP A 1 338 ? -14.226 1.491 12.945 1.00 98.50 338 TRP A N 1
ATOM 2621 C CA . TRP A 1 338 ? -13.787 1.644 14.333 1.00 98.50 338 TRP A CA 1
ATOM 2622 C C . TRP A 1 338 ? -14.447 2.845 15.013 1.00 98.50 338 TRP A C 1
ATOM 2624 O O . TRP A 1 338 ? -15.026 2.701 16.094 1.00 98.50 338 TRP A O 1
ATOM 2634 N N . ARG A 1 339 ? -14.448 4.010 14.359 1.00 98.06 339 ARG A N 1
ATOM 2635 C CA . ARG A 1 339 ? -15.097 5.209 14.898 1.00 98.06 339 ARG A CA 1
ATOM 2636 C C . ARG A 1 339 ? -16.603 5.037 15.074 1.00 98.06 339 ARG A C 1
ATOM 2638 O O . ARG A 1 339 ? -17.147 5.497 16.076 1.00 98.06 339 ARG A O 1
ATOM 2645 N N . GLN A 1 340 ? -17.278 4.411 14.111 1.00 98.06 340 GLN A N 1
ATOM 2646 C CA . GLN A 1 340 ? -18.720 4.163 14.190 1.00 98.06 340 GLN A CA 1
ATOM 2647 C C . GLN A 1 340 ? -19.065 3.209 15.342 1.00 98.06 340 GLN A C 1
ATOM 2649 O O . GLN A 1 340 ? -20.022 3.459 16.073 1.00 98.06 340 GLN A O 1
ATOM 2654 N N . LYS A 1 341 ? -18.267 2.150 15.540 1.00 98.12 341 LYS A N 1
ATOM 2655 C CA . LYS A 1 341 ? -18.484 1.147 16.594 1.00 98.12 341 LYS A CA 1
ATOM 2656 C C . LYS A 1 341 ? -18.129 1.672 17.990 1.00 98.12 341 LYS A C 1
ATOM 2658 O O . LYS A 1 341 ? -18.820 1.348 18.954 1.00 98.12 341 LYS A O 1
ATOM 2663 N N . PHE A 1 342 ? -17.084 2.495 18.113 1.00 97.81 342 PHE A N 1
ATOM 2664 C CA . PHE A 1 342 ? -16.584 2.995 19.399 1.00 97.81 342 PHE A CA 1
ATOM 2665 C C . PHE A 1 342 ? -16.339 4.517 19.401 1.00 97.81 342 PHE A C 1
ATOM 2667 O O . PHE A 1 342 ? -15.207 4.964 19.605 1.00 97.81 342 PHE A O 1
ATOM 2674 N N . PRO A 1 343 ? -17.383 5.354 19.260 1.00 97.31 343 PRO A N 1
ATOM 2675 C CA . PRO A 1 343 ? -17.220 6.803 19.111 1.00 97.31 343 PRO A CA 1
ATOM 2676 C C . PRO A 1 343 ? -16.577 7.478 20.331 1.00 97.31 343 PRO A C 1
ATOM 2678 O O . PRO A 1 343 ? -15.897 8.491 20.189 1.00 97.31 343 PRO A O 1
ATOM 2681 N N . SER A 1 344 ? -16.752 6.917 21.533 1.00 97.50 344 SER A N 1
ATOM 2682 C CA . SER A 1 344 ? -16.123 7.417 22.764 1.00 97.50 344 SER A CA 1
ATOM 2683 C C . SER A 1 344 ? -14.641 7.058 22.889 1.00 97.50 344 SER A C 1
ATOM 2685 O O . SER A 1 344 ? -13.910 7.763 23.578 1.00 97.50 344 SER A O 1
ATOM 2687 N N . LYS A 1 345 ? -14.198 5.980 22.230 1.00 97.00 345 LYS A N 1
ATOM 2688 C CA . LYS A 1 345 ? -12.798 5.530 22.211 1.00 97.00 345 LYS A CA 1
ATOM 2689 C C . LYS A 1 345 ? -12.042 6.018 20.977 1.00 97.00 345 LYS A C 1
ATOM 2691 O O . LYS A 1 345 ? -10.840 5.802 20.892 1.00 97.00 345 LYS A O 1
ATOM 2696 N N . CYS A 1 346 ? -12.720 6.671 20.032 1.00 97.25 346 CYS A N 1
ATOM 2697 C CA . CYS A 1 346 ? -12.116 7.213 18.819 1.00 97.25 346 CYS A CA 1
ATOM 2698 C C . CYS A 1 346 ? -11.338 8.513 19.099 1.00 97.25 346 CYS A C 1
ATOM 2700 O O . CYS A 1 346 ? -11.659 9.587 18.581 1.00 97.25 346 CYS A O 1
ATOM 2702 N N . THR A 1 347 ? -10.334 8.407 19.965 1.00 97.94 347 THR A N 1
ATOM 2703 C CA . THR A 1 347 ? -9.429 9.492 20.343 1.00 97.94 347 THR A CA 1
ATOM 2704 C C . THR A 1 347 ? -8.039 9.266 19.768 1.00 97.94 347 THR A C 1
ATOM 2706 O O . THR A 1 347 ? -7.649 8.124 19.498 1.00 97.94 347 THR A O 1
ATOM 2709 N N . TYR A 1 348 ? -7.280 10.352 19.627 1.00 97.12 348 TYR A N 1
ATOM 2710 C CA . TYR A 1 348 ? -5.886 10.312 19.195 1.00 97.12 348 TYR A CA 1
ATOM 2711 C C . TYR A 1 348 ? -5.060 9.333 20.038 1.00 97.12 348 TYR A C 1
ATOM 2713 O O . TYR A 1 348 ? -4.431 8.426 19.492 1.00 97.12 348 TYR A O 1
ATOM 2721 N N . GLY A 1 349 ? -5.126 9.439 21.370 1.00 97.19 349 GLY A N 1
ATOM 2722 C CA . GLY A 1 349 ? -4.313 8.610 22.259 1.00 97.19 349 GLY A CA 1
ATOM 2723 C C . GLY A 1 349 ? -4.623 7.119 22.161 1.00 97.19 349 GLY A C 1
ATOM 2724 O O . GLY A 1 349 ? -3.706 6.297 22.197 1.00 97.19 349 GLY A O 1
ATOM 2725 N N . THR A 1 350 ? -5.890 6.753 21.942 1.00 98.12 350 THR A N 1
ATOM 2726 C CA . THR A 1 350 ? -6.283 5.345 21.776 1.00 98.12 350 THR A CA 1
ATOM 2727 C C . THR A 1 350 ? -5.697 4.759 20.493 1.00 98.12 350 THR A C 1
ATOM 2729 O O . THR A 1 350 ? -5.121 3.669 20.524 1.00 98.12 350 THR A O 1
ATOM 2732 N N . LEU A 1 351 ? -5.795 5.488 19.375 1.00 97.81 351 LEU A N 1
ATOM 2733 C CA . LEU A 1 351 ? -5.225 5.048 18.102 1.00 97.81 351 LEU A CA 1
ATOM 2734 C C . LEU A 1 351 ? -3.694 4.984 18.166 1.00 97.81 351 LEU A C 1
ATOM 2736 O O . LEU A 1 351 ? -3.108 3.992 17.738 1.00 97.81 351 LEU A O 1
ATOM 2740 N N . TYR A 1 352 ? -3.053 5.988 18.767 1.00 97.38 352 TYR A N 1
ATOM 2741 C CA . TYR A 1 352 ? -1.604 6.020 18.966 1.00 97.38 352 TYR A CA 1
ATOM 2742 C C . TYR A 1 352 ? -1.117 4.812 19.782 1.00 97.38 352 TYR A C 1
ATOM 2744 O O . TYR A 1 352 ? -0.170 4.133 19.389 1.00 97.38 352 TYR A O 1
ATOM 2752 N N . CYS A 1 353 ? -1.796 4.481 20.887 1.00 97.19 353 CYS A N 1
ATOM 2753 C CA . CYS A 1 353 ? -1.471 3.295 21.685 1.00 97.19 353 CYS A CA 1
ATOM 2754 C C . CYS A 1 353 ? -1.602 1.997 20.878 1.00 97.19 353 CYS A C 1
ATOM 2756 O O . CYS A 1 353 ? -0.741 1.125 20.987 1.00 97.19 353 CYS A O 1
ATOM 2758 N N . ALA A 1 354 ? -2.656 1.867 20.067 1.00 97.94 354 ALA A N 1
ATOM 2759 C CA . ALA A 1 354 ? -2.861 0.693 19.224 1.00 97.94 354 ALA A CA 1
ATOM 2760 C C . ALA A 1 354 ? -1.770 0.561 18.146 1.00 97.94 354 ALA A C 1
ATOM 2762 O O . ALA A 1 354 ? -1.254 -0.534 17.940 1.00 97.94 354 ALA A O 1
ATOM 2763 N N . LEU A 1 355 ? -1.355 1.669 17.520 1.00 97.06 355 LEU A N 1
ATOM 2764 C CA . LEU A 1 355 ? -0.249 1.686 16.557 1.00 97.06 355 LEU A CA 1
ATOM 2765 C C . LEU A 1 355 ? 1.069 1.226 17.191 1.00 97.06 355 LEU A C 1
ATOM 2767 O O . LEU A 1 355 ? 1.749 0.368 16.632 1.00 97.06 355 LEU A O 1
ATOM 2771 N N . MET A 1 356 ? 1.401 1.746 18.376 1.00 95.75 356 MET A N 1
ATOM 2772 C CA . MET A 1 356 ? 2.606 1.349 19.114 1.00 95.75 356 MET A CA 1
ATOM 2773 C C . MET A 1 356 ? 2.568 -0.131 19.514 1.00 95.75 356 MET A C 1
ATOM 2775 O O . MET A 1 356 ? 3.581 -0.821 19.428 1.00 95.75 356 MET A O 1
ATOM 2779 N N . LYS A 1 357 ? 1.399 -0.638 19.927 1.00 96.50 357 LYS A N 1
ATOM 2780 C CA . LYS A 1 357 ? 1.213 -2.045 20.310 1.00 96.50 357 LYS A CA 1
ATOM 2781 C C . LYS A 1 357 ? 1.462 -3.004 19.143 1.00 96.50 357 LYS A C 1
ATOM 2783 O O . LYS A 1 357 ? 2.050 -4.059 19.346 1.00 96.50 357 LYS A O 1
ATOM 2788 N N . GLU A 1 358 ? 1.058 -2.621 17.936 1.00 96.69 358 GLU A N 1
ATOM 2789 C CA . GLU A 1 358 ? 1.300 -3.389 16.708 1.00 96.69 358 GLU A CA 1
ATOM 2790 C C . GLU A 1 358 ? 2.685 -3.116 16.085 1.00 96.69 358 GLU A C 1
ATOM 2792 O O . GLU A 1 358 ? 2.958 -3.531 14.960 1.00 96.69 358 GLU A O 1
ATOM 2797 N N . GLY A 1 359 ? 3.567 -2.387 16.780 1.00 95.00 359 GLY A N 1
ATOM 2798 C CA . GLY A 1 359 ? 4.922 -2.087 16.311 1.00 95.00 359 GLY A CA 1
ATOM 2799 C C . GLY A 1 359 ? 4.996 -1.069 15.167 1.00 95.00 359 GLY A C 1
ATOM 2800 O O . GLY A 1 359 ? 6.058 -0.888 14.575 1.00 95.00 359 GLY A O 1
ATOM 2801 N N . MET A 1 360 ? 3.906 -0.363 14.857 1.00 95.44 360 MET A N 1
ATOM 2802 C CA . MET A 1 360 ? 3.845 0.660 13.804 1.00 95.44 360 MET A CA 1
ATOM 2803 C C . MET A 1 360 ? 4.328 2.026 14.313 1.00 95.44 360 MET A C 1
ATOM 2805 O O . MET A 1 360 ? 3.636 3.041 14.202 1.00 95.44 360 MET A O 1
ATOM 2809 N N . ASN A 1 361 ? 5.534 2.047 14.882 1.00 94.75 361 ASN A N 1
ATOM 2810 C CA . ASN A 1 361 ? 6.109 3.223 15.539 1.00 94.75 361 ASN A CA 1
ATOM 2811 C C . ASN A 1 361 ? 6.264 4.410 14.578 1.00 94.75 361 ASN A C 1
ATOM 2813 O O . ASN A 1 361 ? 6.023 5.550 14.964 1.00 94.75 361 ASN A O 1
ATOM 2817 N N . ASP A 1 362 ? 6.628 4.157 13.320 1.00 94.00 362 ASP A N 1
ATOM 2818 C CA . ASP A 1 362 ? 6.816 5.220 12.329 1.00 94.00 362 ASP A CA 1
ATOM 2819 C C . ASP A 1 362 ? 5.491 5.881 11.944 1.00 94.00 362 ASP A C 1
ATOM 2821 O O . ASP A 1 362 ? 5.413 7.104 11.865 1.00 94.00 362 ASP A O 1
ATOM 2825 N N . VAL A 1 363 ? 4.416 5.098 11.814 1.00 95.56 363 VAL A N 1
ATOM 2826 C CA . VAL A 1 363 ? 3.064 5.624 11.565 1.00 95.56 363 VAL A CA 1
ATOM 2827 C C . VAL A 1 363 ? 2.588 6.456 12.753 1.00 95.56 363 VAL A C 1
ATOM 2829 O O . VAL A 1 363 ? 2.049 7.544 12.568 1.00 95.56 363 VAL A O 1
ATOM 2832 N N . ALA A 1 364 ? 2.840 5.987 13.979 1.00 96.06 364 ALA A N 1
ATOM 2833 C CA . ALA A 1 364 ? 2.518 6.730 15.194 1.00 96.06 364 ALA A CA 1
ATOM 2834 C C . ALA A 1 364 ? 3.274 8.074 15.265 1.00 96.06 364 ALA A C 1
ATOM 2836 O O . ALA A 1 364 ? 2.688 9.091 15.634 1.00 96.06 364 ALA A O 1
ATOM 2837 N N . LYS A 1 365 ? 4.551 8.109 14.856 1.00 94.44 365 LYS A N 1
ATOM 2838 C CA . LYS A 1 365 ? 5.330 9.354 14.741 1.00 94.44 365 LYS A CA 1
ATOM 2839 C C . LYS A 1 365 ? 4.738 10.302 13.698 1.00 94.44 365 LYS A C 1
ATOM 2841 O O . LYS A 1 365 ? 4.527 11.470 14.009 1.00 94.44 365 LYS A O 1
ATOM 2846 N N . GLN A 1 366 ? 4.422 9.804 12.500 1.00 94.50 366 GLN A N 1
ATOM 2847 C CA . GLN A 1 366 ? 3.804 10.619 11.445 1.00 94.50 366 GLN A CA 1
ATOM 2848 C C . GLN A 1 366 ? 2.462 11.203 11.899 1.00 94.50 366 GLN A C 1
ATOM 2850 O O . GLN A 1 366 ? 2.188 12.383 11.697 1.00 94.50 366 GLN A O 1
ATOM 2855 N N . MET A 1 367 ? 1.656 10.407 12.598 1.00 94.69 367 MET A N 1
ATOM 2856 C CA . MET A 1 367 ? 0.391 10.841 13.186 1.00 94.69 367 MET A CA 1
ATOM 2857 C C . MET A 1 367 ? 0.580 12.014 14.173 1.00 94.69 367 MET A C 1
ATOM 2859 O O . MET A 1 367 ? -0.197 12.974 14.148 1.00 94.69 367 MET A O 1
ATOM 2863 N N . ALA A 1 368 ? 1.645 11.994 14.984 1.00 93.56 368 ALA A N 1
ATOM 2864 C CA . ALA A 1 368 ? 1.995 13.106 15.875 1.00 93.56 368 ALA A CA 1
ATOM 2865 C C . ALA A 1 368 ? 2.376 14.375 15.105 1.00 93.56 368 ALA A C 1
ATOM 2867 O O . ALA A 1 368 ? 1.932 15.471 15.453 1.00 93.56 368 ALA A O 1
ATOM 2868 N N . THR A 1 369 ? 3.134 14.229 14.017 1.00 93.44 369 THR A N 1
ATOM 2869 C CA . THR A 1 369 ? 3.504 15.343 13.138 1.00 93.44 369 THR A CA 1
ATOM 2870 C C . THR A 1 369 ? 2.279 15.987 12.484 1.00 93.44 369 THR A C 1
ATOM 2872 O O . THR A 1 369 ? 2.138 17.207 12.533 1.00 93.44 369 THR A O 1
ATOM 2875 N N . ILE A 1 370 ? 1.355 15.191 11.933 1.00 91.62 370 ILE A N 1
ATOM 2876 C CA . ILE A 1 370 ? 0.141 15.700 11.266 1.00 91.62 370 ILE A CA 1
ATOM 2877 C C . ILE A 1 370 ? -0.743 16.466 12.259 1.00 91.62 370 ILE A C 1
ATOM 2879 O O . ILE A 1 370 ? -1.278 17.522 11.933 1.00 91.62 370 ILE A O 1
ATOM 2883 N N . THR A 1 371 ? -0.868 15.971 13.493 1.00 91.00 371 THR A N 1
ATOM 2884 C CA . THR A 1 371 ? -1.691 16.629 14.525 1.00 91.00 371 THR A CA 1
ATOM 2885 C C . THR A 1 371 ? -1.110 17.976 14.920 1.00 91.00 371 THR A C 1
ATOM 2887 O O . THR A 1 371 ? -1.840 18.958 15.011 1.00 91.00 371 THR A O 1
ATOM 2890 N N . ARG A 1 372 ? 0.214 18.042 15.102 1.00 89.31 372 ARG A N 1
ATOM 2891 C CA . ARG A 1 372 ? 0.913 19.289 15.425 1.00 89.31 372 ARG A CA 1
ATOM 2892 C C . ARG A 1 372 ? 0.737 20.337 14.326 1.00 89.31 372 ARG A C 1
ATOM 2894 O O . ARG A 1 372 ? 0.487 21.498 14.638 1.00 89.31 372 ARG A O 1
ATOM 2901 N N . ASN A 1 373 ? 0.819 19.916 13.066 1.00 89.62 373 ASN A N 1
ATOM 2902 C CA . ASN A 1 373 ? 0.674 20.809 11.917 1.00 89.62 373 ASN A CA 1
ATOM 2903 C C . ASN A 1 373 ? -0.750 21.360 11.758 1.00 89.62 373 ASN A C 1
ATOM 2905 O O . ASN A 1 373 ? -0.899 22.455 11.239 1.00 89.62 373 ASN A O 1
ATOM 2909 N N . ASN A 1 374 ? -1.776 20.628 12.204 1.00 86.44 374 ASN A N 1
ATOM 2910 C CA . ASN A 1 374 ? -3.172 21.081 12.149 1.00 86.44 374 ASN A CA 1
ATOM 2911 C C . ASN A 1 374 ? -3.606 21.897 13.379 1.00 86.44 374 ASN A C 1
ATOM 2913 O O . ASN A 1 374 ? -4.649 22.542 13.346 1.00 86.44 374 ASN A O 1
ATOM 2917 N N . ALA A 1 375 ? -2.854 21.824 14.481 1.00 82.06 375 ALA A N 1
ATOM 2918 C CA . ALA A 1 375 ? -3.118 22.598 15.695 1.00 82.06 375 ALA A CA 1
ATOM 2919 C C . ALA A 1 375 ? -2.496 24.008 15.668 1.00 82.06 375 ALA A C 1
ATOM 2921 O O . ALA A 1 375 ? -2.804 24.816 16.545 1.00 82.06 375 ALA A O 1
ATOM 2922 N N . SER A 1 376 ? -1.605 24.266 14.705 1.00 75.56 376 SER A N 1
ATOM 2923 C CA . SER A 1 376 ? -0.998 25.577 14.437 1.00 75.56 376 SER A CA 1
ATOM 2924 C C . SER A 1 376 ? -1.807 26.309 13.377 1.00 75.56 376 SER A C 1
ATOM 2926 O O . SER A 1 376 ? -1.973 27.539 13.524 1.00 75.56 376 SER A O 1
#

Secondary structure (DSSP, 8-state):
---------EEEEEEEEEEEEETTEEEEEEEEEEEE-S-SSSSPPPSSTTSGGGSTT-HHHHHHHHHHTT-SSTTHHHHHHHHTT--HHHHHHHHHHTTTS---HHHHHHHHHHHTT--HHHHHHHHHHHHHHHHHHTTS---------------------------------------------------------------------------------------PPPPP--------------------------------------HHHHHHHHT--PBPPHHHHHHHHHH--TTHHHHHHHHTT--HHHHHHHHHHHTTT-HHHHHHHHHHHHHHH-TTT-BHHHHHHHHHHTT-HHHHHHHHHHHHHHH-

InterPro domains:
  IPR000488 Death domain [PF00531] (297-369)
  IPR000488 Death domain [PS50017] (74-135)
  IPR000488 Death domain [PS50017] (300-371)
  IPR000488 Death domain [SM00005] (276-371)
  IPR011029 Death-like domain superfamily [G3DSA:1.10.533.10] (278-375)
  IPR011029 Death-like domain superfamily [SSF47986] (282-373)
  IPR016729 FAS-associated death domain protein [PTHR15077] (299-366)

Sequence (376 aa):
MGSNVNIERGPFGKVLVTRHLSPRQKQPIFEFNLQKHGNEADIQPPKSPKESCSNEWSHVALFEFAQNLFIIDGDNWKLFAKEVGMTQQEIRNISWKDAGKASDPFKMVVEHYKGRGGTPEEFVDAMYKCHRSLKVNGSFSPESKKSKSSTGSSGRGSLSSNNVNFDTYGSHDSDTSGTQSRDSGLPHGRKRSHPSTSNNNTTPKASGSGIVSGSMRSSHKTSKRPRFAKPKSAPSQLSFISDADADADLSESDTSDDNAHVPGPSSCLSLDESRLCRNDKTKLENMFLWDISFYLNISNWRALGRSLGLDETVLIDVDNGFKSTSFRECSYQMLLQWRQKFPSKCTYGTLYCALMKEGMNDVAKQMATITRNNAS

Radius of gyration: 35.58 Å; chains: 1; bounding box: 102×66×100 Å

Organism: Orchesella cincta (NCBI:txid48709)